Protein AF-A0A2H9LC04-F1 (afdb_monomer_lite)

pLDDT: mean 84.27, std 13.2, range [39.03, 98.25]

Radius of gyration: 35.83 Å; chains: 1; bounding box: 77×58×98 Å

Sequence (376 aa):
MGLKGFYYLFEDKYYEILDAINEKVPIYKIIDPIDKILPSFILFVVLTLLIVGLLASVVVLPLFSQKLVATIEVLDNDNVPVNGADVTLQLVDDNSTVDNNIILVEGVTDEFGQFSVDLPKDEITVNIEIKPKELEAVNFKRVLVAGETITLKIFYGDVNPDNKEGVKEYTIKLVDSSNAPIKSSSASIYLSCYSGLDLGTKLNVTGSGIFTISVDSAKCGTLTAKADAPGYVPKTVEVKNLVEVIVLSKEPNTETKANLLVKVYKGEITAVLKDIKVTVCDSDNITCNSDFTNSVGIAEFNDLAVGYYTVTALDAENNNSKSMTFLLTSGKNEKSIELTDVPEDEKATYKISFKVKDVKGPLSNVGITLYKNSIF

Secondary structure (DSSP, 8-state):
--HHHHHHHHHHHHHHHHHHHHTTS-THHHHHHHHTTS-HHHHHHHHHHHHHHHHHHHHHGGGS----EEEEEEE-TTS-B-TT-EEEEEEE-TT--STT--EEEEEE--TTSEEEEE-SSSEEEEEEEEE-TTS--EEEEEEEETT-EEEEE-------TT-----EEEEEEEEETTS-B---TT-EEEEEETTS-B----EEPPTTSEEEEEE-HHHHSSEEEEEE-TTB--EEEE--SSEEEEEEPBPPS----EEEEEEEEESEEEEE-SS-EEEEEETTS-SEEEEE--TTSEEEEEEEPSEEEEEEEEETTTTEEEEEEEEE-SEEEEEEEEPPPPPGGG----------B-SSSB-SS------SSS--

Structure (mmCIF, N/CA/C/O backbone):
data_AF-A0A2H9LC04-F1
#
_entry.id   AF-A0A2H9LC04-F1
#
loop_
_atom_site.group_PDB
_atom_site.id
_atom_site.type_symbol
_atom_site.label_atom_id
_atom_site.label_alt_id
_atom_site.label_comp_id
_atom_site.label_asym_id
_atom_site.label_entity_id
_atom_site.label_seq_id
_atom_site.pdbx_PDB_ins_code
_atom_site.Cartn_x
_atom_site.Cartn_y
_atom_site.Cartn_z
_atom_site.occupancy
_atom_site.B_iso_or_equiv
_atom_site.auth_seq_id
_atom_site.auth_comp_id
_atom_site.auth_asym_id
_atom_site.auth_atom_id
_atom_site.pdbx_PDB_model_num
ATOM 1 N N . MET A 1 1 ? -0.681 14.426 57.602 1.00 56.78 1 MET A N 1
ATOM 2 C CA . MET A 1 1 ? -0.007 13.260 58.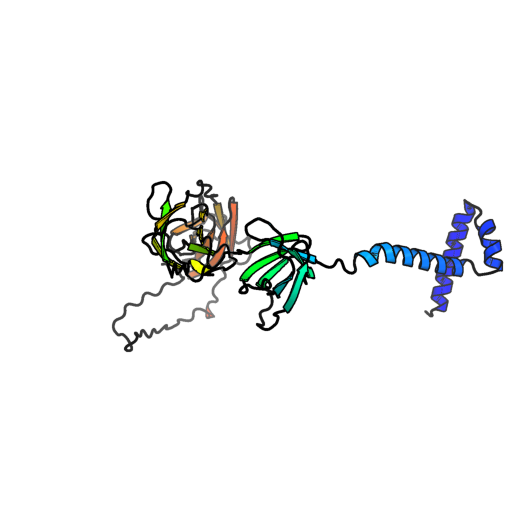217 1.00 56.78 1 MET A CA 1
ATOM 3 C C . MET A 1 1 ? 1.450 13.290 57.798 1.00 56.78 1 MET A C 1
ATOM 5 O O . MET A 1 1 ? 1.710 13.365 56.606 1.00 56.78 1 MET A O 1
ATOM 9 N N . GLY A 1 2 ? 2.388 13.354 58.744 1.00 79.81 2 GLY A N 1
ATOM 10 C CA . GLY A 1 2 ? 3.819 13.406 58.419 1.00 79.81 2 GLY A CA 1
ATOM 11 C C . GLY A 1 2 ? 4.369 12.041 57.996 1.00 79.81 2 GLY A C 1
ATOM 12 O O . GLY A 1 2 ? 3.783 11.016 58.333 1.00 79.81 2 GLY A O 1
ATOM 13 N N . LEU A 1 3 ? 5.524 12.030 57.324 1.00 73.31 3 LEU A N 1
ATOM 14 C CA . LEU A 1 3 ? 6.269 10.823 56.915 1.00 73.31 3 LEU A CA 1
ATOM 15 C C . LEU A 1 3 ? 6.442 9.797 58.049 1.00 73.31 3 LEU A C 1
ATOM 17 O O . LEU A 1 3 ? 6.318 8.599 57.825 1.00 73.31 3 LEU A O 1
ATOM 21 N N . LYS A 1 4 ? 6.641 10.269 59.286 1.00 78.12 4 LYS A N 1
ATOM 22 C CA . LYS A 1 4 ? 6.722 9.409 60.476 1.00 78.12 4 LYS A CA 1
ATOM 23 C C . LYS A 1 4 ? 5.420 8.651 60.753 1.00 78.12 4 LYS A C 1
ATOM 25 O O . LYS A 1 4 ? 5.462 7.488 61.113 1.00 78.12 4 LYS A O 1
ATOM 30 N N . GLY A 1 5 ? 4.268 9.292 60.551 1.00 79.31 5 GLY A N 1
ATOM 31 C CA . GLY A 1 5 ? 2.963 8.663 60.771 1.00 79.31 5 GLY A CA 1
ATOM 32 C C . GLY A 1 5 ? 2.645 7.576 59.744 1.00 79.31 5 GLY A C 1
ATOM 33 O O . GLY A 1 5 ? 2.014 6.588 60.090 1.00 79.31 5 GLY A O 1
ATOM 34 N N . PHE A 1 6 ? 3.120 7.727 58.504 1.00 80.00 6 PHE A N 1
ATOM 35 C CA . PHE A 1 6 ? 3.017 6.665 57.501 1.00 80.00 6 PHE A CA 1
ATOM 36 C C . PHE A 1 6 ? 3.927 5.482 57.832 1.00 80.00 6 PHE A C 1
ATOM 38 O O . PHE A 1 6 ? 3.480 4.346 57.732 1.00 80.00 6 PHE A O 1
ATOM 45 N N . TYR A 1 7 ? 5.165 5.742 58.266 1.00 84.31 7 TYR A N 1
ATOM 46 C CA . TYR A 1 7 ? 6.105 4.693 58.671 1.00 84.31 7 TYR A CA 1
ATOM 47 C C . TYR A 1 7 ? 5.526 3.806 59.782 1.00 84.31 7 TYR A C 1
ATOM 49 O O . TYR A 1 7 ? 5.437 2.598 59.589 1.00 84.31 7 TYR A O 1
ATOM 57 N N . TYR A 1 8 ? 5.046 4.403 60.878 1.00 85.81 8 TYR A N 1
ATOM 58 C CA . TYR A 1 8 ? 4.481 3.633 61.992 1.00 85.81 8 TYR A CA 1
ATOM 59 C C . TYR A 1 8 ? 3.221 2.857 61.597 1.00 85.81 8 TYR A C 1
ATOM 61 O O . TYR A 1 8 ? 3.052 1.721 62.007 1.00 85.81 8 TYR A O 1
ATOM 69 N N . LEU A 1 9 ? 2.379 3.407 60.715 1.00 88.62 9 LEU A N 1
ATOM 70 C CA . LEU A 1 9 ? 1.183 2.701 60.244 1.00 88.62 9 LEU A CA 1
ATOM 71 C C . LEU A 1 9 ? 1.519 1.441 59.429 1.00 88.62 9 LEU A C 1
ATOM 73 O O . LEU A 1 9 ? 0.809 0.440 59.521 1.00 88.62 9 LEU A O 1
ATOM 77 N N . PHE A 1 10 ? 2.577 1.481 58.614 1.00 88.00 10 PHE A N 1
ATOM 78 C CA . PHE A 1 10 ? 3.040 0.300 57.879 1.00 88.00 10 PHE A CA 1
ATOM 79 C C . PHE A 1 10 ? 3.791 -0.686 58.774 1.00 88.00 10 PHE A C 1
ATOM 81 O O . PHE A 1 10 ? 3.660 -1.889 58.567 1.00 88.00 10 PHE A O 1
ATOM 88 N N . GLU A 1 11 ? 4.534 -0.189 59.761 1.00 88.38 11 GLU A N 1
ATOM 89 C CA . GLU A 1 11 ? 5.219 -1.007 60.761 1.00 88.38 11 GLU A CA 1
ATOM 90 C C . GLU A 1 11 ? 4.214 -1.791 61.619 1.00 88.38 11 GLU A C 1
ATOM 92 O O . GLU A 1 11 ? 4.332 -3.009 61.734 1.00 88.38 11 GLU A O 1
ATOM 97 N N . ASP A 1 12 ? 3.164 -1.132 62.115 1.00 88.81 12 ASP A N 1
ATOM 98 C CA . ASP A 1 12 ? 2.102 -1.768 62.903 1.00 88.81 12 ASP A CA 1
ATOM 99 C C . ASP A 1 12 ? 1.413 -2.888 62.106 1.00 88.81 12 ASP A C 1
ATOM 101 O O . ASP A 1 12 ? 1.244 -4.006 62.594 1.00 88.81 12 ASP A O 1
ATOM 105 N N . LYS A 1 13 ? 1.084 -2.626 60.833 1.00 90.38 13 LYS A N 1
ATOM 106 C CA . LYS A 1 13 ? 0.499 -3.639 59.939 1.00 90.38 13 LYS A CA 1
ATOM 107 C C . LYS A 1 13 ? 1.459 -4.775 59.606 1.00 90.38 13 LYS A C 1
ATOM 109 O O . LYS A 1 13 ? 1.021 -5.901 59.391 1.00 90.38 13 LYS A O 1
ATOM 114 N N . TYR A 1 14 ? 2.753 -4.490 59.511 1.00 89.81 14 TYR A N 1
ATOM 115 C CA . TYR A 1 14 ? 3.764 -5.510 59.264 1.00 89.81 14 TYR A CA 1
ATOM 116 C C . TYR A 1 14 ? 3.835 -6.499 60.434 1.00 89.81 14 TYR A C 1
ATOM 118 O O . TYR A 1 14 ? 3.789 -7.706 60.196 1.00 89.81 14 TYR A O 1
ATOM 126 N N . TYR A 1 15 ? 3.851 -6.013 61.679 1.00 88.38 15 TYR A N 1
ATOM 127 C CA . TYR A 1 15 ? 3.829 -6.888 62.855 1.00 88.38 15 TYR A CA 1
ATOM 128 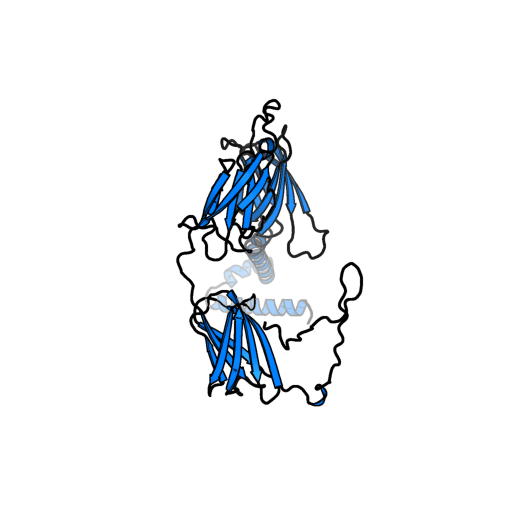C C . TYR A 1 15 ? 2.494 -7.626 63.020 1.00 88.38 15 TYR A C 1
ATOM 130 O O . TYR A 1 15 ? 2.509 -8.812 63.331 1.00 88.38 15 TYR A O 1
ATOM 138 N N . GLU A 1 16 ? 1.358 -7.001 62.695 1.00 91.69 16 GLU A N 1
ATOM 139 C CA . GLU A 1 16 ? 0.051 -7.683 62.673 1.00 91.69 16 GLU A CA 1
ATOM 140 C C . GLU A 1 16 ? 0.045 -8.886 61.705 1.00 91.69 16 GLU A C 1
ATOM 142 O O . GLU A 1 16 ? -0.479 -9.960 62.013 1.00 91.69 16 GLU A O 1
ATOM 147 N N . ILE A 1 17 ? 0.685 -8.744 60.539 1.00 89.44 17 ILE A N 1
ATOM 148 C CA . ILE A 1 17 ? 0.847 -9.839 59.571 1.00 89.44 17 ILE A CA 1
ATOM 149 C C . ILE A 1 17 ? 1.803 -10.912 60.107 1.00 89.44 17 ILE A C 1
ATOM 151 O O . ILE A 1 17 ? 1.536 -12.105 59.940 1.00 89.44 17 ILE A O 1
ATOM 155 N N . LEU A 1 18 ? 2.908 -10.518 60.747 1.00 88.25 18 LEU A N 1
ATOM 156 C CA . LEU A 1 18 ? 3.844 -11.465 61.355 1.00 88.25 18 LEU A CA 1
ATOM 157 C C . LEU A 1 18 ? 3.192 -12.267 62.480 1.00 88.25 18 LEU A C 1
ATOM 159 O O . LEU A 1 18 ? 3.420 -13.472 62.542 1.00 88.25 18 LEU A O 1
ATOM 163 N N . ASP A 1 19 ? 2.346 -11.645 63.299 1.00 89.81 19 ASP A N 1
ATOM 164 C CA . ASP A 1 19 ? 1.572 -12.317 64.343 1.00 89.81 19 ASP A CA 1
ATOM 165 C C . ASP A 1 19 ? 0.650 -13.384 63.744 1.00 89.81 19 ASP A C 1
ATOM 167 O O . ASP A 1 19 ? 0.693 -14.545 64.159 1.00 89.81 19 ASP A O 1
ATOM 171 N N . ALA A 1 20 ? -0.097 -13.035 62.691 1.00 91.06 20 ALA A N 1
ATOM 172 C CA . ALA A 1 20 ? -0.981 -13.970 61.994 1.00 91.06 20 ALA A CA 1
ATOM 173 C C . ALA A 1 20 ? -0.225 -15.146 61.343 1.00 91.06 20 ALA A C 1
ATOM 175 O O . ALA A 1 20 ? -0.727 -16.273 61.286 1.00 91.06 20 ALA A O 1
ATOM 176 N N . ILE A 1 21 ? 0.992 -14.911 60.843 1.00 87.94 21 ILE A N 1
ATOM 177 C CA . ILE A 1 21 ? 1.857 -15.973 60.309 1.00 87.94 21 ILE A CA 1
ATOM 178 C C . ILE A 1 21 ? 2.431 -16.815 61.454 1.00 87.94 21 ILE A C 1
ATOM 180 O O . ILE A 1 21 ? 2.477 -18.044 61.344 1.00 87.94 21 ILE A O 1
ATOM 184 N N . ASN A 1 22 ? 2.816 -16.176 62.562 1.00 90.62 22 ASN A N 1
ATOM 185 C CA . ASN A 1 22 ? 3.420 -16.814 63.724 1.00 90.62 22 ASN A CA 1
ATOM 186 C C . ASN A 1 22 ? 2.509 -17.854 64.383 1.00 90.62 22 ASN A C 1
ATOM 188 O O . ASN A 1 22 ? 2.997 -18.877 64.864 1.00 90.62 22 ASN A O 1
ATOM 192 N N . GLU A 1 23 ? 1.192 -17.628 64.352 1.00 91.44 23 GLU A N 1
ATOM 193 C CA . GLU A 1 23 ? 0.188 -18.594 64.814 1.00 91.44 23 GLU A CA 1
ATOM 194 C C . GLU A 1 23 ? 0.301 -19.959 64.117 1.00 91.44 23 GLU A C 1
ATOM 196 O O . GLU A 1 23 ? -0.035 -20.988 64.706 1.00 91.44 23 GLU A O 1
ATOM 201 N N . LYS A 1 24 ? 0.784 -19.991 62.867 1.00 91.19 24 LYS A N 1
ATOM 202 C CA . LYS A 1 24 ? 0.886 -21.215 62.054 1.00 91.19 24 LYS A CA 1
ATOM 203 C C . LYS A 1 24 ? 2.320 -21.689 61.850 1.00 91.19 24 LYS A C 1
ATOM 205 O O . LYS A 1 24 ? 2.560 -22.890 61.749 1.00 91.19 24 LYS A O 1
ATOM 210 N N . VAL A 1 25 ? 3.270 -20.765 61.771 1.00 86.94 25 VAL A N 1
ATOM 211 C CA . VAL A 1 25 ? 4.694 -21.036 61.560 1.00 86.94 25 VAL A CA 1
ATOM 212 C C . VAL A 1 25 ? 5.468 -20.108 62.485 1.00 86.94 25 VAL A C 1
ATOM 214 O O . VAL A 1 25 ? 5.346 -18.908 62.295 1.00 86.94 25 VAL A O 1
ATOM 217 N N . PRO A 1 26 ? 6.277 -20.603 63.441 1.00 88.12 26 PRO A N 1
ATOM 218 C CA . PRO A 1 26 ? 6.878 -19.774 64.488 1.00 88.12 26 PRO A CA 1
ATOM 219 C C . PRO A 1 26 ? 7.977 -18.841 63.943 1.00 88.12 26 PRO A C 1
ATOM 221 O O . PRO A 1 26 ? 9.172 -19.102 64.110 1.00 88.12 26 PRO A O 1
ATOM 224 N N . ILE A 1 27 ? 7.574 -17.765 63.267 1.00 86.62 27 ILE A N 1
ATOM 225 C CA . ILE A 1 27 ? 8.436 -16.884 62.480 1.00 86.62 27 ILE A CA 1
ATOM 226 C C . ILE A 1 27 ? 9.307 -15.994 63.366 1.00 86.62 27 ILE A C 1
ATOM 228 O O . ILE A 1 27 ? 10.457 -15.750 63.006 1.00 86.62 27 ILE A O 1
ATOM 232 N N . TYR A 1 28 ? 8.841 -15.638 64.573 1.00 86.75 28 TYR A N 1
ATOM 233 C CA . TYR A 1 28 ? 9.622 -14.873 65.559 1.00 86.75 28 TYR A CA 1
ATOM 234 C C . TYR A 1 28 ? 10.933 -15.565 65.943 1.00 86.75 28 TYR A C 1
ATOM 236 O O . TYR A 1 28 ? 11.964 -14.917 66.070 1.00 86.75 28 TYR A O 1
ATOM 244 N N . LYS A 1 29 ? 10.981 -16.905 65.955 1.00 87.12 29 LYS A N 1
ATOM 245 C CA . LYS A 1 29 ? 12.243 -17.634 66.194 1.00 87.12 29 LYS A CA 1
ATOM 246 C C . LYS A 1 29 ? 13.324 -17.348 65.144 1.00 87.12 29 LYS A C 1
ATOM 248 O O . LYS A 1 29 ? 14.504 -17.546 65.424 1.00 87.12 29 LYS A O 1
ATOM 253 N N . ILE A 1 30 ? 12.920 -16.934 63.945 1.00 82.75 30 ILE A N 1
ATOM 254 C CA . ILE A 1 30 ? 13.801 -16.645 62.810 1.00 82.75 30 ILE A CA 1
ATOM 255 C C . ILE A 1 30 ? 14.126 -15.147 62.752 1.00 82.75 30 ILE A C 1
ATOM 257 O O . ILE A 1 30 ? 15.269 -14.798 62.461 1.00 82.75 30 ILE A O 1
ATOM 261 N N . ILE A 1 31 ? 13.160 -14.271 63.050 1.00 84.06 31 ILE A N 1
ATOM 262 C CA . ILE A 1 31 ? 13.336 -12.812 62.954 1.00 84.06 31 ILE A CA 1
ATOM 263 C C . ILE A 1 31 ? 13.872 -12.159 64.237 1.00 84.06 31 ILE A C 1
ATOM 265 O O . ILE A 1 31 ? 14.641 -11.211 64.123 1.00 84.06 31 ILE A O 1
ATOM 269 N N . ASP A 1 32 ? 13.612 -12.698 65.434 1.00 84.88 32 ASP A N 1
ATOM 270 C CA . ASP A 1 32 ? 14.107 -12.140 66.708 1.00 84.88 32 ASP A CA 1
ATOM 271 C C . ASP A 1 32 ? 15.644 -12.010 66.775 1.00 84.88 32 ASP A C 1
ATOM 273 O O . ASP A 1 32 ? 16.149 -11.030 67.332 1.00 84.88 32 ASP A O 1
ATOM 277 N N . PRO A 1 33 ? 16.450 -12.958 66.245 1.00 88.50 33 PRO A N 1
ATOM 278 C CA . PRO A 1 33 ? 17.900 -12.785 66.172 1.00 88.50 33 PRO A CA 1
ATOM 279 C C . PRO A 1 33 ? 18.325 -11.646 65.237 1.00 88.50 33 PRO A C 1
ATOM 281 O O . PRO A 1 33 ? 19.365 -11.032 65.471 1.00 88.50 33 PRO A O 1
ATOM 284 N N . ILE A 1 34 ? 17.534 -11.374 64.195 1.00 82.38 34 ILE A N 1
ATOM 285 C CA . ILE A 1 34 ? 17.782 -10.329 63.196 1.00 82.38 34 ILE A CA 1
ATOM 286 C C . ILE A 1 34 ? 17.407 -8.960 63.781 1.00 82.38 34 ILE A C 1
ATOM 288 O O . ILE A 1 34 ? 18.217 -8.035 63.715 1.00 82.38 34 ILE A O 1
ATOM 292 N N . ASP A 1 35 ? 16.251 -8.872 64.450 1.00 84.12 35 ASP A N 1
ATOM 293 C CA . ASP A 1 35 ? 15.729 -7.657 65.097 1.00 84.12 35 ASP A CA 1
ATOM 294 C C . ASP A 1 35 ? 16.675 -7.073 66.155 1.00 84.12 35 ASP A C 1
ATOM 296 O O . ASP A 1 35 ? 16.728 -5.862 66.366 1.00 84.12 35 ASP A O 1
ATOM 300 N N . LYS A 1 36 ? 17.497 -7.919 66.789 1.00 88.25 36 LYS A N 1
ATOM 301 C CA . LYS A 1 36 ? 18.532 -7.482 67.742 1.00 88.25 36 LYS A CA 1
ATOM 302 C C . LYS A 1 36 ? 19.639 -6.638 67.111 1.00 88.25 36 LYS A C 1
ATOM 304 O O . LYS A 1 36 ? 20.316 -5.909 67.833 1.00 88.25 36 LYS A O 1
ATOM 309 N N . ILE A 1 37 ? 19.869 -6.783 65.808 1.00 88.50 37 ILE A N 1
ATOM 310 C CA . ILE A 1 37 ? 20.946 -6.103 65.075 1.00 88.50 37 ILE A CA 1
ATOM 311 C C . ILE A 1 37 ? 20.370 -4.967 64.224 1.00 88.50 37 ILE A C 1
ATOM 313 O O . ILE A 1 37 ? 20.949 -3.883 64.178 1.00 88.50 37 ILE A O 1
ATOM 317 N N . LEU A 1 38 ? 19.235 -5.204 63.563 1.00 87.38 38 LEU A N 1
ATOM 318 C CA . LEU A 1 38 ? 18.546 -4.237 62.714 1.00 87.38 38 LEU A CA 1
ATOM 319 C C . LEU A 1 38 ? 17.034 -4.503 62.760 1.00 87.38 38 LEU A C 1
ATOM 321 O O . LEU A 1 38 ? 16.656 -5.661 62.600 1.00 87.38 38 LEU A O 1
ATOM 325 N N . PRO A 1 39 ? 16.174 -3.469 62.865 1.00 88.00 39 PRO A N 1
ATOM 326 C CA . PRO A 1 39 ? 14.727 -3.651 62.794 1.00 88.00 39 PRO A CA 1
ATOM 327 C C . PRO A 1 39 ? 14.310 -4.424 61.534 1.00 88.00 39 PRO A C 1
ATOM 329 O O . PRO A 1 39 ? 14.606 -4.019 60.404 1.00 88.00 39 PRO A O 1
ATOM 332 N N . SER A 1 40 ? 13.604 -5.532 61.724 1.00 86.50 40 SER A N 1
ATOM 333 C CA . SER A 1 40 ? 13.193 -6.487 60.699 1.00 86.50 40 SER A CA 1
ATOM 334 C C . SER A 1 40 ? 12.253 -5.848 59.682 1.00 86.50 40 SER A C 1
ATOM 336 O O . SER A 1 40 ? 12.324 -6.175 58.498 1.00 86.50 40 SER A O 1
ATOM 338 N N . PHE A 1 41 ? 11.469 -4.850 60.099 1.00 87.31 41 PHE A N 1
ATOM 339 C CA . PHE A 1 41 ? 10.661 -4.032 59.198 1.00 87.31 41 PHE A CA 1
ATOM 340 C C . PHE A 1 41 ? 11.514 -3.260 58.176 1.00 87.31 41 PHE A C 1
ATOM 342 O O . PHE A 1 41 ? 11.202 -3.252 56.986 1.00 87.31 41 PHE A O 1
ATOM 349 N N . ILE A 1 42 ? 12.638 -2.666 58.596 1.00 88.38 42 ILE A N 1
ATOM 350 C CA . ILE A 1 42 ? 13.546 -1.955 57.679 1.00 88.38 42 ILE A CA 1
ATOM 351 C C . ILE A 1 42 ? 14.165 -2.945 56.689 1.00 88.38 42 ILE A C 1
ATOM 353 O O . ILE A 1 42 ? 14.222 -2.665 55.490 1.00 88.38 42 ILE A O 1
ATOM 357 N N . LEU A 1 43 ? 14.586 -4.119 57.170 1.00 87.62 43 LEU A N 1
ATOM 358 C CA . LEU A 1 43 ? 15.111 -5.180 56.312 1.00 87.62 43 LEU A CA 1
ATOM 359 C C . LEU A 1 43 ? 14.065 -5.645 55.288 1.00 87.62 43 LEU A C 1
ATOM 361 O O . LEU A 1 43 ? 14.388 -5.794 54.111 1.00 87.62 43 LEU A O 1
ATOM 365 N N . PHE A 1 44 ? 12.812 -5.818 55.713 1.00 89.38 44 PHE A N 1
ATOM 366 C CA . PHE A 1 44 ? 11.691 -6.169 54.846 1.00 89.38 44 PHE A CA 1
ATOM 367 C C . PHE A 1 44 ? 11.443 -5.108 53.769 1.00 89.38 44 PHE A C 1
ATOM 369 O O . PHE A 1 44 ? 11.283 -5.457 52.600 1.00 89.38 44 PHE A O 1
ATOM 376 N N . VAL A 1 45 ? 11.470 -3.820 54.121 1.00 90.44 45 VAL A N 1
ATOM 377 C CA . VAL A 1 45 ? 11.320 -2.721 53.154 1.00 90.44 45 VAL A CA 1
ATOM 378 C C . VAL A 1 45 ? 12.454 -2.736 52.127 1.00 90.44 45 VAL A C 1
ATOM 380 O O . VAL A 1 45 ? 12.190 -2.645 50.929 1.00 90.44 45 VAL A O 1
ATOM 383 N N . VAL A 1 46 ? 13.706 -2.910 52.560 1.00 91.31 46 VAL A N 1
ATOM 384 C CA . VAL A 1 46 ? 14.867 -2.986 51.654 1.00 91.31 46 VAL A CA 1
ATOM 385 C C . VAL A 1 46 ? 14.774 -4.201 50.730 1.00 91.31 46 VAL A C 1
ATOM 387 O O . VAL A 1 46 ? 14.970 -4.067 49.523 1.00 91.31 46 VAL A O 1
ATOM 390 N N . LEU A 1 47 ? 14.435 -5.374 51.270 1.00 91.31 47 LEU A N 1
ATOM 391 C CA . LEU A 1 47 ? 14.275 -6.599 50.486 1.00 91.31 47 LEU A CA 1
ATOM 392 C C . LEU A 1 47 ? 13.130 -6.461 49.475 1.00 91.31 47 LEU A C 1
ATOM 394 O O . LEU A 1 47 ? 13.273 -6.846 48.317 1.00 91.31 47 LEU A O 1
ATOM 398 N N . THR A 1 48 ? 12.016 -5.862 49.894 1.00 91.06 48 THR A N 1
ATOM 399 C CA . THR A 1 48 ? 10.860 -5.607 49.032 1.00 91.06 48 THR A CA 1
ATOM 400 C C . THR A 1 48 ? 11.228 -4.652 47.903 1.00 91.06 48 THR A C 1
ATOM 402 O O . THR A 1 48 ? 10.920 -4.939 46.752 1.00 91.06 48 THR A O 1
ATOM 405 N N . LEU A 1 49 ? 11.947 -3.560 48.185 1.00 93.94 49 LEU A N 1
ATOM 406 C CA . LEU A 1 49 ? 12.436 -2.644 47.149 1.00 93.94 49 LEU A CA 1
ATOM 407 C C . LEU A 1 49 ? 13.414 -3.326 46.184 1.00 93.94 49 LEU A C 1
ATOM 409 O O . LEU A 1 49 ? 13.361 -3.055 44.988 1.00 93.94 49 LEU A O 1
ATOM 413 N N . LEU A 1 50 ? 14.266 -4.232 46.672 1.00 94.94 50 LEU A N 1
ATOM 414 C CA . LEU A 1 50 ? 15.183 -5.004 45.832 1.00 94.94 50 LEU A CA 1
ATOM 415 C C . LEU A 1 50 ? 14.419 -5.962 44.908 1.00 94.94 50 LEU A C 1
ATOM 417 O O . LEU A 1 50 ? 14.691 -6.000 43.710 1.00 94.94 50 LEU A O 1
ATOM 421 N N . ILE A 1 51 ? 13.426 -6.685 45.434 1.00 93.94 51 ILE A N 1
ATOM 422 C CA . ILE A 1 51 ? 12.577 -7.593 44.649 1.00 93.94 51 ILE A CA 1
ATOM 423 C C . ILE A 1 51 ? 11.751 -6.808 43.627 1.00 93.94 51 ILE A C 1
ATOM 425 O O . ILE A 1 51 ? 11.716 -7.184 42.459 1.00 93.94 51 ILE A O 1
ATOM 429 N N . VAL A 1 52 ? 11.125 -5.700 44.030 1.00 93.44 52 VAL A N 1
ATOM 430 C CA . VAL A 1 52 ? 10.364 -4.828 43.123 1.00 93.44 52 VAL A CA 1
ATOM 431 C C . VAL A 1 52 ? 11.279 -4.227 42.060 1.00 93.44 52 VAL A C 1
ATOM 433 O O . VAL A 1 52 ? 10.898 -4.199 40.897 1.00 93.44 52 VAL A O 1
ATOM 436 N N . GLY A 1 53 ? 12.495 -3.808 42.417 1.00 92.56 53 GLY A N 1
ATOM 437 C CA . GLY A 1 53 ? 13.488 -3.306 41.468 1.00 92.56 53 GLY A CA 1
ATOM 438 C C . GLY A 1 53 ? 13.938 -4.365 40.459 1.00 92.56 53 GLY A C 1
ATOM 439 O O . GLY A 1 53 ? 14.075 -4.060 39.278 1.00 92.56 53 GLY A O 1
ATOM 440 N N . LEU A 1 54 ? 14.109 -5.615 40.896 1.00 92.19 54 LEU A N 1
ATOM 441 C CA . LEU A 1 54 ? 14.466 -6.740 40.029 1.00 92.19 54 LEU A CA 1
ATOM 442 C C . LEU A 1 54 ? 13.297 -7.175 39.128 1.00 92.19 54 LEU A C 1
ATOM 444 O O . LEU A 1 54 ? 13.489 -7.465 37.953 1.00 92.19 54 LEU A O 1
ATOM 448 N N . LEU A 1 55 ? 12.068 -7.183 39.642 1.00 89.31 55 LEU A N 1
ATOM 449 C CA . LEU A 1 55 ? 10.878 -7.444 38.828 1.00 89.31 55 LEU A CA 1
ATOM 450 C C . LEU A 1 55 ? 10.641 -6.317 37.819 1.00 89.31 55 LEU A C 1
ATOM 452 O O . LEU A 1 55 ? 10.354 -6.581 36.653 1.00 89.31 55 LEU A O 1
ATOM 456 N N . ALA A 1 56 ? 10.817 -5.066 38.246 1.00 85.81 56 ALA A N 1
ATOM 457 C CA . ALA A 1 56 ? 10.760 -3.916 37.362 1.00 85.81 56 ALA A CA 1
ATOM 458 C C . ALA A 1 56 ? 11.852 -4.001 36.292 1.00 85.81 56 ALA A C 1
ATOM 460 O O . ALA A 1 56 ? 11.551 -3.760 35.135 1.00 85.81 56 ALA A O 1
ATOM 461 N N . SER A 1 57 ? 13.086 -4.409 36.607 1.00 83.38 57 SER A N 1
ATOM 462 C CA . SER A 1 57 ? 14.127 -4.535 35.581 1.00 83.38 57 SER A CA 1
ATOM 463 C C . SER A 1 57 ? 13.781 -5.594 34.530 1.00 83.38 57 SER A C 1
ATOM 465 O O . SER A 1 57 ? 13.964 -5.348 33.344 1.00 83.38 57 SER A O 1
ATOM 467 N N . VAL A 1 58 ? 13.195 -6.727 34.921 1.00 84.69 58 VAL A N 1
ATOM 468 C CA . VAL A 1 58 ? 12.798 -7.782 33.973 1.00 84.69 58 VAL A CA 1
ATOM 469 C C . VAL A 1 58 ? 11.599 -7.378 33.108 1.00 84.69 58 VAL A C 1
ATOM 471 O O . VAL A 1 58 ? 11.553 -7.735 31.937 1.00 84.69 58 VAL A O 1
ATOM 474 N N . VAL A 1 59 ? 10.631 -6.637 33.654 1.00 81.25 59 VAL A N 1
ATOM 475 C CA . VAL A 1 59 ? 9.392 -6.279 32.935 1.00 81.25 59 VAL A CA 1
ATOM 476 C C . VAL A 1 59 ? 9.525 -4.969 32.159 1.00 81.25 59 VAL A C 1
ATOM 478 O O . VAL A 1 59 ? 8.988 -4.835 31.064 1.00 81.25 59 VAL A O 1
ATOM 481 N N . VAL A 1 60 ? 10.236 -3.993 32.717 1.00 76.81 60 VAL A N 1
ATOM 482 C CA . VAL A 1 60 ? 10.289 -2.621 32.206 1.00 76.81 60 VAL A CA 1
ATOM 483 C C . VAL A 1 60 ? 11.434 -2.432 31.211 1.00 76.81 60 VAL A C 1
ATOM 485 O O . VAL A 1 60 ? 11.240 -1.745 30.215 1.00 76.81 60 VAL A O 1
ATOM 488 N N . LEU A 1 61 ? 12.601 -3.062 31.406 1.00 69.00 61 LEU A N 1
ATOM 489 C CA . LEU A 1 61 ? 13.721 -2.923 30.461 1.00 69.00 61 LEU A CA 1
ATOM 490 C C . LEU A 1 61 ? 13.419 -3.419 29.034 1.00 69.00 61 LEU A C 1
ATOM 492 O O . LEU A 1 61 ? 13.801 -2.709 28.109 1.00 69.00 61 LEU A O 1
ATOM 496 N N . PRO A 1 62 ? 12.717 -4.548 28.793 1.00 66.75 62 PRO A N 1
ATOM 497 C CA . PRO A 1 62 ? 12.408 -4.967 27.423 1.00 66.75 62 PRO A CA 1
ATOM 498 C C . PRO A 1 62 ? 11.354 -4.093 26.725 1.00 66.75 62 PRO A C 1
ATOM 500 O O . PRO A 1 62 ? 11.207 -4.194 25.510 1.00 66.75 62 PRO A O 1
ATOM 503 N N . LEU A 1 63 ? 10.645 -3.221 27.454 1.00 63.44 63 LEU A N 1
ATOM 504 C CA . LEU A 1 63 ? 9.753 -2.214 26.863 1.00 63.44 63 LEU A CA 1
ATOM 505 C C . LEU A 1 63 ? 10.517 -0.983 26.355 1.00 63.44 63 LEU A C 1
ATOM 507 O O . LEU A 1 63 ? 9.971 -0.188 25.592 1.00 63.44 63 LEU A O 1
ATOM 511 N N . PHE A 1 64 ? 11.781 -0.822 26.754 1.00 62.53 64 PHE A N 1
ATOM 512 C CA . PHE A 1 64 ? 12.630 0.274 26.322 1.00 62.53 64 PHE A CA 1
ATOM 513 C C . PHE A 1 64 ? 13.601 -0.201 25.237 1.00 62.53 64 PHE A C 1
ATOM 515 O O . PHE A 1 64 ? 14.686 -0.701 25.517 1.00 62.53 64 PHE A O 1
ATOM 522 N N . SER A 1 65 ? 13.218 0.068 23.986 1.00 62.91 65 SER A N 1
ATOM 523 C CA . SER A 1 65 ? 14.088 0.080 22.803 1.00 62.91 65 SER A CA 1
ATOM 524 C C . SER A 1 65 ? 14.356 -1.276 22.139 1.00 62.91 65 SER A C 1
ATOM 526 O O . SER A 1 65 ? 15.493 -1.745 22.060 1.00 62.91 65 SER A O 1
ATOM 528 N N . GLN A 1 66 ? 13.315 -1.871 21.550 1.00 74.88 66 GLN A N 1
ATOM 529 C CA . GLN A 1 66 ? 13.550 -2.652 20.337 1.00 74.88 66 GLN A CA 1
ATOM 530 C C . GLN A 1 66 ? 13.824 -1.648 19.220 1.00 74.88 66 GLN A C 1
ATOM 532 O O . GLN A 1 66 ? 12.929 -0.912 18.809 1.00 74.88 66 GLN A O 1
ATOM 537 N N . LYS A 1 67 ? 15.085 -1.558 18.789 1.00 85.56 67 LYS A N 1
ATOM 538 C CA . LYS A 1 67 ? 15.410 -0.828 17.568 1.00 85.56 67 LYS A CA 1
ATOM 539 C C . LYS A 1 67 ? 14.641 -1.487 16.431 1.00 85.56 67 LYS A C 1
ATOM 541 O O . LYS A 1 67 ? 14.787 -2.687 16.206 1.00 85.56 67 LYS A O 1
ATOM 546 N N . LEU A 1 68 ? 13.811 -0.708 15.757 1.00 91.38 68 LEU A N 1
ATOM 547 C CA . LEU A 1 68 ? 13.148 -1.139 14.540 1.00 91.38 68 LEU A CA 1
ATOM 548 C C . LEU A 1 68 ? 14.215 -1.111 13.452 1.00 91.38 68 LEU A C 1
ATOM 550 O O . LEU A 1 68 ? 14.641 -0.034 13.065 1.00 91.38 68 LEU A O 1
ATOM 554 N N . VAL A 1 69 ? 14.720 -2.265 13.030 1.00 94.25 69 VAL A N 1
ATOM 555 C CA . VAL A 1 69 ? 15.801 -2.341 12.035 1.00 94.25 69 VAL A CA 1
ATOM 556 C C . VAL A 1 69 ? 15.254 -2.972 10.769 1.00 94.25 69 VAL A C 1
ATOM 558 O O . VAL A 1 69 ? 14.641 -4.030 10.852 1.00 94.25 69 VAL A O 1
ATOM 561 N N . ALA A 1 70 ? 15.489 -2.360 9.613 1.00 96.06 70 ALA A N 1
ATOM 562 C CA . ALA A 1 70 ? 15.279 -2.998 8.315 1.00 96.06 70 ALA A CA 1
ATOM 563 C C . ALA A 1 70 ? 16.620 -3.218 7.616 1.00 96.06 70 ALA A C 1
ATOM 565 O O . ALA A 1 70 ? 17.544 -2.411 7.767 1.00 96.06 70 ALA A O 1
ATOM 566 N N . THR A 1 71 ? 16.714 -4.293 6.836 1.00 97.38 71 THR A N 1
ATOM 567 C CA . THR A 1 71 ? 17.931 -4.643 6.098 1.00 97.38 71 THR A CA 1
ATOM 568 C C . THR A 1 71 ? 17.684 -4.538 4.599 1.00 97.38 71 THR A C 1
ATOM 570 O O . THR A 1 71 ? 16.695 -5.032 4.068 1.00 97.38 71 THR A O 1
ATOM 573 N N . ILE A 1 72 ? 18.601 -3.882 3.901 1.00 97.50 72 ILE A N 1
ATOM 574 C CA . ILE A 1 72 ? 18.625 -3.761 2.450 1.00 97.50 72 ILE A CA 1
ATOM 575 C C . ILE A 1 72 ? 19.766 -4.630 1.950 1.00 97.50 72 ILE A C 1
ATOM 577 O O . ILE A 1 72 ? 20.917 -4.388 2.289 1.00 97.50 72 ILE A O 1
ATOM 581 N N . GLU A 1 73 ? 19.447 -5.640 1.157 1.00 97.44 73 GLU A N 1
ATOM 582 C CA . GLU A 1 73 ? 20.411 -6.519 0.510 1.00 97.44 73 GLU A CA 1
ATOM 583 C C . GLU A 1 73 ? 20.563 -6.101 -0.953 1.00 97.44 73 GLU A C 1
ATOM 585 O O . GLU A 1 73 ? 19.586 -6.059 -1.697 1.00 97.44 73 GLU A O 1
ATOM 590 N N . VAL A 1 74 ? 21.784 -5.785 -1.371 1.00 95.00 74 VAL A N 1
ATOM 591 C CA . VAL A 1 74 ? 22.118 -5.355 -2.727 1.00 95.00 74 VAL A CA 1
ATOM 592 C C . VAL A 1 74 ? 22.879 -6.473 -3.424 1.00 95.00 74 VAL A C 1
ATOM 594 O O . VAL A 1 74 ? 23.996 -6.820 -3.043 1.00 95.00 74 VAL A O 1
ATOM 597 N N . LEU A 1 75 ? 22.269 -7.028 -4.463 1.00 91.88 75 LEU A N 1
ATOM 598 C CA . LEU A 1 75 ? 22.826 -8.098 -5.283 1.00 91.88 75 LEU A CA 1
ATOM 599 C C . LEU A 1 75 ? 23.042 -7.615 -6.714 1.00 91.88 75 LEU A C 1
ATOM 601 O O . LEU A 1 75 ? 22.390 -6.677 -7.168 1.00 91.88 75 LEU A O 1
ATOM 605 N N . ASP A 1 76 ? 23.906 -8.289 -7.455 1.00 88.50 76 ASP A N 1
ATOM 606 C CA . ASP A 1 76 ? 24.023 -8.092 -8.891 1.00 88.50 76 ASP A CA 1
ATOM 607 C C . ASP A 1 76 ? 23.104 -9.007 -9.724 1.00 88.50 76 ASP A C 1
ATOM 609 O O . ASP A 1 76 ? 22.235 -9.721 -9.208 1.00 88.50 76 ASP A O 1
ATOM 613 N N . ASN A 1 77 ? 23.299 -8.979 -11.045 1.00 80.31 77 ASN A N 1
ATOM 614 C CA . ASN A 1 77 ? 22.577 -9.798 -12.023 1.00 80.31 77 ASN A CA 1
ATOM 615 C C . ASN A 1 77 ? 22.741 -11.301 -11.811 1.00 80.31 77 ASN A C 1
ATOM 617 O O . ASN A 1 77 ? 21.812 -12.062 -12.089 1.00 80.31 77 ASN A O 1
ATOM 621 N N . ASP A 1 78 ? 23.895 -11.713 -11.299 1.00 83.31 78 ASP A N 1
ATOM 622 C CA . ASP A 1 78 ? 24.257 -13.102 -11.055 1.00 83.31 78 ASP A CA 1
ATOM 623 C C . ASP A 1 78 ? 23.921 -13.534 -9.613 1.00 83.31 78 ASP A C 1
ATOM 625 O O . ASP A 1 78 ? 24.178 -14.672 -9.218 1.00 83.31 78 ASP A O 1
ATOM 629 N N . ASN A 1 79 ? 23.230 -12.671 -8.853 1.00 87.31 79 ASN A N 1
ATOM 630 C CA . ASN A 1 79 ? 22.929 -12.815 -7.424 1.00 87.31 79 ASN A CA 1
ATOM 631 C C . ASN A 1 79 ? 24.182 -12.812 -6.535 1.00 87.31 79 ASN A C 1
ATOM 633 O O . ASN A 1 79 ? 24.170 -13.395 -5.450 1.00 87.31 79 ASN A O 1
ATOM 637 N N . VAL A 1 80 ? 25.260 -12.174 -6.984 1.00 93.38 80 VAL A N 1
ATOM 638 C CA . VAL A 1 80 ? 26.456 -11.950 -6.176 1.00 93.38 80 VAL A CA 1
ATOM 639 C C . VAL A 1 80 ? 26.247 -10.686 -5.337 1.00 93.38 80 VAL A C 1
ATOM 641 O O . VAL A 1 80 ? 25.814 -9.663 -5.872 1.00 93.38 80 VAL A O 1
ATOM 644 N N . PRO A 1 81 ? 26.528 -10.721 -4.024 1.00 96.38 81 PRO A N 1
ATOM 645 C CA . PRO A 1 81 ? 26.394 -9.541 -3.187 1.00 96.38 81 PRO A CA 1
ATOM 646 C C . PRO A 1 81 ? 27.341 -8.408 -3.566 1.00 96.38 81 PRO A C 1
ATOM 648 O O . PRO A 1 81 ? 28.521 -8.620 -3.852 1.00 96.38 81 PRO A O 1
ATOM 651 N N . VAL A 1 82 ? 26.822 -7.184 -3.515 1.00 95.06 82 VAL A N 1
ATOM 652 C CA . VAL A 1 82 ? 27.560 -5.983 -3.894 1.00 95.06 82 VAL A CA 1
ATOM 653 C C . VAL A 1 82 ? 28.146 -5.325 -2.657 1.00 95.06 82 VAL A C 1
ATOM 655 O O . VAL A 1 82 ? 27.454 -4.608 -1.941 1.00 95.06 82 VAL A O 1
ATOM 658 N N . ASN A 1 83 ? 29.436 -5.544 -2.423 1.00 96.62 83 ASN A N 1
ATOM 659 C CA . ASN A 1 83 ? 30.161 -4.975 -1.288 1.00 96.62 83 ASN A CA 1
ATOM 660 C C . ASN A 1 83 ? 30.602 -3.523 -1.546 1.00 96.62 83 ASN A C 1
ATOM 662 O O . ASN A 1 83 ? 31.146 -3.209 -2.610 1.00 96.62 83 ASN A O 1
ATOM 666 N N . GLY A 1 84 ? 30.421 -2.652 -0.550 1.00 96.00 84 GLY A N 1
ATOM 667 C CA . GLY A 1 84 ? 30.918 -1.280 -0.555 1.00 96.00 84 GLY A CA 1
ATOM 668 C C . GLY A 1 84 ? 30.205 -0.349 -1.536 1.00 96.00 84 GLY A C 1
ATOM 669 O O . GLY A 1 84 ? 30.837 0.572 -2.052 1.00 96.00 84 GLY A O 1
ATOM 670 N N . ALA A 1 85 ? 28.928 -0.599 -1.833 1.00 95.94 85 ALA A N 1
ATOM 671 C CA . ALA A 1 85 ? 28.078 0.362 -2.527 1.00 95.94 85 ALA A CA 1
ATOM 672 C C . ALA A 1 85 ? 27.584 1.420 -1.536 1.00 95.94 85 ALA A C 1
ATOM 674 O O . ALA A 1 85 ? 27.124 1.067 -0.450 1.00 95.94 85 ALA A O 1
ATOM 675 N N . ASP A 1 86 ? 27.653 2.696 -1.919 1.00 97.25 86 ASP A N 1
ATOM 676 C CA . ASP A 1 86 ? 27.083 3.786 -1.128 1.00 97.25 86 ASP A CA 1
ATOM 677 C C . ASP A 1 86 ? 25.551 3.700 -1.213 1.00 97.25 86 ASP A C 1
ATOM 679 O O . ASP A 1 86 ? 24.995 3.603 -2.308 1.00 97.25 86 ASP A O 1
ATOM 683 N N . VAL A 1 87 ? 24.865 3.722 -0.072 1.00 97.19 87 VAL A N 1
ATOM 684 C CA . VAL A 1 87 ? 23.402 3.679 0.025 1.00 97.19 87 VAL A CA 1
ATOM 685 C C . VAL A 1 87 ? 22.916 4.939 0.728 1.00 97.19 87 VAL A C 1
ATOM 687 O O . VAL A 1 87 ? 23.289 5.194 1.871 1.00 97.19 87 VAL A O 1
ATOM 690 N N . THR A 1 88 ? 22.038 5.687 0.068 1.00 97.19 88 THR A N 1
ATOM 691 C CA . THR A 1 88 ? 21.385 6.882 0.608 1.00 97.19 88 THR A CA 1
ATOM 692 C C . THR A 1 88 ? 19.880 6.654 0.650 1.00 97.19 88 THR A C 1
ATOM 694 O O . THR A 1 88 ? 19.237 6.439 -0.374 1.00 97.19 88 THR A O 1
ATOM 697 N N . LEU A 1 89 ? 19.294 6.711 1.841 1.00 95.94 89 LEU A N 1
ATOM 698 C CA . LEU A 1 89 ? 17.860 6.588 2.065 1.00 95.94 89 LEU A CA 1
ATOM 699 C C . LEU A 1 89 ? 17.248 7.950 2.342 1.00 95.94 89 LEU A C 1
ATOM 701 O O . LEU A 1 89 ? 17.678 8.662 3.244 1.00 95.94 89 LEU A O 1
ATOM 705 N N . GLN A 1 90 ? 16.185 8.263 1.616 1.00 94.25 90 GLN A N 1
ATOM 706 C CA . GLN A 1 90 ? 15.313 9.394 1.865 1.00 94.25 90 GLN A CA 1
ATOM 707 C C . GLN A 1 90 ? 14.009 8.877 2.476 1.00 94.25 90 GLN A C 1
ATOM 709 O O . GLN A 1 90 ? 13.148 8.347 1.769 1.00 94.25 90 GLN A O 1
ATOM 714 N N . LEU A 1 91 ? 13.866 9.010 3.792 1.00 89.19 91 LEU A N 1
ATOM 715 C CA . LEU A 1 91 ? 12.656 8.607 4.510 1.00 89.19 91 LEU A CA 1
ATOM 716 C C . LEU A 1 91 ? 11.570 9.666 4.286 1.00 89.19 91 LEU A C 1
ATOM 718 O O . LEU A 1 91 ? 11.768 10.833 4.634 1.00 89.19 91 LEU A O 1
ATOM 722 N N . VAL A 1 92 ? 10.440 9.267 3.695 1.00 79.94 92 VAL A N 1
ATOM 723 C CA . VAL A 1 92 ? 9.294 10.149 3.434 1.00 79.94 92 VAL A CA 1
ATOM 724 C C . VAL A 1 92 ? 8.186 9.800 4.423 1.00 79.94 92 VAL A C 1
ATOM 726 O O . VAL A 1 92 ? 7.681 8.677 4.428 1.00 79.94 92 VAL A O 1
ATOM 729 N N . ASP A 1 93 ? 7.813 10.743 5.290 1.00 74.25 93 ASP A N 1
ATOM 730 C CA . ASP A 1 93 ? 6.692 10.546 6.209 1.00 74.25 93 ASP A CA 1
ATOM 731 C C . ASP A 1 93 ? 5.388 11.075 5.604 1.00 74.25 93 ASP A C 1
ATOM 733 O O . ASP A 1 93 ? 5.146 12.282 5.577 1.00 74.25 93 ASP A O 1
ATOM 737 N N . ASP A 1 94 ? 4.535 10.157 5.144 1.00 65.38 94 ASP A N 1
ATOM 738 C CA . ASP A 1 94 ? 3.267 10.458 4.461 1.00 65.38 94 ASP A CA 1
ATOM 739 C C . ASP A 1 94 ? 2.274 11.282 5.313 1.00 65.38 94 ASP A C 1
ATOM 741 O O . ASP A 1 94 ? 1.352 11.893 4.774 1.00 65.38 94 ASP A O 1
ATOM 745 N N . ASN A 1 95 ? 2.463 11.344 6.638 1.00 63.59 95 ASN A N 1
ATOM 746 C CA . ASN A 1 95 ? 1.614 12.119 7.552 1.00 63.59 95 ASN A CA 1
ATOM 747 C C . ASN A 1 95 ? 2.089 13.564 7.788 1.00 63.59 95 ASN A C 1
ATOM 749 O O . ASN A 1 95 ? 1.388 14.335 8.450 1.00 63.59 95 ASN A O 1
ATOM 753 N N . SER A 1 96 ? 3.257 13.956 7.274 1.00 53.50 96 SER A N 1
ATOM 754 C CA . SER A 1 96 ? 3.769 15.316 7.438 1.00 53.50 96 SER A CA 1
ATOM 755 C C . SER A 1 96 ? 3.278 16.205 6.296 1.00 53.50 96 SER A C 1
ATOM 757 O O . SER A 1 96 ? 3.822 16.191 5.199 1.00 53.50 96 SER A O 1
ATOM 759 N N . THR A 1 97 ? 2.283 17.053 6.566 1.00 48.62 97 THR A N 1
ATOM 760 C CA . THR A 1 97 ? 1.808 18.107 5.641 1.00 48.62 97 THR A CA 1
ATOM 761 C C . THR A 1 97 ? 2.787 19.279 5.488 1.00 48.62 97 THR A C 1
ATOM 763 O O . THR A 1 97 ? 2.459 20.294 4.875 1.00 48.62 97 THR A O 1
ATOM 766 N N . VAL A 1 98 ? 3.988 19.160 6.059 1.00 54.41 98 VAL A N 1
ATOM 767 C CA . VAL A 1 98 ? 5.068 20.139 5.962 1.00 54.41 98 VAL A CA 1
ATOM 768 C C . VAL A 1 98 ? 6.215 19.495 5.184 1.00 54.41 98 VAL A C 1
ATOM 770 O O . VAL A 1 98 ? 6.818 18.537 5.670 1.00 54.41 98 VAL A O 1
ATOM 773 N N . ASP A 1 99 ? 6.526 20.058 4.013 1.00 55.19 99 ASP A N 1
ATOM 774 C CA . ASP A 1 99 ? 7.529 19.633 3.012 1.00 55.19 99 ASP A CA 1
ATOM 775 C C . ASP A 1 99 ? 8.997 19.527 3.509 1.00 55.19 99 ASP A C 1
ATOM 777 O O . ASP A 1 99 ? 9.922 19.438 2.706 1.00 55.19 99 ASP A O 1
ATOM 781 N N . ASN A 1 100 ? 9.258 19.528 4.822 1.00 56.19 100 ASN A N 1
ATOM 782 C CA . ASN A 1 100 ? 10.601 19.723 5.383 1.00 56.19 100 ASN A CA 1
ATOM 783 C C . ASN A 1 100 ? 11.146 18.564 6.239 1.00 56.19 100 ASN A C 1
ATOM 785 O O . ASN A 1 100 ? 12.265 18.678 6.732 1.00 56.19 100 ASN A O 1
ATOM 789 N N . ASN A 1 101 ? 10.424 17.452 6.417 1.00 69.12 101 ASN A N 1
ATOM 790 C CA . ASN A 1 101 ? 10.907 16.313 7.220 1.00 69.12 101 ASN A CA 1
ATOM 791 C C . ASN A 1 101 ? 11.476 15.178 6.358 1.00 69.12 101 ASN A C 1
ATOM 793 O O . ASN A 1 101 ? 11.065 14.026 6.463 1.00 69.12 101 ASN A O 1
ATOM 797 N N . ILE A 1 102 ? 12.442 15.511 5.504 1.00 80.38 102 ILE A N 1
ATOM 798 C CA . ILE A 1 102 ? 13.252 14.512 4.809 1.00 80.38 102 ILE A CA 1
ATOM 799 C C . ILE A 1 102 ? 14.402 14.114 5.737 1.00 80.38 102 ILE A C 1
ATOM 801 O O . ILE A 1 102 ? 15.291 14.922 6.006 1.00 80.38 102 ILE A O 1
ATOM 805 N N . ILE A 1 103 ? 14.395 12.870 6.217 1.00 87.75 103 ILE A N 1
ATOM 806 C CA . ILE A 1 103 ? 15.536 12.299 6.941 1.00 87.75 103 ILE A CA 1
ATOM 807 C C . ILE A 1 103 ? 16.397 11.555 5.922 1.00 87.75 103 ILE A C 1
ATOM 809 O O . ILE A 1 103 ? 15.916 10.629 5.265 1.00 87.75 103 ILE A O 1
ATOM 813 N N . LEU A 1 104 ? 17.654 11.982 5.791 1.00 93.38 104 LEU A N 1
ATOM 814 C CA . LEU A 1 104 ? 18.662 11.302 4.985 1.00 93.38 104 LEU A CA 1
ATOM 815 C C . LEU A 1 104 ? 19.461 10.351 5.875 1.00 93.38 104 LEU A C 1
ATOM 817 O O . LEU A 1 104 ? 20.007 10.773 6.896 1.00 93.38 104 LEU A O 1
ATOM 821 N N . VAL A 1 105 ? 19.515 9.080 5.491 1.00 95.25 105 VAL A N 1
ATOM 822 C CA . VAL A 1 105 ? 20.367 8.073 6.131 1.00 95.25 105 VAL A CA 1
ATOM 823 C C . VAL A 1 105 ? 21.336 7.546 5.092 1.00 95.25 105 VAL A C 1
ATOM 825 O O . VAL A 1 105 ? 20.915 7.044 4.057 1.00 95.25 105 VAL A O 1
ATOM 828 N N . GLU A 1 106 ? 22.625 7.655 5.377 1.00 97.00 106 GLU A N 1
ATOM 829 C CA . GLU A 1 106 ? 23.696 7.244 4.474 1.00 97.00 106 GLU A CA 1
ATOM 830 C C . GLU A 1 106 ? 24.492 6.096 5.093 1.00 97.00 106 GLU A C 1
ATOM 832 O O . GLU A 1 106 ? 24.687 6.034 6.312 1.00 97.00 106 GLU A O 1
ATOM 837 N N . GLY A 1 107 ? 24.985 5.198 4.250 1.00 97.06 107 GLY A N 1
ATOM 838 C CA . GLY A 1 107 ? 25.926 4.166 4.651 1.00 97.06 107 GLY A CA 1
ATOM 839 C C . GLY A 1 107 ? 26.477 3.395 3.467 1.00 97.06 107 GLY A C 1
ATOM 840 O O . GLY A 1 107 ? 26.343 3.813 2.322 1.00 97.06 107 GLY A O 1
ATOM 841 N N . VAL A 1 108 ? 27.129 2.274 3.757 1.00 97.50 108 VAL A N 1
ATOM 842 C CA . VAL A 1 108 ? 27.735 1.403 2.748 1.00 97.50 108 VAL A CA 1
ATOM 843 C C . VAL A 1 108 ? 27.304 -0.035 2.978 1.00 97.50 108 VAL A C 1
ATOM 845 O O . VAL A 1 108 ? 27.117 -0.445 4.127 1.00 97.50 108 VAL A O 1
ATOM 848 N N . THR A 1 109 ? 27.147 -0.798 1.901 1.00 97.81 109 THR A N 1
ATOM 849 C CA . THR A 1 109 ? 26.887 -2.237 1.997 1.00 97.81 109 THR A CA 1
ATOM 850 C C . THR A 1 109 ? 28.113 -3.002 2.500 1.00 97.81 109 THR A C 1
ATOM 852 O O . THR A 1 109 ? 29.253 -2.641 2.197 1.00 97.81 109 THR A O 1
ATOM 855 N N . ASP A 1 110 ? 27.883 -4.067 3.267 1.00 97.69 110 ASP A N 1
ATOM 856 C CA . ASP A 1 110 ? 28.926 -4.947 3.801 1.00 97.69 110 ASP A CA 1
ATOM 857 C C . ASP A 1 110 ? 29.361 -6.057 2.817 1.00 97.69 110 ASP A C 1
ATOM 859 O O . ASP A 1 110 ? 28.995 -6.067 1.640 1.00 97.69 110 ASP A O 1
ATOM 863 N N . GLU A 1 111 ? 30.163 -7.020 3.288 1.00 97.31 111 GLU A N 1
ATOM 864 C CA . GLU A 1 111 ? 30.649 -8.149 2.476 1.00 97.31 111 GLU A CA 1
ATOM 865 C C . GLU A 1 111 ? 29.545 -9.090 1.966 1.00 97.31 111 GLU A C 1
ATOM 867 O O . GLU A 1 111 ? 29.762 -9.812 0.992 1.00 97.31 111 GLU A O 1
ATOM 872 N N . PHE A 1 112 ? 28.362 -9.050 2.583 1.00 97.12 112 PHE A N 1
ATOM 873 C CA . PHE A 1 112 ? 27.162 -9.771 2.165 1.00 97.12 112 PHE A CA 1
ATOM 874 C C . PHE A 1 112 ? 26.212 -8.880 1.360 1.00 97.12 112 PHE A C 1
ATOM 876 O O . PHE A 1 112 ? 25.074 -9.272 1.106 1.00 97.12 112 PHE A O 1
ATOM 883 N N . GLY A 1 113 ? 26.660 -7.691 0.946 1.00 96.81 113 GLY A N 1
ATOM 884 C CA . GLY A 1 113 ? 25.844 -6.726 0.218 1.00 96.81 113 GLY A CA 1
ATOM 885 C C . GLY A 1 113 ? 24.742 -6.105 1.073 1.00 96.81 113 GLY A C 1
ATOM 886 O O . GLY A 1 113 ? 23.791 -5.565 0.518 1.00 96.81 113 GLY A O 1
ATOM 887 N N . GLN A 1 114 ? 24.828 -6.181 2.403 1.00 97.94 114 GLN A N 1
ATOM 888 C CA . GLN A 1 114 ? 23.763 -5.745 3.301 1.00 97.94 114 GLN A CA 1
ATOM 889 C C . GLN A 1 114 ? 24.030 -4.357 3.882 1.00 97.94 114 GLN A C 1
ATOM 891 O O . GLN A 1 114 ? 25.152 -4.005 4.235 1.00 97.94 114 GLN A O 1
ATOM 896 N N . PHE A 1 115 ? 22.965 -3.573 4.020 1.00 97.81 115 PHE A N 1
ATOM 897 C CA . PHE A 1 115 ? 22.935 -2.296 4.720 1.00 97.81 115 PHE A CA 1
ATOM 898 C C . PHE A 1 115 ? 21.734 -2.274 5.671 1.00 97.81 115 PHE A C 1
ATOM 900 O O . PHE A 1 115 ? 20.606 -2.516 5.250 1.00 97.81 115 PHE A O 1
ATOM 907 N N . SER A 1 116 ? 21.961 -2.010 6.960 1.00 97.31 116 SER A N 1
ATOM 908 C CA . SER A 1 116 ? 20.899 -1.985 7.977 1.00 97.31 116 SER A CA 1
ATOM 909 C C . SER A 1 116 ? 20.612 -0.564 8.449 1.00 97.31 116 SER A C 1
ATOM 911 O O . SER A 1 116 ? 21.536 0.195 8.736 1.00 97.31 116 SER A O 1
ATOM 913 N N . VAL A 1 117 ? 19.330 -0.224 8.568 1.00 96.12 117 VAL A N 1
ATOM 914 C CA . VAL A 1 117 ? 18.856 1.109 8.961 1.00 96.12 117 VAL A CA 1
ATOM 915 C C . VAL A 1 117 ? 17.882 1.023 10.136 1.00 96.12 117 VAL A C 1
ATOM 917 O O . VAL A 1 117 ? 16.978 0.189 10.141 1.00 96.12 117 VAL A O 1
ATOM 920 N N . ASP A 1 118 ? 18.057 1.915 11.115 1.00 94.88 118 ASP A N 1
ATOM 921 C CA . ASP A 1 118 ? 17.099 2.129 12.203 1.00 94.88 118 ASP A CA 1
ATOM 922 C C . ASP A 1 118 ? 15.885 2.917 11.657 1.00 94.88 118 ASP A C 1
ATOM 924 O O . ASP A 1 118 ? 16.024 4.039 11.162 1.00 94.88 118 ASP A O 1
ATOM 928 N N . LEU A 1 119 ? 14.689 2.339 11.744 1.00 92.56 119 LEU A N 1
ATOM 929 C CA . LEU A 1 119 ? 13.429 2.927 11.305 1.00 92.56 119 LEU A CA 1
ATOM 930 C C . LEU A 1 119 ? 12.737 3.699 12.444 1.00 92.56 119 LEU A C 1
ATOM 932 O O . LEU A 1 119 ? 12.740 3.259 13.595 1.00 92.56 119 LEU A O 1
ATOM 936 N N . PRO A 1 120 ? 12.069 4.828 12.142 1.00 89.94 120 PRO A N 1
ATOM 937 C CA . PRO A 1 120 ? 11.295 5.576 13.135 1.00 89.94 120 PRO A CA 1
ATOM 938 C C . PRO A 1 120 ? 9.919 4.954 13.449 1.00 89.94 120 PRO A C 1
ATOM 940 O O . PRO A 1 120 ? 9.278 5.358 14.418 1.00 89.94 120 PRO A O 1
ATOM 943 N N . LYS A 1 121 ? 9.444 4.014 12.622 1.00 90.56 121 LYS A N 1
ATOM 944 C CA . LYS A 1 121 ? 8.152 3.314 12.727 1.00 90.56 121 LYS A CA 1
ATOM 945 C C . LYS A 1 121 ? 8.255 1.926 12.083 1.00 90.56 121 LYS A C 1
ATOM 947 O O . LYS A 1 121 ? 9.214 1.674 11.358 1.00 90.56 121 LYS A O 1
ATOM 952 N N . ASP A 1 122 ? 7.278 1.056 12.341 1.00 89.94 122 ASP A N 1
ATOM 953 C CA . ASP A 1 122 ? 7.292 -0.342 11.875 1.00 89.94 122 ASP A CA 1
ATOM 954 C C . ASP A 1 122 ? 7.337 -0.469 10.345 1.00 89.94 122 ASP A C 1
ATOM 956 O O . ASP A 1 122 ? 7.903 -1.427 9.832 1.00 89.94 122 ASP A O 1
ATOM 960 N N . GLU A 1 123 ? 6.774 0.500 9.618 1.00 91.81 123 GLU A N 1
ATOM 961 C CA . GLU A 1 123 ? 6.728 0.517 8.155 1.00 91.81 123 GLU A CA 1
ATOM 962 C C . GLU A 1 123 ? 6.891 1.947 7.618 1.00 91.81 123 GLU A C 1
ATOM 964 O O . GLU A 1 123 ? 6.214 2.869 8.085 1.00 91.81 123 GLU A O 1
ATOM 969 N N . ILE A 1 124 ? 7.769 2.162 6.631 1.00 91.62 124 ILE A N 1
ATOM 970 C CA . ILE A 1 124 ? 7.987 3.483 6.020 1.00 91.62 124 ILE A CA 1
ATOM 971 C C . ILE A 1 124 ? 8.331 3.412 4.529 1.00 91.62 124 ILE A C 1
ATOM 973 O O . ILE A 1 124 ? 9.128 2.583 4.093 1.00 91.62 124 ILE A O 1
ATOM 977 N N . THR A 1 125 ? 7.765 4.333 3.745 1.00 87.94 125 THR A N 1
ATOM 978 C CA . THR A 1 125 ? 8.125 4.532 2.338 1.00 87.94 125 THR A CA 1
ATOM 979 C C . THR A 1 125 ? 9.432 5.317 2.229 1.00 87.94 125 THR A C 1
ATOM 981 O O . THR A 1 125 ? 9.582 6.395 2.806 1.00 87.94 125 THR A O 1
ATOM 984 N N . VAL A 1 126 ? 10.376 4.798 1.449 1.00 91.88 126 VAL A N 1
ATOM 985 C CA . VAL A 1 126 ? 11.698 5.390 1.233 1.00 91.88 126 VAL A CA 1
ATOM 986 C C . VAL A 1 126 ? 12.024 5.507 -0.250 1.00 91.88 126 VAL A C 1
ATOM 988 O O . VAL A 1 126 ? 11.647 4.647 -1.054 1.00 91.88 126 VAL A O 1
ATOM 991 N N . ASN A 1 127 ? 12.780 6.547 -0.601 1.00 90.12 127 ASN A N 1
ATOM 992 C CA . ASN A 1 127 ? 13.574 6.547 -1.828 1.00 90.12 127 ASN A CA 1
ATOM 993 C C . ASN A 1 127 ? 14.994 6.087 -1.476 1.00 90.12 127 ASN A C 1
ATOM 995 O O . ASN A 1 127 ? 15.564 6.556 -0.497 1.00 90.12 127 ASN A O 1
ATOM 999 N N . ILE A 1 128 ? 15.542 5.152 -2.239 1.00 93.69 128 ILE A N 1
ATOM 1000 C CA . ILE A 1 128 ? 16.829 4.498 -2.003 1.00 93.69 128 ILE A CA 1
ATOM 1001 C C . ILE A 1 128 ? 17.717 4.819 -3.195 1.00 93.69 128 ILE A C 1
ATOM 1003 O O . ILE A 1 128 ? 17.428 4.368 -4.297 1.00 93.69 128 ILE A O 1
ATOM 1007 N N . GLU A 1 129 ? 18.790 5.564 -2.989 1.00 93.19 129 GLU A N 1
ATOM 1008 C CA . GLU A 1 129 ? 19.848 5.741 -3.975 1.00 93.19 129 GLU A CA 1
ATOM 1009 C C . GLU A 1 129 ? 20.996 4.780 -3.645 1.00 93.19 129 GLU A C 1
ATOM 1011 O O . GLU A 1 129 ? 21.471 4.745 -2.515 1.00 93.19 129 GLU A O 1
ATOM 1016 N N . ILE A 1 130 ? 21.425 3.976 -4.616 1.00 93.69 130 ILE A N 1
ATOM 1017 C CA . ILE A 1 130 ? 22.539 3.033 -4.489 1.00 93.69 130 ILE A CA 1
ATOM 1018 C C . ILE A 1 130 ? 23.588 3.395 -5.526 1.00 93.69 130 ILE A C 1
ATOM 1020 O O . ILE A 1 130 ? 23.306 3.376 -6.723 1.00 93.69 130 ILE A O 1
ATOM 1024 N N . LYS A 1 131 ? 24.811 3.673 -5.086 1.00 92.88 131 LYS A N 1
ATOM 1025 C CA . LYS A 1 131 ? 25.940 4.012 -5.947 1.00 92.88 131 LYS A CA 1
ATOM 1026 C C . LYS A 1 131 ? 27.090 3.019 -5.742 1.00 92.88 131 LYS A C 1
ATOM 1028 O O . LYS A 1 131 ? 27.863 3.138 -4.792 1.00 92.88 131 LYS A O 1
ATOM 1033 N N . PRO A 1 132 ? 27.233 2.027 -6.632 1.00 91.06 132 PRO A N 1
ATOM 1034 C CA . PRO A 1 132 ? 28.385 1.132 -6.631 1.00 91.06 132 PRO A CA 1
ATOM 1035 C C . PRO A 1 132 ? 29.679 1.892 -6.951 1.00 91.06 132 PRO A C 1
ATOM 1037 O O . PRO A 1 132 ? 29.655 2.899 -7.656 1.00 91.06 132 PRO A O 1
ATOM 1040 N N . LYS A 1 133 ? 30.823 1.366 -6.493 1.00 84.94 133 LYS A N 1
ATOM 1041 C CA . LYS A 1 133 ? 32.140 2.037 -6.485 1.00 84.94 133 LYS A CA 1
ATOM 1042 C C . LYS A 1 133 ? 32.621 2.625 -7.825 1.00 84.94 133 LYS A C 1
ATOM 1044 O O . LYS A 1 133 ? 33.489 3.494 -7.825 1.00 84.94 133 LYS A O 1
ATOM 1049 N N . GLU A 1 134 ? 32.068 2.193 -8.954 1.00 80.38 134 GLU A N 1
ATOM 1050 C CA . GLU A 1 134 ? 32.473 2.622 -10.301 1.00 80.38 134 GLU A CA 1
ATOM 1051 C C . GLU A 1 134 ? 31.280 2.783 -11.262 1.00 80.38 134 GLU A C 1
ATOM 1053 O O . GLU A 1 134 ? 31.459 2.810 -12.477 1.00 80.38 134 GLU A O 1
ATOM 1058 N N . LEU A 1 135 ? 30.055 2.891 -10.734 1.00 80.75 135 LEU A N 1
ATOM 1059 C CA . LEU A 1 135 ? 28.835 3.015 -11.534 1.00 80.75 135 LEU A CA 1
ATOM 1060 C C . LEU A 1 135 ? 28.051 4.289 -11.208 1.00 80.75 135 LEU A C 1
ATOM 1062 O O . LEU A 1 135 ? 28.250 4.935 -10.177 1.00 80.75 135 LEU A O 1
ATOM 1066 N N . GLU A 1 136 ? 27.141 4.649 -12.115 1.00 81.12 136 GLU A N 1
ATOM 1067 C CA . GLU A 1 136 ? 26.139 5.675 -11.841 1.00 81.12 136 GLU A CA 1
ATOM 1068 C C . GLU A 1 136 ? 25.186 5.219 -10.729 1.00 81.12 136 GLU A C 1
ATOM 1070 O O . GLU A 1 136 ? 24.923 4.028 -10.548 1.00 81.12 136 GLU A O 1
ATOM 1075 N N . ALA A 1 137 ? 24.680 6.193 -9.975 1.00 85.12 137 ALA A N 1
ATOM 1076 C CA . ALA A 1 137 ? 23.733 5.940 -8.907 1.00 85.12 137 ALA A CA 1
ATOM 1077 C C . ALA A 1 137 ? 22.385 5.465 -9.467 1.00 85.12 137 ALA A C 1
ATOM 1079 O O . ALA A 1 137 ? 21.884 5.974 -10.472 1.00 85.12 137 ALA A O 1
ATOM 1080 N N . VAL A 1 138 ? 21.781 4.507 -8.776 1.00 83.38 138 VAL A N 1
ATOM 1081 C CA . VAL A 1 138 ? 20.489 3.918 -9.105 1.00 83.38 138 VAL A CA 1
ATOM 1082 C C . VAL A 1 138 ? 19.486 4.280 -8.023 1.00 83.38 138 VAL A C 1
ATOM 1084 O O . VAL A 1 138 ? 19.768 4.114 -6.845 1.00 83.38 138 VAL A O 1
ATOM 1087 N N . ASN A 1 139 ? 18.299 4.730 -8.419 1.00 84.06 139 ASN A N 1
ATOM 1088 C CA . ASN A 1 139 ? 17.254 5.158 -7.496 1.00 84.06 139 ASN A CA 1
ATOM 1089 C C . ASN A 1 139 ? 16.105 4.147 -7.460 1.00 84.06 139 ASN A C 1
ATOM 1091 O O . ASN A 1 139 ? 15.618 3.754 -8.512 1.00 84.06 139 ASN A O 1
ATOM 1095 N N . PHE A 1 140 ? 15.628 3.780 -6.273 1.00 83.31 140 PHE A N 1
ATOM 1096 C CA . PHE A 1 140 ? 14.474 2.910 -6.045 1.00 83.31 140 PHE A CA 1
ATOM 1097 C C . PHE A 1 140 ? 13.466 3.600 -5.127 1.00 83.31 140 PHE A C 1
ATOM 1099 O O . PHE A 1 140 ? 13.846 4.357 -4.244 1.00 83.31 140 PHE A O 1
ATOM 1106 N N . LYS A 1 141 ? 12.180 3.268 -5.258 1.00 85.62 141 LYS A N 1
ATOM 1107 C CA . LYS A 1 141 ? 11.153 3.606 -4.262 1.00 85.62 141 LYS A CA 1
ATOM 1108 C C . LYS A 1 141 ? 10.593 2.329 -3.651 1.00 85.62 141 LYS A C 1
ATOM 1110 O O . LYS A 1 141 ? 10.126 1.457 -4.390 1.00 85.62 141 LYS A O 1
ATOM 1115 N N . ARG A 1 142 ? 10.679 2.172 -2.331 1.00 89.31 142 ARG A N 1
ATOM 1116 C CA . ARG A 1 142 ? 10.276 0.947 -1.619 1.00 89.31 142 ARG A CA 1
ATOM 1117 C C . ARG A 1 142 ? 9.627 1.269 -0.284 1.00 89.31 142 ARG A C 1
ATOM 1119 O O . ARG A 1 142 ? 9.772 2.368 0.231 1.00 89.31 142 ARG A O 1
ATOM 1126 N N . VAL A 1 143 ? 8.923 0.287 0.258 1.00 89.94 143 VAL A N 1
ATOM 1127 C CA . VAL A 1 143 ? 8.461 0.286 1.642 1.00 89.94 143 VAL A CA 1
ATOM 1128 C C . VAL A 1 143 ? 9.424 -0.592 2.435 1.00 89.94 143 VAL A C 1
ATOM 1130 O O . VAL A 1 143 ? 9.701 -1.714 2.013 1.00 89.94 143 VAL A O 1
ATOM 1133 N N . LEU A 1 144 ? 9.966 -0.069 3.532 1.00 93.12 144 LEU A N 1
ATOM 1134 C CA . LEU A 1 144 ? 10.767 -0.830 4.488 1.00 93.12 144 LEU A CA 1
ATOM 1135 C C . LEU A 1 144 ? 9.892 -1.224 5.670 1.00 93.12 144 LEU A C 1
ATOM 1137 O O . LEU A 1 144 ? 9.188 -0.368 6.202 1.00 93.12 144 LEU A O 1
ATOM 1141 N N . VAL A 1 145 ? 9.989 -2.483 6.089 1.00 92.62 145 VAL A N 1
ATOM 1142 C CA . VAL A 1 145 ? 9.297 -3.034 7.258 1.00 92.62 145 VAL A CA 1
ATOM 1143 C C . VAL A 1 145 ? 10.341 -3.468 8.286 1.00 92.62 145 VAL A C 1
ATOM 1145 O O . VAL A 1 145 ? 11.343 -4.099 7.944 1.00 92.62 145 VAL A O 1
ATOM 1148 N N . ALA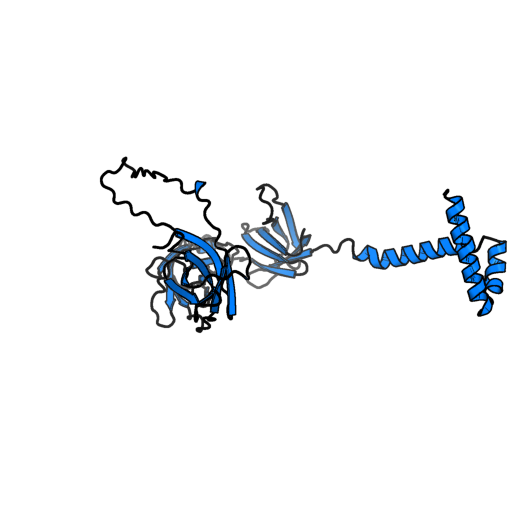 A 1 146 ? 10.133 -3.110 9.550 1.00 94.25 146 ALA A N 1
ATOM 1149 C CA . ALA A 1 146 ? 11.028 -3.468 10.640 1.00 94.25 146 ALA A CA 1
ATOM 1150 C C . ALA A 1 146 ? 11.109 -4.996 10.806 1.00 94.25 146 ALA A C 1
ATOM 1152 O O . ALA A 1 146 ? 10.097 -5.685 10.907 1.00 94.25 146 ALA A O 1
ATOM 1153 N N . GLY A 1 147 ? 12.330 -5.522 10.859 1.00 91.69 147 GLY A N 1
ATOM 1154 C CA . GLY A 1 147 ? 12.628 -6.950 10.936 1.00 91.69 147 GLY A CA 1
ATOM 1155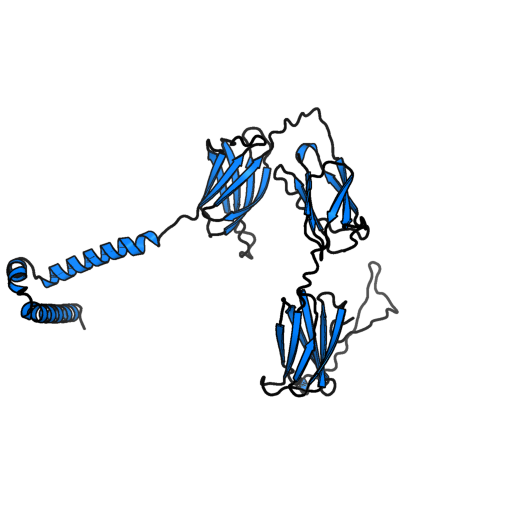 C C . GLY A 1 147 ? 12.674 -7.666 9.583 1.00 91.69 147 GLY A C 1
ATOM 1156 O O . GLY A 1 147 ? 13.007 -8.851 9.560 1.00 91.69 147 GLY A O 1
ATOM 1157 N N . GLU A 1 148 ? 12.373 -6.985 8.473 1.00 93.31 148 GLU A N 1
ATOM 1158 C CA . GLU A 1 148 ? 12.430 -7.571 7.133 1.00 93.31 148 GLU A CA 1
ATOM 1159 C C . GLU A 1 148 ? 13.718 -7.214 6.379 1.00 93.31 148 GLU A C 1
ATOM 1161 O O . GLU A 1 148 ? 14.324 -6.152 6.571 1.00 93.31 148 GLU A O 1
ATOM 1166 N N . THR A 1 149 ? 14.099 -8.115 5.471 1.00 93.44 149 THR A N 1
ATOM 1167 C CA . THR A 1 149 ? 15.165 -7.896 4.493 1.00 93.44 149 THR A CA 1
ATOM 1168 C C . THR A 1 149 ? 14.551 -7.668 3.120 1.00 93.44 149 THR A C 1
ATOM 1170 O O . THR A 1 149 ? 13.851 -8.539 2.602 1.00 93.44 149 THR A O 1
ATOM 1173 N N . ILE A 1 150 ? 14.844 -6.523 2.505 1.00 92.69 150 ILE A N 1
ATOM 1174 C CA . ILE A 1 150 ? 14.481 -6.253 1.115 1.00 92.69 150 ILE A CA 1
ATOM 1175 C C . ILE A 1 150 ? 15.674 -6.525 0.200 1.00 92.69 150 ILE A C 1
ATOM 1177 O O . ILE A 1 150 ? 16.763 -6.003 0.416 1.00 92.69 150 ILE A O 1
ATOM 1181 N N . THR A 1 151 ? 15.470 -7.313 -0.851 1.00 91.56 151 THR A N 1
ATOM 1182 C CA . THR A 1 151 ? 16.516 -7.581 -1.847 1.00 91.56 151 THR A CA 1
ATOM 1183 C C . THR A 1 151 ? 16.356 -6.643 -3.043 1.00 91.56 151 THR A C 1
ATOM 1185 O O . THR A 1 151 ? 15.320 -6.624 -3.716 1.00 91.56 151 THR A O 1
ATOM 1188 N N . LEU A 1 152 ? 17.399 -5.871 -3.329 1.00 90.00 152 LEU A N 1
ATOM 1189 C CA . LEU A 1 152 ? 17.537 -4.985 -4.474 1.00 90.00 152 LEU A CA 1
ATOM 1190 C C . LEU A 1 152 ? 18.618 -5.531 -5.393 1.00 90.00 152 LEU A C 1
ATOM 1192 O O . LEU A 1 152 ? 19.705 -5.890 -4.957 1.00 90.00 152 LEU A O 1
ATOM 1196 N N . LYS A 1 153 ? 18.317 -5.589 -6.685 1.00 83.69 153 LYS A N 1
ATOM 1197 C CA . LYS A 1 153 ? 19.254 -6.077 -7.689 1.00 83.69 153 LYS A CA 1
ATOM 1198 C C . LYS A 1 153 ? 19.708 -4.942 -8.586 1.00 83.69 153 LYS A C 1
ATOM 1200 O O . LYS A 1 153 ? 18.872 -4.201 -9.102 1.00 83.69 153 LYS A O 1
ATOM 1205 N N . ILE A 1 154 ? 21.014 -4.829 -8.776 1.00 85.00 154 ILE A N 1
ATOM 1206 C CA . ILE A 1 154 ? 21.647 -3.831 -9.633 1.00 85.00 154 ILE A CA 1
ATOM 1207 C C . ILE A 1 154 ? 22.332 -4.499 -10.825 1.00 85.00 154 ILE A C 1
ATOM 1209 O O . ILE A 1 154 ? 22.847 -5.609 -10.729 1.00 85.00 154 ILE A O 1
ATOM 1213 N N . PHE A 1 155 ? 22.327 -3.814 -11.968 1.00 70.50 155 PHE A N 1
ATOM 1214 C CA . PHE A 1 155 ? 22.812 -4.379 -13.225 1.00 70.50 155 PHE A CA 1
ATOM 1215 C C . PHE A 1 155 ? 24.206 -3.857 -13.522 1.00 70.50 155 PHE A C 1
ATOM 1217 O O . PHE A 1 155 ? 24.348 -2.726 -13.979 1.00 70.50 155 PHE A O 1
ATOM 1224 N N . TYR A 1 156 ? 25.218 -4.712 -13.355 1.00 69.62 156 TYR A N 1
ATOM 1225 C CA . TYR A 1 156 ? 26.516 -4.533 -14.008 1.00 69.62 156 TYR A CA 1
ATOM 1226 C C . TYR A 1 156 ? 26.377 -4.958 -15.468 1.00 69.62 156 TYR A C 1
ATOM 1228 O O . TYR A 1 156 ? 26.779 -6.044 -15.874 1.00 69.62 156 TYR A O 1
ATOM 1236 N N . GLY A 1 157 ? 25.706 -4.132 -16.264 1.00 55.88 157 GLY A N 1
ATOM 1237 C CA . GLY A 1 157 ? 25.923 -4.195 -17.698 1.00 55.88 157 GLY A CA 1
ATOM 1238 C C . GLY A 1 157 ? 27.255 -3.520 -17.980 1.00 55.88 157 GLY A C 1
ATOM 1239 O O . GLY A 1 157 ? 27.430 -2.370 -17.581 1.00 55.88 157 GLY A O 1
ATOM 1240 N N . ASP A 1 158 ? 28.162 -4.185 -18.697 1.00 48.78 158 ASP A N 1
ATOM 1241 C CA . ASP A 1 158 ? 29.100 -3.449 -19.539 1.00 48.78 158 ASP A CA 1
ATOM 1242 C C . ASP A 1 158 ? 28.225 -2.586 -20.448 1.00 48.78 158 ASP A C 1
ATOM 1244 O O . ASP A 1 158 ? 27.663 -3.059 -21.442 1.00 48.78 158 ASP A O 1
ATOM 1248 N N . VAL A 1 159 ? 28.045 -1.320 -20.076 1.00 49.62 159 VAL A N 1
ATOM 1249 C CA . VAL A 1 159 ? 27.539 -0.306 -20.987 1.00 49.62 159 VAL A CA 1
ATOM 1250 C C . VAL A 1 159 ? 28.660 -0.154 -21.992 1.00 49.62 159 VAL A C 1
ATOM 1252 O O . VAL A 1 159 ? 29.509 0.715 -21.843 1.00 49.62 159 VAL A O 1
ATOM 1255 N N . ASN A 1 160 ? 28.748 -1.077 -22.952 1.00 46.25 160 ASN A N 1
ATOM 1256 C CA . ASN A 1 160 ? 29.714 -0.986 -24.021 1.00 46.25 160 ASN A CA 1
ATOM 1257 C C . ASN A 1 160 ? 29.422 0.361 -24.694 1.00 46.25 160 ASN A C 1
ATOM 1259 O O . ASN A 1 160 ? 28.363 0.490 -25.315 1.00 46.25 160 ASN A O 1
ATOM 1263 N N . PRO A 1 161 ? 30.290 1.376 -24.547 1.00 51.44 161 PRO A N 1
ATOM 1264 C CA . PRO A 1 161 ? 30.001 2.715 -25.048 1.00 51.44 161 PRO A CA 1
ATOM 1265 C C . PRO A 1 161 ? 29.884 2.730 -26.582 1.00 51.44 161 PRO A C 1
ATOM 1267 O O . PRO A 1 161 ? 29.357 3.687 -27.155 1.00 51.44 161 PRO A O 1
ATOM 1270 N N . ASP A 1 162 ? 30.310 1.645 -27.241 1.00 51.12 162 ASP A N 1
ATOM 1271 C CA . ASP A 1 162 ? 30.158 1.425 -28.675 1.00 51.12 162 ASP A CA 1
ATOM 1272 C C . ASP A 1 162 ? 28.805 0.802 -29.065 1.00 51.12 162 ASP A C 1
ATOM 1274 O O . ASP A 1 162 ? 28.361 0.976 -30.203 1.00 51.12 162 ASP A O 1
ATOM 1278 N N . ASN A 1 163 ? 28.077 0.173 -28.133 1.00 49.81 163 ASN A N 1
ATOM 1279 C CA . ASN A 1 163 ? 26.677 -0.205 -28.332 1.00 49.81 163 ASN A CA 1
ATOM 1280 C C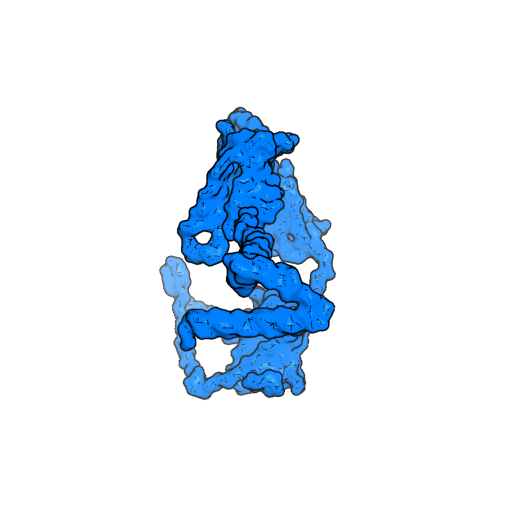 . ASN A 1 163 ? 25.777 1.004 -28.055 1.00 49.81 163 ASN A C 1
ATOM 1282 O O . ASN A 1 163 ? 25.027 1.058 -27.082 1.00 49.81 163 ASN A O 1
ATOM 1286 N N . LYS A 1 164 ? 25.815 1.971 -28.978 1.00 51.47 164 LYS A N 1
ATOM 1287 C CA . LYS A 1 164 ? 24.792 3.015 -29.134 1.00 51.47 164 LYS A CA 1
ATOM 1288 C C . LYS A 1 164 ? 23.462 2.408 -29.593 1.00 51.47 164 LYS A C 1
ATOM 1290 O O . LYS A 1 164 ? 22.924 2.792 -30.632 1.00 51.47 164 LYS A O 1
ATOM 1295 N N . GLU A 1 165 ? 22.903 1.467 -28.843 1.00 57.16 165 GLU A N 1
ATOM 1296 C CA . GLU A 1 165 ? 21.474 1.203 -28.935 1.00 57.16 165 GLU A CA 1
ATOM 1297 C C . GLU A 1 165 ? 20.762 2.399 -28.303 1.00 57.16 165 GLU A C 1
ATOM 1299 O O . GLU A 1 165 ? 20.445 2.407 -27.116 1.00 57.16 165 GLU A O 1
ATOM 1304 N N . GLY A 1 166 ? 20.626 3.461 -29.104 1.00 72.75 166 GLY A N 1
ATOM 1305 C CA . GLY A 1 166 ? 19.979 4.703 -28.713 1.00 72.75 166 GLY A CA 1
ATOM 1306 C C . GLY A 1 166 ? 18.516 4.497 -28.333 1.00 72.75 166 GLY A C 1
ATOM 1307 O O . GLY A 1 166 ? 17.996 3.386 -28.354 1.00 72.75 166 GLY A O 1
ATOM 1308 N N . VAL A 1 167 ? 17.848 5.602 -28.006 1.00 80.50 167 VAL A N 1
ATOM 1309 C CA . VAL A 1 167 ? 16.428 5.637 -27.639 1.00 80.50 167 VAL A CA 1
ATOM 1310 C C . VAL A 1 167 ? 15.589 4.774 -28.596 1.00 80.50 167 VAL A C 1
ATOM 1312 O O . VAL A 1 167 ? 15.463 5.090 -29.780 1.00 80.50 167 VAL A O 1
ATOM 1315 N N . LYS A 1 168 ? 15.027 3.675 -28.078 1.00 87.56 168 LYS A N 1
ATOM 1316 C CA . LYS A 1 168 ? 14.133 2.765 -28.804 1.00 87.56 168 LYS A CA 1
ATOM 1317 C C . LYS A 1 168 ? 12.688 3.154 -28.524 1.00 87.56 168 LYS A C 1
ATOM 1319 O O . LYS A 1 168 ? 12.321 3.407 -27.379 1.00 87.56 168 LYS A O 1
ATOM 1324 N N . GLU A 1 169 ? 11.859 3.174 -29.561 1.00 89.69 169 GLU A N 1
ATOM 1325 C CA . GLU A 1 169 ? 10.414 3.343 -29.408 1.00 89.69 169 GLU A CA 1
ATOM 1326 C C . GLU A 1 169 ? 9.731 1.981 -29.277 1.00 89.69 169 GLU A C 1
ATOM 1328 O O . GLU A 1 169 ? 9.772 1.155 -30.189 1.00 89.69 169 GLU A O 1
ATOM 1333 N N . TYR A 1 170 ? 9.085 1.757 -28.138 1.00 91.62 170 TYR A N 1
ATOM 1334 C CA . TYR A 1 170 ? 8.259 0.592 -27.869 1.00 91.62 170 TYR A CA 1
ATOM 1335 C C . TYR A 1 170 ? 6.791 0.954 -28.042 1.00 91.62 170 TYR A C 1
ATOM 1337 O O . TYR A 1 170 ? 6.318 1.968 -27.534 1.00 91.62 170 TYR A O 1
ATOM 1345 N N . THR A 1 171 ? 6.053 0.091 -28.728 1.00 92.31 171 THR A N 1
ATOM 1346 C CA . THR A 1 171 ? 4.599 0.140 -28.838 1.00 92.31 171 THR A CA 1
ATOM 1347 C C . THR A 1 171 ? 4.004 -0.987 -28.011 1.00 92.31 171 THR A C 1
ATOM 1349 O O . THR A 1 171 ? 4.189 -2.158 -28.331 1.00 92.31 171 THR A O 1
ATOM 1352 N N . ILE A 1 172 ? 3.240 -0.655 -26.980 1.00 93.94 172 ILE A N 1
ATOM 1353 C CA . ILE A 1 172 ? 2.501 -1.637 -26.192 1.00 93.94 172 ILE A CA 1
ATOM 1354 C C . ILE A 1 172 ? 1.053 -1.645 -26.679 1.00 93.94 172 ILE A C 1
ATOM 1356 O O . ILE A 1 172 ? 0.470 -0.596 -26.951 1.00 93.94 172 ILE A O 1
ATOM 1360 N N . LYS A 1 173 ? 0.471 -2.834 -26.830 1.00 94.44 173 LYS A N 1
ATOM 1361 C CA . LYS A 1 173 ? -0.943 -3.029 -27.162 1.00 94.44 173 LYS A CA 1
ATOM 1362 C C . LYS A 1 173 ? -1.623 -3.762 -26.021 1.00 94.44 173 LYS A C 1
ATOM 1364 O O . LYS A 1 173 ? -1.211 -4.865 -25.674 1.00 94.44 173 LYS A O 1
ATOM 1369 N N . LEU A 1 174 ? -2.666 -3.162 -25.464 1.00 95.00 174 LEU A N 1
ATOM 1370 C CA . LEU A 1 174 ? -3.456 -3.746 -24.392 1.00 95.00 174 LEU A CA 1
ATOM 1371 C C . LEU A 1 174 ? -4.743 -4.342 -24.963 1.00 95.00 174 LEU A C 1
ATOM 1373 O O . LEU A 1 174 ? -5.598 -3.623 -25.488 1.00 95.00 174 LEU A O 1
ATOM 1377 N N . VAL A 1 175 ? -4.864 -5.663 -24.876 1.00 95.50 175 VAL A N 1
ATOM 1378 C CA . VAL A 1 175 ? -5.979 -6.422 -25.455 1.00 95.50 175 VAL A CA 1
ATOM 1379 C C . VAL A 1 175 ? -6.576 -7.387 -24.436 1.00 95.50 175 VAL A C 1
ATOM 1381 O O . VAL A 1 175 ? -5.922 -7.771 -23.466 1.00 95.50 175 VAL A O 1
ATOM 1384 N N . ASP A 1 176 ? -7.824 -7.786 -24.650 1.00 94.62 176 ASP A N 1
ATOM 1385 C CA . ASP A 1 176 ? -8.459 -8.849 -23.879 1.00 94.62 176 ASP A CA 1
ATOM 1386 C C . ASP A 1 176 ? -8.100 -10.247 -24.417 1.00 94.62 176 ASP A C 1
ATOM 1388 O O . ASP A 1 176 ? -7.419 -10.407 -25.432 1.00 94.62 176 ASP A O 1
ATOM 1392 N N . SER A 1 177 ? -8.593 -11.290 -23.745 1.00 93.19 177 SER A N 1
ATOM 1393 C CA . SER A 1 177 ? -8.437 -12.692 -24.172 1.00 93.19 177 SER A CA 1
ATOM 1394 C C . SER A 1 177 ? -8.973 -13.020 -25.580 1.00 93.19 177 SER A C 1
ATOM 1396 O O . SER A 1 177 ? -8.581 -14.036 -26.148 1.00 93.19 177 SER A O 1
ATOM 1398 N N . SER A 1 178 ? -9.837 -12.177 -26.157 1.00 93.00 178 SER A N 1
ATOM 1399 C CA . SER A 1 178 ? -10.345 -12.290 -27.535 1.00 93.00 178 SER A CA 1
ATOM 1400 C C . SER A 1 178 ? -9.534 -11.450 -28.531 1.00 93.00 178 SER A C 1
ATOM 1402 O O . SER A 1 178 ? -9.924 -11.324 -29.692 1.00 93.00 178 SER A O 1
ATOM 1404 N N . ASN A 1 179 ? -8.404 -10.883 -28.093 1.00 92.56 179 ASN A N 1
ATOM 1405 C CA . ASN A 1 179 ? -7.545 -9.975 -28.848 1.00 92.56 179 ASN A CA 1
ATOM 1406 C C . ASN A 1 179 ? -8.239 -8.656 -29.254 1.00 92.56 179 ASN A C 1
ATOM 1408 O O . ASN A 1 179 ? -7.790 -7.971 -30.176 1.00 92.56 179 ASN A O 1
ATOM 1412 N N . ALA A 1 180 ? -9.334 -8.286 -28.580 1.00 91.44 180 ALA A N 1
ATOM 1413 C CA . ALA A 1 180 ? -9.988 -6.998 -28.773 1.00 91.44 180 ALA A CA 1
ATOM 1414 C C . ALA A 1 180 ? -9.285 -5.918 -27.929 1.00 91.44 180 ALA A C 1
ATOM 1416 O O . ALA A 1 180 ? -8.905 -6.187 -26.788 1.00 91.44 180 ALA A O 1
ATOM 1417 N N . PRO A 1 181 ? -9.094 -4.691 -28.450 1.00 91.75 181 PRO A N 1
ATOM 1418 C CA . PRO A 1 181 ? -8.421 -3.628 -27.709 1.00 91.75 181 PRO A CA 1
ATOM 1419 C C . PRO A 1 181 ? -9.233 -3.214 -26.479 1.00 91.75 181 PRO A C 1
ATOM 1421 O O . PRO A 1 181 ? -10.439 -2.970 -26.574 1.00 91.75 181 PRO A O 1
ATOM 1424 N N . ILE A 1 182 ? -8.560 -3.074 -25.336 1.00 87.75 182 ILE A N 1
ATOM 1425 C CA . ILE A 1 182 ? -9.174 -2.580 -24.099 1.00 87.75 182 ILE A CA 1
ATOM 1426 C C . ILE A 1 182 ? -9.253 -1.052 -24.185 1.00 87.75 182 ILE A C 1
ATOM 1428 O O . ILE A 1 182 ? -8.243 -0.358 -24.109 1.00 87.75 182 ILE A O 1
ATOM 1432 N N . LYS A 1 183 ? -10.469 -0.522 -24.369 1.00 81.50 183 LYS A N 1
ATOM 1433 C CA . LYS A 1 183 ? -10.728 0.910 -24.631 1.00 81.50 183 LYS A CA 1
ATOM 1434 C C . LYS A 1 183 ? -11.028 1.745 -23.379 1.00 81.50 183 LYS A C 1
ATOM 1436 O O . LYS A 1 183 ? -11.601 2.825 -23.493 1.00 81.50 183 LYS A O 1
ATOM 1441 N N . SER A 1 184 ? -10.697 1.244 -22.192 1.00 72.56 184 SER A N 1
ATOM 1442 C CA . SER A 1 184 ? -10.999 1.948 -20.944 1.00 72.56 184 SER A CA 1
ATOM 1443 C C . SER A 1 184 ? -10.074 3.151 -20.753 1.00 72.56 184 SER A C 1
ATOM 1445 O O . SER A 1 184 ? -8.856 2.986 -20.702 1.00 72.56 184 SER A O 1
ATOM 1447 N N . SER A 1 185 ? -10.641 4.349 -20.587 1.00 71.50 185 SER A N 1
ATOM 1448 C CA . SER A 1 185 ? -9.887 5.576 -20.284 1.00 71.50 185 SER A CA 1
ATOM 1449 C C . SER A 1 185 ? -9.210 5.553 -18.909 1.00 71.50 185 SER A C 1
ATOM 1451 O O . SER A 1 185 ? -8.352 6.389 -18.640 1.00 71.50 185 SER A O 1
ATOM 1453 N N . SER A 1 186 ? -9.590 4.612 -18.040 1.00 73.00 186 SER A N 1
ATOM 1454 C CA . SER A 1 186 ? -9.010 4.406 -16.708 1.00 73.00 186 SER A CA 1
ATOM 1455 C C . SER A 1 186 ? -7.949 3.306 -16.662 1.00 73.00 186 SER A C 1
ATOM 1457 O O . SER A 1 186 ? -7.306 3.124 -15.627 1.00 73.00 186 SER A O 1
ATOM 1459 N N . ALA A 1 187 ? -7.726 2.580 -17.761 1.00 82.44 187 ALA A N 1
ATOM 1460 C CA . ALA A 1 187 ? -6.634 1.622 -17.808 1.00 82.44 187 ALA A CA 1
ATOM 1461 C C . ALA A 1 187 ? -5.272 2.353 -17.797 1.00 82.44 187 ALA A C 1
ATOM 1463 O O . ALA A 1 187 ? -5.137 3.513 -18.202 1.00 82.44 187 ALA A O 1
ATOM 1464 N N . SER A 1 188 ? -4.262 1.688 -17.257 1.00 83.56 188 SER A N 1
ATOM 1465 C CA . SER A 1 188 ? -2.961 2.269 -16.948 1.00 83.56 188 SER A CA 1
ATOM 1466 C C . SER A 1 188 ? -1.858 1.269 -17.260 1.00 83.56 188 SER A C 1
ATOM 1468 O O . SER A 1 188 ? -1.985 0.080 -16.965 1.00 83.56 188 SER A O 1
ATOM 1470 N N . ILE A 1 189 ? -0.759 1.751 -17.834 1.00 88.88 189 ILE A N 1
ATOM 1471 C CA . ILE A 1 189 ? 0.481 0.981 -17.944 1.00 88.88 189 ILE A CA 1
ATOM 1472 C C . ILE A 1 189 ? 1.542 1.644 -17.077 1.00 88.88 189 ILE A C 1
ATOM 1474 O O . ILE A 1 189 ? 1.765 2.852 -17.162 1.00 88.88 189 ILE A O 1
ATOM 1478 N N . TYR A 1 190 ? 2.184 0.823 -16.257 1.00 85.31 190 TYR A N 1
ATOM 1479 C CA . TYR A 1 190 ? 3.319 1.164 -15.419 1.00 85.31 190 TYR A CA 1
ATOM 1480 C C . TYR A 1 190 ? 4.555 0.505 -16.012 1.00 85.31 190 TYR A C 1
ATOM 1482 O O . TYR A 1 190 ? 4.553 -0.700 -16.268 1.00 85.31 190 TYR A O 1
ATOM 1490 N N . LEU A 1 191 ? 5.592 1.297 -16.252 1.00 86.88 191 LEU A N 1
ATOM 1491 C CA . LEU A 1 191 ? 6.830 0.824 -16.852 1.00 86.88 191 LEU A CA 1
ATOM 1492 C C . LEU A 1 191 ? 7.947 0.919 -15.833 1.00 86.88 191 LEU A C 1
ATOM 1494 O O . LEU A 1 191 ? 8.161 1.973 -15.240 1.00 86.88 191 LEU A O 1
ATOM 1498 N N . SER A 1 192 ? 8.660 -0.184 -15.664 1.00 80.25 192 SER A N 1
ATOM 1499 C CA . SER A 1 192 ? 9.806 -0.273 -14.772 1.00 80.25 192 SER A CA 1
ATOM 1500 C C . SER A 1 192 ? 10.989 -0.873 -15.508 1.00 80.25 192 SER A C 1
ATOM 1502 O O . SER A 1 192 ? 10.864 -1.874 -16.217 1.00 80.25 192 SER A O 1
ATOM 1504 N N . CYS A 1 193 ? 12.146 -0.260 -15.324 1.00 81.25 193 CYS A N 1
ATOM 1505 C CA . CYS A 1 193 ? 13.420 -0.817 -15.733 1.00 81.25 193 CYS A CA 1
ATOM 1506 C C . CYS A 1 193 ? 13.965 -1.655 -14.576 1.00 81.25 193 CYS A C 1
ATOM 1508 O O . CYS A 1 193 ? 13.879 -1.244 -13.417 1.00 81.25 193 CYS A O 1
ATOM 1510 N N . TYR A 1 194 ? 14.505 -2.841 -14.863 1.00 64.69 194 TYR A N 1
ATOM 1511 C CA . TYR A 1 194 ? 15.062 -3.695 -13.809 1.00 64.69 194 TYR A CA 1
ATOM 1512 C C . TYR A 1 194 ? 16.248 -3.013 -13.110 1.00 64.69 194 TYR A C 1
ATOM 1514 O O . TYR A 1 194 ? 16.437 -3.209 -11.914 1.00 64.69 194 TYR A O 1
ATOM 1522 N N . SER A 1 195 ? 16.961 -2.111 -13.796 1.00 58.91 195 SER A N 1
ATOM 1523 C CA . SER A 1 195 ? 18.003 -1.249 -13.224 1.00 58.91 195 SER A CA 1
ATOM 1524 C C . SER A 1 195 ? 17.505 -0.269 -12.148 1.00 58.91 195 SER A C 1
ATOM 1526 O O . SER A 1 195 ? 18.097 0.783 -11.986 1.00 58.91 195 SER A O 1
ATOM 1528 N N . GLY A 1 196 ? 16.408 -0.546 -11.439 1.00 51.06 196 GLY A N 1
ATOM 1529 C CA . GLY A 1 196 ? 15.858 0.267 -10.356 1.00 51.06 196 GLY A CA 1
ATOM 1530 C C . GLY A 1 196 ? 15.144 1.529 -10.808 1.00 51.06 196 GLY A C 1
ATOM 1531 O O . GLY A 1 196 ? 14.248 1.977 -10.100 1.00 51.06 196 GLY A O 1
ATOM 1532 N N . LEU A 1 197 ? 15.468 2.031 -12.005 1.00 55.97 197 LEU A N 1
ATOM 1533 C CA . LEU A 1 197 ? 14.873 3.211 -12.610 1.00 55.97 197 LEU A CA 1
ATOM 1534 C C . LEU A 1 197 ? 13.360 3.004 -12.798 1.00 55.97 197 LEU A C 1
ATOM 1536 O O . LEU A 1 197 ? 12.888 2.441 -13.793 1.00 55.97 197 LEU A O 1
ATOM 1540 N N . ASP A 1 198 ? 12.586 3.460 -11.817 1.00 55.56 198 ASP A N 1
ATOM 1541 C CA . ASP A 1 198 ? 11.163 3.680 -11.997 1.00 55.56 198 ASP A CA 1
ATOM 1542 C C . ASP A 1 198 ? 11.033 4.842 -12.979 1.00 55.56 198 ASP A C 1
ATOM 1544 O O . ASP A 1 198 ? 11.352 5.990 -12.662 1.00 55.56 198 ASP A O 1
ATOM 1548 N N . LEU A 1 199 ? 10.589 4.546 -14.202 1.00 61.78 199 LEU A N 1
ATOM 1549 C CA . LEU A 1 199 ? 10.297 5.593 -15.174 1.00 61.78 199 LEU A CA 1
ATOM 1550 C C . LEU A 1 199 ? 9.131 6.470 -14.686 1.00 61.78 199 LEU A C 1
ATOM 1552 O O . LEU A 1 199 ? 8.851 7.493 -15.309 1.00 61.78 199 LEU A O 1
ATOM 1556 N N . GLY A 1 200 ? 8.423 6.073 -13.614 1.00 50.31 200 GLY A N 1
ATOM 1557 C CA . GLY A 1 200 ? 7.407 6.851 -12.901 1.00 50.31 200 GLY A CA 1
ATOM 1558 C C . GLY A 1 200 ? 6.199 7.212 -13.758 1.00 50.31 200 GLY A C 1
ATOM 1559 O O . GLY A 1 200 ? 5.304 7.945 -13.336 1.00 50.31 200 GLY A O 1
ATOM 1560 N N . THR A 1 201 ? 6.166 6.725 -14.996 1.00 60.53 201 THR A N 1
ATOM 1561 C CA . THR A 1 201 ? 5.252 7.221 -16.005 1.00 60.53 201 THR A CA 1
ATOM 1562 C C . THR A 1 201 ? 4.043 6.306 -16.019 1.00 60.53 201 THR A C 1
ATOM 1564 O O . THR A 1 201 ? 4.000 5.308 -16.735 1.00 60.53 201 THR A O 1
ATOM 1567 N N . LYS A 1 202 ? 3.042 6.659 -15.210 1.00 66.88 202 LYS A N 1
ATOM 1568 C CA . LYS A 1 202 ? 1.686 6.146 -15.397 1.00 66.88 202 LYS A CA 1
ATOM 1569 C C . LYS A 1 202 ? 1.172 6.679 -16.733 1.00 66.88 202 LYS A C 1
ATOM 1571 O O . LYS A 1 202 ? 0.856 7.862 -16.857 1.00 66.88 202 LYS A O 1
ATOM 1576 N N . LEU A 1 203 ? 1.098 5.810 -17.734 1.00 72.06 203 LEU A N 1
ATOM 1577 C CA . LEU A 1 203 ? 0.536 6.151 -19.037 1.00 72.06 203 LEU A CA 1
ATOM 1578 C C . LEU A 1 203 ? -0.940 5.752 -19.062 1.00 72.06 203 LEU A C 1
ATOM 1580 O O . LEU A 1 203 ? -1.267 4.566 -18.985 1.00 72.06 203 LEU A O 1
ATOM 1584 N N . ASN A 1 204 ? -1.827 6.742 -19.174 1.00 71.56 204 ASN A N 1
ATOM 1585 C CA . ASN A 1 204 ? -3.253 6.499 -19.395 1.00 71.56 204 ASN A CA 1
ATOM 1586 C C . ASN A 1 204 ? -3.463 5.957 -20.815 1.00 71.56 204 ASN A C 1
ATOM 1588 O O . ASN A 1 204 ? -2.877 6.472 -21.773 1.00 71.56 204 ASN A O 1
ATOM 1592 N N . VAL A 1 205 ? -4.307 4.935 -20.966 1.00 67.25 205 VAL A N 1
ATOM 1593 C CA . VAL A 1 205 ? -4.577 4.341 -22.285 1.00 67.25 205 VAL A CA 1
ATOM 1594 C C . VAL A 1 205 ? -5.325 5.315 -23.167 1.00 67.25 205 VAL A C 1
ATOM 1596 O O . VAL A 1 205 ? -6.365 5.855 -22.793 1.00 67.25 205 VAL A O 1
ATOM 1599 N N . THR A 1 206 ? -4.828 5.502 -24.387 1.00 69.44 206 THR A N 1
ATOM 1600 C CA . THR A 1 206 ? -5.633 6.129 -25.434 1.00 69.44 206 THR A CA 1
ATOM 1601 C C . THR A 1 206 ? -6.818 5.216 -25.761 1.00 69.44 206 THR A C 1
ATOM 1603 O O . THR A 1 206 ? -6.701 3.997 -25.668 1.00 69.44 206 THR A O 1
ATOM 1606 N N . GLY A 1 207 ? -7.949 5.753 -26.230 1.00 69.69 207 GLY A N 1
ATOM 1607 C CA . GLY A 1 207 ? -9.135 4.942 -26.578 1.00 69.69 207 GLY A CA 1
ATOM 1608 C C . GLY A 1 207 ? -8.912 3.843 -27.639 1.00 69.69 207 GLY A C 1
ATOM 1609 O O . GLY A 1 207 ? -9.834 3.091 -27.950 1.00 69.69 207 GLY A O 1
ATOM 1610 N N . SER A 1 208 ? -7.701 3.742 -28.199 1.00 78.25 208 SER A N 1
ATOM 1611 C CA . SER A 1 208 ? -7.259 2.694 -29.123 1.00 78.25 208 SER A CA 1
ATOM 1612 C C . SER A 1 208 ? -6.640 1.456 -28.454 1.00 78.25 208 SER A C 1
ATOM 1614 O O . SER A 1 208 ? -6.455 0.452 -29.138 1.00 78.25 208 SER A O 1
ATOM 1616 N N . GLY A 1 209 ? -6.314 1.497 -27.156 1.00 82.81 209 GLY A N 1
ATOM 1617 C CA . GLY A 1 209 ? -5.588 0.403 -26.495 1.00 82.81 209 GLY A CA 1
ATOM 1618 C C . GLY A 1 209 ? -4.092 0.351 -26.837 1.00 82.81 209 GLY A C 1
ATOM 1619 O O . GLY A 1 209 ? -3.440 -0.653 -26.560 1.00 82.81 209 GLY A O 1
ATOM 1620 N N . ILE A 1 210 ? -3.554 1.391 -27.485 1.00 87.12 210 ILE A N 1
ATOM 1621 C CA . ILE A 1 210 ? -2.168 1.461 -27.966 1.00 87.12 210 ILE A CA 1
ATOM 1622 C C . ILE A 1 210 ? -1.424 2.588 -27.251 1.00 87.12 210 ILE A C 1
ATOM 1624 O O . ILE A 1 210 ? -1.969 3.676 -27.034 1.00 87.12 210 ILE A O 1
ATOM 1628 N N . PHE A 1 211 ? -0.163 2.313 -26.926 1.00 85.94 211 PHE A N 1
ATOM 1629 C CA . PHE A 1 211 ? 0.737 3.190 -26.191 1.00 85.94 211 PHE A CA 1
ATOM 1630 C C . PHE A 1 211 ? 2.106 3.136 -26.842 1.00 85.94 211 PHE A C 1
ATOM 1632 O O . PHE A 1 211 ? 2.589 2.050 -27.147 1.00 85.94 211 PHE A O 1
ATOM 1639 N N . THR A 1 212 ? 2.740 4.286 -27.014 1.00 86.69 212 THR A N 1
ATOM 1640 C CA . THR A 1 212 ? 4.103 4.383 -27.535 1.00 86.69 212 THR A CA 1
ATOM 1641 C C . THR A 1 212 ? 4.979 5.078 -26.509 1.00 86.69 212 THR A C 1
ATOM 1643 O O . THR A 1 212 ? 4.608 6.138 -26.007 1.00 86.69 212 THR A O 1
ATOM 1646 N N . ILE A 1 213 ? 6.131 4.492 -26.204 1.00 88.69 213 ILE A N 1
ATOM 1647 C CA . ILE A 1 213 ? 7.120 5.049 -25.284 1.00 88.69 213 ILE A CA 1
ATOM 1648 C C . ILE A 1 213 ? 8.509 4.983 -25.910 1.00 88.69 213 ILE A C 1
ATOM 1650 O O . ILE A 1 213 ? 8.899 3.967 -26.475 1.00 88.69 213 ILE A O 1
ATOM 1654 N N . SER A 1 214 ? 9.275 6.052 -25.740 1.00 86.38 214 SER A N 1
ATOM 1655 C CA . SER A 1 214 ? 10.696 6.108 -26.060 1.00 86.38 214 SER A CA 1
ATOM 1656 C C . SER A 1 214 ? 11.515 5.763 -24.808 1.00 86.38 214 SER A C 1
ATOM 1658 O O . SER A 1 214 ? 11.443 6.478 -23.811 1.00 86.38 214 SER A O 1
ATOM 1660 N N . VAL A 1 215 ? 12.279 4.669 -24.843 1.00 86.50 215 VAL A N 1
ATOM 1661 C CA . VAL A 1 215 ? 13.127 4.207 -23.731 1.00 86.50 215 VAL A CA 1
ATOM 1662 C C . VAL A 1 215 ? 14.581 4.184 -24.176 1.00 86.50 215 VAL A C 1
ATOM 1664 O O . VAL A 1 215 ? 14.911 3.628 -25.224 1.00 86.50 215 VAL A O 1
ATOM 1667 N N . ASP A 1 216 ? 15.464 4.760 -23.365 1.00 82.38 216 ASP A N 1
ATOM 1668 C CA . ASP A 1 216 ? 16.907 4.608 -23.538 1.00 82.38 216 ASP A CA 1
ATOM 1669 C C . ASP A 1 216 ? 17.322 3.190 -23.108 1.00 82.38 216 ASP A C 1
ATOM 1671 O O . ASP A 1 216 ? 17.518 2.904 -21.922 1.00 82.38 216 ASP A O 1
ATOM 1675 N N . SER A 1 217 ? 17.382 2.269 -24.076 1.00 76.56 217 SER A N 1
ATOM 1676 C CA . SER A 1 217 ? 17.672 0.853 -23.821 1.00 76.56 217 SER A CA 1
ATOM 1677 C C . SER A 1 217 ? 19.030 0.632 -23.165 1.00 76.56 217 SER A C 1
ATOM 1679 O O . SER A 1 217 ? 19.168 -0.316 -22.396 1.00 76.56 217 SER A O 1
ATOM 1681 N N . ALA A 1 218 ? 19.997 1.525 -23.399 1.00 70.25 218 ALA A N 1
ATOM 1682 C CA . ALA A 1 218 ? 21.316 1.441 -22.783 1.00 70.25 218 ALA A CA 1
ATOM 1683 C C . ALA A 1 218 ? 21.274 1.641 -21.256 1.00 70.25 218 ALA A C 1
ATOM 1685 O O . ALA A 1 218 ? 22.144 1.137 -20.554 1.00 70.25 218 ALA A O 1
ATOM 1686 N N . LYS A 1 219 ? 20.255 2.341 -20.732 1.00 71.62 219 LYS A N 1
ATOM 1687 C CA . LYS A 1 219 ? 20.110 2.654 -19.296 1.00 71.62 219 LYS A CA 1
ATOM 1688 C C . LYS A 1 219 ? 19.064 1.803 -18.576 1.00 71.62 219 LYS A C 1
ATOM 1690 O O . LYS A 1 219 ? 19.124 1.625 -17.360 1.00 71.62 219 LYS A O 1
ATOM 1695 N N . CYS A 1 220 ? 18.077 1.299 -19.314 1.00 74.56 220 CYS A N 1
ATOM 1696 C CA . CYS A 1 220 ? 16.936 0.590 -18.737 1.00 74.56 220 CYS A CA 1
ATOM 1697 C C . CYS A 1 220 ? 17.227 -0.892 -18.428 1.00 74.56 220 CYS A C 1
ATOM 1699 O O . CYS A 1 220 ? 16.589 -1.487 -17.557 1.00 74.56 220 CYS A O 1
ATOM 1701 N N . GLY A 1 221 ? 18.179 -1.513 -19.136 1.00 77.19 221 GLY A N 1
ATOM 1702 C CA . GLY A 1 221 ? 18.346 -2.966 -19.085 1.00 77.19 221 GLY A CA 1
ATOM 1703 C C . GLY A 1 221 ? 17.053 -3.664 -19.519 1.00 77.19 221 GLY A C 1
ATOM 1704 O O . GLY A 1 221 ? 16.514 -3.372 -20.588 1.00 77.19 221 GLY A O 1
ATOM 1705 N N . THR A 1 222 ? 16.527 -4.561 -18.683 1.00 80.69 222 THR A N 1
ATOM 1706 C CA . THR A 1 222 ? 15.260 -5.252 -18.951 1.00 80.69 222 THR A CA 1
ATOM 1707 C C . THR A 1 222 ? 14.059 -4.348 -18.657 1.00 80.69 222 THR A C 1
ATOM 1709 O O . THR A 1 222 ? 13.777 -4.028 -17.500 1.00 80.69 222 THR A O 1
ATOM 1712 N N . LEU A 1 223 ? 13.317 -3.976 -19.703 1.00 87.75 223 LEU A N 1
ATOM 1713 C CA . LEU A 1 223 ? 12.066 -3.226 -19.592 1.00 87.75 223 LEU A CA 1
ATOM 1714 C C . LEU A 1 223 ? 10.917 -4.162 -19.192 1.00 87.75 223 LEU A C 1
ATOM 1716 O O . LEU A 1 223 ? 10.677 -5.192 -19.821 1.00 87.75 223 LEU A O 1
ATOM 1720 N N . THR A 1 224 ? 10.167 -3.783 -18.164 1.00 89.19 224 THR A N 1
ATOM 1721 C CA . THR A 1 224 ? 8.969 -4.493 -17.703 1.00 89.19 224 THR A CA 1
ATOM 1722 C C . THR A 1 224 ? 7.763 -3.565 -17.741 1.00 89.19 224 THR A C 1
ATOM 1724 O O . THR A 1 224 ? 7.873 -2.371 -17.467 1.00 89.19 224 THR A O 1
ATOM 1727 N N . ALA A 1 225 ? 6.605 -4.112 -18.098 1.00 91.69 225 ALA A N 1
ATOM 1728 C CA . ALA A 1 225 ? 5.344 -3.392 -18.171 1.00 91.69 225 ALA A CA 1
ATOM 1729 C C . ALA A 1 225 ? 4.293 -4.094 -17.311 1.00 91.69 225 ALA A C 1
ATOM 1731 O O . ALA A 1 225 ? 3.959 -5.253 -17.558 1.00 91.69 225 ALA A O 1
ATOM 1732 N N . LYS A 1 226 ? 3.746 -3.385 -16.323 1.00 91.19 226 LYS A N 1
ATOM 1733 C CA . LYS A 1 226 ? 2.556 -3.792 -15.576 1.00 91.19 226 LYS A CA 1
ATOM 1734 C C . LYS A 1 226 ? 1.354 -3.050 -16.139 1.00 91.19 226 LYS A C 1
ATOM 1736 O O . LYS A 1 226 ? 1.271 -1.830 -16.029 1.00 91.19 226 LYS A O 1
ATOM 1741 N N . ALA A 1 227 ? 0.425 -3.783 -16.733 1.00 92.56 227 ALA A N 1
ATOM 1742 C CA . ALA A 1 227 ? -0.840 -3.233 -17.188 1.00 92.56 227 ALA A CA 1
ATOM 1743 C C . ALA A 1 227 ? -1.945 -3.505 -16.167 1.00 92.56 227 ALA A C 1
ATOM 1745 O O . ALA A 1 227 ? -2.041 -4.604 -15.615 1.00 92.56 227 ALA A O 1
ATOM 1746 N N . ASP A 1 228 ? -2.777 -2.494 -15.955 1.00 88.50 228 ASP A N 1
ATOM 1747 C CA . ASP A 1 228 ? -3.925 -2.508 -15.059 1.00 88.50 228 ASP A CA 1
ATOM 1748 C C . ASP A 1 228 ? -5.127 -1.881 -15.775 1.00 88.50 228 ASP A C 1
ATOM 1750 O O . ASP A 1 228 ? -4.997 -0.865 -16.461 1.00 88.50 228 ASP A O 1
ATOM 1754 N N . ALA A 1 229 ? -6.292 -2.506 -15.670 1.00 88.75 229 ALA A N 1
ATOM 1755 C CA . ALA A 1 229 ? -7.519 -2.045 -16.298 1.00 88.75 229 ALA A CA 1
ATOM 1756 C C . ALA A 1 229 ? -8.721 -2.489 -15.456 1.00 88.75 229 ALA A C 1
ATOM 1758 O O . ALA A 1 229 ? -8.804 -3.672 -15.125 1.00 88.75 229 ALA A O 1
ATOM 1759 N N . PRO A 1 230 ? -9.694 -1.607 -15.164 1.00 82.19 230 PRO A N 1
ATOM 1760 C CA . PRO A 1 230 ? -10.877 -2.006 -14.403 1.00 82.19 230 PRO A CA 1
ATOM 1761 C C . PRO A 1 230 ? -11.629 -3.179 -15.041 1.00 82.19 230 PRO A C 1
ATOM 1763 O O . PRO A 1 230 ? -11.893 -3.171 -16.246 1.00 82.19 230 PRO A O 1
ATOM 1766 N N . GLY A 1 231 ? -11.968 -4.181 -14.223 1.00 81.12 231 GLY A N 1
ATOM 1767 C CA . GLY A 1 231 ? -12.618 -5.424 -14.658 1.00 81.12 231 GLY A CA 1
ATOM 1768 C C . GLY A 1 231 ? -11.667 -6.478 -15.243 1.00 81.12 231 GLY A C 1
ATOM 1769 O O . GLY A 1 231 ? -12.125 -7.479 -15.801 1.00 81.12 231 GLY A O 1
ATOM 1770 N N . TYR A 1 232 ? -10.352 -6.272 -15.144 1.00 89.38 232 TYR A N 1
ATOM 1771 C CA . TYR A 1 232 ? -9.328 -7.207 -15.602 1.00 89.38 232 TYR A CA 1
ATOM 1772 C C . TYR A 1 232 ? -8.310 -7.490 -14.500 1.00 89.38 232 TYR A C 1
ATOM 1774 O O . TYR A 1 232 ? -7.981 -6.619 -13.702 1.00 89.38 232 TYR A O 1
ATOM 1782 N N . VAL A 1 233 ? -7.750 -8.701 -14.503 1.00 87.44 233 VAL A N 1
ATOM 1783 C CA . VAL A 1 233 ? -6.639 -9.051 -13.609 1.00 87.44 233 VAL A CA 1
ATOM 1784 C C . VAL A 1 233 ? -5.370 -8.327 -14.078 1.00 87.44 233 VAL A C 1
ATOM 1786 O O . VAL A 1 233 ? -4.973 -8.535 -15.233 1.00 87.44 233 VAL A O 1
ATOM 1789 N N . PRO A 1 234 ? -4.699 -7.525 -13.224 1.00 90.38 234 PRO A N 1
ATOM 1790 C CA . PRO A 1 234 ? -3.448 -6.866 -13.582 1.00 90.38 234 PRO A CA 1
ATOM 1791 C C . PRO A 1 234 ? -2.382 -7.872 -14.013 1.00 90.38 234 PRO A C 1
ATOM 1793 O O . PRO A 1 234 ? -2.266 -8.962 -13.448 1.00 90.38 234 PRO A O 1
ATOM 1796 N N . LYS A 1 235 ? -1.564 -7.500 -14.999 1.00 94.31 235 LYS A N 1
ATOM 1797 C CA . LYS A 1 235 ? -0.535 -8.390 -15.547 1.00 94.31 235 LYS A CA 1
ATOM 1798 C C . LYS A 1 235 ? 0.777 -7.660 -15.758 1.00 94.31 235 LYS A C 1
ATOM 1800 O O . LYS A 1 235 ? 0.807 -6.600 -16.378 1.00 94.31 235 LYS A O 1
ATOM 1805 N N . THR A 1 236 ? 1.857 -8.283 -15.303 1.00 91.44 236 THR A N 1
ATOM 1806 C CA . THR A 1 236 ? 3.228 -7.825 -15.536 1.00 91.44 236 THR A CA 1
ATOM 1807 C C . THR A 1 236 ? 3.885 -8.689 -16.606 1.00 91.44 236 THR A C 1
ATOM 1809 O O . THR A 1 236 ? 3.811 -9.917 -16.538 1.00 91.44 236 THR A O 1
ATOM 1812 N N . VAL A 1 237 ? 4.521 -8.058 -17.593 1.00 92.62 237 VAL A N 1
ATOM 1813 C CA . VAL A 1 237 ? 5.286 -8.728 -18.653 1.00 92.62 237 VAL A CA 1
ATOM 1814 C C . VAL A 1 237 ? 6.653 -8.080 -18.847 1.00 92.62 237 VAL A C 1
ATOM 1816 O O . VAL A 1 237 ? 6.843 -6.896 -18.576 1.00 92.62 237 VAL A O 1
ATOM 1819 N N . GLU A 1 238 ? 7.600 -8.861 -19.351 1.00 91.69 238 GLU A N 1
ATOM 1820 C CA . GLU A 1 238 ? 8.876 -8.367 -19.866 1.00 91.69 238 GLU A CA 1
ATOM 1821 C C . GLU A 1 238 ? 8.688 -7.899 -21.318 1.00 91.69 238 GLU A C 1
ATOM 1823 O O . GLU A 1 238 ? 8.171 -8.650 -22.145 1.00 91.69 238 GLU A O 1
ATOM 1828 N N . VAL A 1 239 ? 9.089 -6.667 -21.635 1.00 92.81 239 VAL A N 1
ATOM 1829 C CA . VAL A 1 239 ? 8.932 -6.071 -22.968 1.00 92.81 239 VAL A CA 1
ATOM 1830 C C . VAL A 1 239 ? 10.145 -6.438 -23.820 1.00 92.81 239 VAL A C 1
ATOM 1832 O O . VAL A 1 239 ? 11.164 -5.751 -23.803 1.00 92.81 239 VAL A O 1
ATOM 1835 N N . LYS A 1 240 ? 10.042 -7.548 -24.558 1.00 89.50 240 LYS A N 1
ATOM 1836 C CA . LYS A 1 240 ? 11.149 -8.084 -25.376 1.00 89.50 240 LYS A CA 1
ATOM 1837 C C . LYS A 1 240 ? 11.175 -7.521 -26.790 1.00 89.50 240 LYS A C 1
ATOM 1839 O O . LYS A 1 240 ? 12.225 -7.499 -27.427 1.00 89.50 240 LYS A O 1
ATOM 1844 N N . ASN A 1 241 ? 10.020 -7.092 -27.291 1.00 90.31 241 ASN A N 1
ATOM 1845 C CA . ASN A 1 241 ? 9.845 -6.662 -28.672 1.00 90.31 241 ASN A CA 1
ATOM 1846 C C . ASN A 1 241 ? 9.515 -5.169 -28.745 1.00 90.31 241 ASN A C 1
ATOM 1848 O O . ASN A 1 241 ? 8.855 -4.631 -27.861 1.00 90.31 241 ASN A O 1
ATOM 1852 N N . LEU A 1 242 ? 9.875 -4.515 -29.858 1.00 90.50 242 LEU A N 1
ATOM 1853 C CA . LEU A 1 242 ? 9.453 -3.132 -30.145 1.00 90.50 242 LEU A CA 1
ATOM 1854 C C . LEU A 1 242 ? 7.927 -2.989 -30.224 1.00 90.50 242 LEU A C 1
ATOM 1856 O O . LEU A 1 242 ? 7.404 -1.895 -30.056 1.00 90.50 242 LEU A O 1
ATOM 1860 N N . VAL A 1 243 ? 7.209 -4.082 -30.492 1.00 94.25 243 VAL A N 1
ATOM 1861 C CA . VAL A 1 243 ? 5.750 -4.141 -30.405 1.00 94.25 243 VAL A CA 1
ATOM 1862 C C . VAL A 1 243 ? 5.372 -5.287 -29.481 1.00 94.25 243 VAL A C 1
ATOM 1864 O O . VAL A 1 243 ? 5.506 -6.448 -29.860 1.00 94.25 243 VAL A O 1
ATOM 1867 N N . GLU A 1 244 ? 4.885 -4.959 -28.292 1.00 96.31 244 GLU A N 1
ATOM 1868 C CA . GLU A 1 244 ? 4.532 -5.933 -27.261 1.00 96.31 244 GLU A CA 1
ATOM 1869 C C . GLU A 1 244 ? 3.016 -5.953 -27.045 1.00 96.31 244 GLU A C 1
ATOM 1871 O O . GLU A 1 244 ? 2.364 -4.906 -27.027 1.00 96.31 244 GLU A O 1
ATOM 1876 N N . VAL A 1 245 ? 2.433 -7.145 -26.899 1.00 95.94 245 VAL A N 1
ATOM 1877 C CA . VAL A 1 245 ? 0.984 -7.314 -26.719 1.00 95.94 245 VAL A CA 1
ATOM 1878 C C . VAL A 1 245 ? 0.710 -7.867 -25.328 1.00 95.94 245 VAL A C 1
ATOM 1880 O O . VAL A 1 245 ? 0.997 -9.025 -25.033 1.00 95.94 245 VAL A O 1
ATOM 1883 N N . ILE A 1 246 ? 0.098 -7.047 -24.477 1.00 96.00 246 ILE A N 1
ATOM 1884 C CA . ILE A 1 246 ? -0.318 -7.450 -23.137 1.00 96.00 246 ILE A CA 1
ATOM 1885 C C . ILE A 1 246 ? -1.770 -7.909 -23.205 1.00 96.00 246 ILE A C 1
ATOM 1887 O O . ILE A 1 246 ? -2.692 -7.107 -23.342 1.00 96.00 246 ILE A O 1
ATOM 1891 N N . VAL A 1 247 ? -1.958 -9.223 -23.102 1.00 96.88 247 VAL A N 1
ATOM 1892 C CA . VAL A 1 247 ? -3.282 -9.845 -23.014 1.00 96.88 247 VAL A CA 1
ATOM 1893 C C . VAL A 1 247 ? -3.716 -9.890 -21.553 1.00 96.88 247 VAL A C 1
ATOM 1895 O O . VAL A 1 247 ? -3.110 -10.633 -20.767 1.00 96.88 247 VAL A O 1
ATOM 1898 N N . LEU A 1 248 ? -4.754 -9.131 -21.202 1.00 94.69 248 LEU A N 1
ATOM 1899 C CA . LEU A 1 248 ? -5.402 -9.203 -19.897 1.00 94.69 248 LEU A CA 1
ATOM 1900 C C . LEU A 1 248 ? -6.565 -10.193 -19.921 1.00 94.69 248 LEU A C 1
ATOM 1902 O O . LEU A 1 248 ? -7.345 -10.272 -20.873 1.00 94.69 248 LEU A O 1
ATOM 1906 N N . SER A 1 249 ? -6.688 -10.946 -18.834 1.00 92.88 249 SER A N 1
ATOM 1907 C CA . SER A 1 249 ? -7.871 -11.769 -18.596 1.00 92.88 249 SER A CA 1
ATOM 1908 C C . SER A 1 249 ? -8.887 -10.921 -17.855 1.00 92.88 249 SER A C 1
ATOM 1910 O O . SER A 1 249 ? -8.513 -10.217 -16.914 1.00 92.88 249 SER A O 1
ATOM 1912 N N . LYS A 1 250 ? -10.156 -10.982 -18.275 1.00 86.12 250 LYS A N 1
ATOM 1913 C CA . LYS A 1 250 ? -11.232 -10.430 -17.451 1.00 86.12 250 LYS A CA 1
ATOM 1914 C C . LYS A 1 250 ? -11.115 -11.061 -16.078 1.00 86.12 250 LYS A C 1
ATOM 1916 O O . LYS A 1 250 ? -10.860 -12.266 -15.980 1.00 86.12 250 LYS A O 1
ATOM 1921 N N . GLU A 1 251 ? -11.254 -10.240 -15.051 1.00 81.31 251 GLU A N 1
ATOM 1922 C CA . GLU A 1 251 ? -11.400 -10.770 -13.709 1.00 81.31 251 GLU A CA 1
ATOM 1923 C C . GLU A 1 251 ? -12.561 -11.769 -13.780 1.00 81.31 251 GLU A C 1
ATOM 1925 O O . GLU A 1 251 ? -13.595 -11.436 -14.376 1.00 81.31 251 GLU A O 1
ATOM 1930 N N . PRO A 1 252 ? -12.371 -13.039 -13.360 1.00 73.19 252 PRO A N 1
ATOM 1931 C CA . PRO A 1 252 ? -13.476 -13.988 -13.362 1.00 73.19 252 PRO A CA 1
ATOM 1932 C C . PRO A 1 252 ? -14.609 -13.275 -12.645 1.00 73.19 252 PRO A C 1
ATOM 1934 O O . PRO A 1 252 ? -14.325 -12.746 -11.580 1.00 73.19 252 PRO A O 1
ATOM 1937 N N . ASN A 1 253 ? -15.798 -13.169 -13.259 1.00 55.16 253 ASN A N 1
ATOM 1938 C CA . ASN A 1 253 ? -16.948 -12.414 -12.745 1.00 55.16 253 ASN A CA 1
ATOM 1939 C C . ASN A 1 253 ? -17.331 -12.896 -11.332 1.00 55.16 253 ASN A C 1
ATOM 1941 O O . ASN A 1 253 ? -18.338 -13.560 -11.116 1.00 55.16 253 ASN A O 1
ATOM 1945 N N . THR A 1 254 ? -16.531 -12.527 -10.349 1.00 51.50 254 THR A N 1
ATOM 1946 C CA . THR A 1 254 ? -16.896 -12.230 -8.994 1.00 51.50 254 THR A CA 1
ATOM 1947 C C . THR A 1 254 ? -17.179 -10.740 -9.019 1.00 51.50 254 THR A C 1
ATOM 1949 O O . THR A 1 254 ? -16.568 -9.968 -8.283 1.00 51.50 254 THR A O 1
ATOM 1952 N N . GLU A 1 255 ? -18.106 -10.309 -9.886 1.00 55.66 255 GLU A N 1
ATOM 1953 C CA . GLU A 1 255 ? -18.932 -9.176 -9.505 1.00 55.66 255 GLU A CA 1
ATOM 1954 C C . GLU A 1 255 ? -19.543 -9.624 -8.190 1.00 55.66 255 GLU A C 1
ATOM 1956 O O . GLU A 1 255 ? -20.464 -10.442 -8.141 1.00 55.66 255 GLU A O 1
ATOM 1961 N N . THR A 1 256 ? -18.900 -9.231 -7.100 1.00 63.75 256 THR A N 1
ATOM 1962 C CA . THR A 1 256 ? -19.391 -9.500 -5.773 1.00 63.75 256 THR A CA 1
ATOM 1963 C C . THR A 1 256 ? -20.587 -8.588 -5.638 1.00 63.75 256 THR A C 1
ATOM 1965 O O . THR A 1 256 ? -20.487 -7.453 -5.198 1.00 63.75 256 THR A O 1
ATOM 1968 N N . LYS A 1 257 ? -21.721 -9.059 -6.146 1.00 82.62 257 LYS A N 1
ATOM 1969 C CA . LYS A 1 257 ? -22.949 -8.294 -6.154 1.00 82.62 257 LYS A CA 1
ATOM 1970 C C . LYS A 1 257 ? -23.256 -7.849 -4.731 1.00 82.62 257 LYS A C 1
ATOM 1972 O O . LYS A 1 257 ? -23.122 -8.612 -3.767 1.00 82.62 257 LYS A O 1
ATOM 1977 N N . ALA A 1 258 ? -23.612 -6.587 -4.615 1.00 89.94 258 ALA A N 1
ATOM 1978 C CA . ALA A 1 258 ? -23.984 -5.957 -3.377 1.00 89.94 258 ALA A CA 1
ATOM 1979 C C . ALA A 1 258 ? -25.470 -5.622 -3.426 1.00 89.94 258 ALA A C 1
ATOM 1981 O O . ALA A 1 258 ? -25.993 -5.155 -4.438 1.00 89.94 258 ALA A O 1
ATOM 1982 N N . ASN A 1 259 ? -26.129 -5.841 -2.297 1.00 94.81 259 ASN A N 1
ATOM 1983 C CA . ASN A 1 259 ? -27.487 -5.385 -2.074 1.00 94.81 259 ASN A CA 1
ATOM 1984 C C . ASN A 1 259 ? -27.419 -4.196 -1.123 1.00 94.81 259 ASN A C 1
ATOM 1986 O O . ASN A 1 259 ? -26.711 -4.238 -0.114 1.00 94.81 259 ASN A O 1
ATOM 1990 N N . LEU A 1 260 ? -28.147 -3.139 -1.441 1.00 97.56 260 LEU A N 1
ATOM 1991 C CA . LEU A 1 260 ? -28.188 -1.898 -0.691 1.00 97.56 260 LEU A CA 1
ATOM 1992 C C . LEU A 1 260 ? -29.623 -1.621 -0.251 1.00 97.56 260 LEU A C 1
ATOM 1994 O O . LEU A 1 260 ? -30.521 -1.485 -1.076 1.00 97.56 260 LEU A O 1
ATOM 1998 N N . LEU A 1 261 ? -29.815 -1.468 1.056 1.00 97.81 261 LEU A N 1
ATOM 1999 C CA . LEU A 1 261 ? -31.037 -0.932 1.642 1.00 97.81 261 LEU A CA 1
ATOM 2000 C C . LEU A 1 261 ? -30.796 0.512 2.072 1.00 97.81 261 LEU A C 1
ATOM 2002 O O . LEU A 1 261 ? -29.888 0.790 2.857 1.00 97.81 261 LEU A O 1
ATOM 2006 N N . VAL A 1 262 ? -31.627 1.428 1.586 1.00 97.88 262 VAL A N 1
ATOM 2007 C CA . VAL A 1 262 ? -31.584 2.844 1.959 1.00 97.88 262 VAL A CA 1
ATOM 2008 C C . VAL A 1 262 ? -32.805 3.170 2.801 1.00 97.88 262 VAL A C 1
ATOM 2010 O O . VAL A 1 262 ? -33.929 3.147 2.304 1.00 97.88 262 VAL A O 1
ATOM 2013 N N . LYS A 1 263 ? -32.585 3.487 4.076 1.00 97.69 263 LYS A N 1
ATOM 2014 C CA . LYS A 1 263 ? -33.623 3.903 5.015 1.00 97.69 263 LYS A CA 1
ATOM 2015 C C . LYS A 1 263 ? -33.717 5.425 5.069 1.00 97.69 263 LYS A C 1
ATOM 2017 O O . LYS A 1 263 ? -32.737 6.092 5.393 1.00 97.69 263 LYS A O 1
ATOM 2022 N N . VAL A 1 264 ? -34.890 5.986 4.811 1.00 97.56 264 VAL A N 1
ATOM 2023 C CA . VAL A 1 264 ? -35.119 7.435 4.880 1.00 97.56 264 VAL A CA 1
ATOM 2024 C C . VAL A 1 264 ? -35.991 7.771 6.085 1.00 97.56 264 VAL A C 1
ATOM 2026 O O . VAL A 1 264 ? -37.006 7.117 6.331 1.00 97.56 264 VAL A O 1
ATOM 2029 N N . TYR A 1 265 ? -35.586 8.777 6.858 1.00 96.31 265 TYR A N 1
ATOM 2030 C CA . TYR A 1 265 ? -36.277 9.201 8.077 1.00 96.31 265 TYR A CA 1
ATOM 2031 C C . TYR A 1 265 ? -36.174 10.716 8.299 1.00 96.31 265 TYR A C 1
ATOM 2033 O O . TYR A 1 265 ? -35.424 11.402 7.603 1.00 96.31 265 TYR A O 1
ATOM 2041 N N . LYS A 1 266 ? -36.937 11.233 9.266 1.00 95.00 266 LYS A N 1
ATOM 2042 C CA . LYS A 1 266 ? -36.989 12.652 9.634 1.00 95.00 266 LYS A CA 1
ATOM 2043 C C . LYS A 1 266 ? -36.779 12.838 11.135 1.00 95.00 266 LYS A C 1
ATOM 2045 O O . LYS A 1 266 ? -37.620 12.428 11.930 1.00 95.00 266 LYS A O 1
ATOM 2050 N N . GLY A 1 267 ? -35.685 13.488 11.528 1.00 90.88 267 GLY A N 1
ATOM 2051 C CA . GLY A 1 267 ? -35.326 13.665 12.936 1.00 90.88 267 GLY A CA 1
ATOM 2052 C C . GLY A 1 267 ? -34.843 12.357 13.563 1.00 90.88 267 GLY A C 1
ATOM 2053 O O . GLY A 1 267 ? -33.677 11.994 13.448 1.00 90.88 267 GLY A O 1
ATOM 2054 N N . GLU A 1 268 ? -35.731 11.610 14.218 1.00 86.94 268 GLU A N 1
ATOM 2055 C CA . GLU A 1 268 ? -35.366 10.324 14.825 1.00 86.94 268 GLU A CA 1
ATOM 2056 C C . GLU A 1 268 ? -35.414 9.170 13.811 1.00 86.94 268 GLU A C 1
ATOM 2058 O O . GLU A 1 268 ? -36.282 9.113 12.943 1.00 86.94 268 GLU A O 1
ATOM 2063 N N . ILE A 1 269 ? -34.526 8.178 13.955 1.00 85.44 269 ILE A N 1
ATOM 2064 C CA . ILE A 1 269 ? -34.418 7.023 13.035 1.00 85.44 269 ILE A CA 1
ATOM 2065 C C . ILE A 1 269 ? -35.676 6.127 12.985 1.00 85.44 269 ILE A C 1
ATOM 2067 O O . ILE A 1 269 ? -35.812 5.255 12.118 1.00 85.44 269 ILE A O 1
ATOM 2071 N N . THR A 1 270 ? -36.584 6.307 13.941 1.00 87.88 270 THR A N 1
ATOM 2072 C CA . THR A 1 270 ? -37.895 5.651 14.036 1.00 87.88 270 THR A CA 1
ATOM 2073 C C . THR A 1 270 ? -38.969 6.378 13.222 1.00 87.88 270 THR A C 1
ATOM 2075 O O . THR A 1 270 ? -39.924 5.738 12.785 1.00 87.88 270 THR A O 1
ATOM 2078 N N . ALA A 1 271 ? -38.799 7.676 12.956 1.00 93.00 271 ALA A N 1
ATOM 2079 C CA . ALA A 1 271 ? -39.699 8.505 12.160 1.00 93.00 271 ALA A CA 1
ATOM 2080 C C . ALA A 1 271 ? -39.399 8.345 10.660 1.00 93.00 271 ALA A C 1
ATOM 2082 O O . ALA A 1 271 ? -38.882 9.238 9.988 1.00 93.00 271 ALA A O 1
ATOM 2083 N N . VAL A 1 272 ? -39.677 7.148 10.152 1.00 95.94 272 VAL A N 1
ATOM 2084 C CA . VAL A 1 272 ? -39.413 6.748 8.766 1.00 95.94 272 VAL A CA 1
ATOM 2085 C C . VAL A 1 272 ? -40.344 7.438 7.768 1.00 95.94 272 VAL A C 1
ATOM 2087 O O . VAL A 1 272 ? -41.509 7.692 8.069 1.00 95.94 272 VAL A O 1
ATOM 2090 N N . LEU A 1 273 ? -39.837 7.713 6.565 1.00 95.31 273 LEU A N 1
ATOM 2091 C CA . LEU A 1 273 ? -40.585 8.379 5.498 1.00 95.31 273 LEU A CA 1
ATOM 2092 C C . LEU A 1 273 ? -40.898 7.406 4.356 1.00 95.31 273 LEU A C 1
ATOM 2094 O O . LEU A 1 273 ? -39.990 6.803 3.782 1.00 95.31 273 LEU A O 1
ATOM 2098 N N . LYS A 1 274 ? -42.184 7.274 4.021 1.00 97.44 274 LYS A N 1
ATOM 2099 C CA . LYS A 1 274 ? -42.710 6.464 2.910 1.00 97.44 274 LYS A CA 1
ATOM 2100 C C . LYS A 1 274 ? -42.788 7.298 1.622 1.00 97.44 274 LYS A C 1
ATOM 2102 O O . LYS A 1 274 ? -42.936 8.511 1.697 1.00 97.44 274 LYS A O 1
ATOM 2107 N N . ASP A 1 275 ? -42.735 6.631 0.469 1.00 96.81 275 ASP A N 1
ATOM 2108 C CA . ASP A 1 275 ? -42.917 7.202 -0.873 1.00 96.81 275 ASP A CA 1
ATOM 2109 C C . ASP A 1 275 ? -41.869 8.279 -1.236 1.00 96.81 275 ASP A C 1
ATOM 2111 O O . ASP A 1 275 ? -42.082 9.107 -2.121 1.00 96.81 275 ASP A O 1
ATOM 2115 N N . ILE A 1 276 ? -40.695 8.242 -0.596 1.00 97.69 276 ILE A N 1
ATOM 2116 C CA . ILE A 1 276 ? -39.556 9.102 -0.931 1.00 97.69 276 ILE A CA 1
ATOM 2117 C C . ILE A 1 276 ? -38.783 8.477 -2.085 1.00 97.69 276 ILE A C 1
ATOM 2119 O O . ILE A 1 276 ? -38.390 7.311 -2.010 1.00 97.69 276 ILE A O 1
ATOM 2123 N N . LYS A 1 277 ? -38.517 9.254 -3.140 1.00 97.62 277 LYS A N 1
ATOM 2124 C CA . LYS A 1 277 ? -37.707 8.782 -4.267 1.00 97.62 277 LYS A CA 1
ATOM 2125 C C . LYS A 1 277 ? -36.240 8.723 -3.854 1.00 97.62 277 LYS A C 1
ATOM 2127 O O . LYS A 1 277 ? -35.654 9.748 -3.511 1.00 97.62 277 LYS A O 1
ATOM 2132 N N . VAL A 1 278 ? -35.642 7.544 -3.938 1.00 97.75 278 VAL A N 1
ATOM 2133 C CA . VAL A 1 278 ? -34.217 7.311 -3.710 1.00 97.75 278 VAL A CA 1
ATOM 2134 C C . VAL A 1 278 ? -33.559 6.990 -5.045 1.00 97.75 278 VAL A C 1
ATOM 2136 O O . VAL A 1 278 ? -33.995 6.081 -5.743 1.00 97.75 278 VAL A O 1
ATOM 2139 N N . THR A 1 279 ? -32.508 7.721 -5.395 1.00 97.06 279 THR A N 1
ATOM 2140 C CA . THR A 1 279 ? -31.684 7.478 -6.585 1.00 97.06 279 THR A CA 1
ATOM 2141 C C . THR A 1 279 ? -30.280 7.088 -6.144 1.00 97.06 279 THR A C 1
ATOM 2143 O O . THR A 1 279 ? -29.702 7.756 -5.293 1.00 97.06 279 THR A O 1
ATOM 2146 N N . VAL A 1 280 ? -29.732 6.027 -6.727 1.00 96.31 280 VAL A N 1
ATOM 2147 C CA . VAL A 1 280 ? -28.381 5.511 -6.490 1.00 96.31 280 VAL A CA 1
ATOM 2148 C C . VAL A 1 280 ? -27.622 5.592 -7.806 1.00 96.31 280 VAL A C 1
ATOM 2150 O O . VAL A 1 280 ? -28.034 4.953 -8.771 1.00 96.31 280 VAL A O 1
ATOM 2153 N N . CYS A 1 281 ? -26.540 6.362 -7.846 1.00 91.06 281 CYS A N 1
ATOM 2154 C CA . CYS A 1 281 ? -25.683 6.525 -9.017 1.00 91.06 281 CYS A CA 1
ATOM 2155 C C . CYS A 1 281 ? -24.258 6.054 -8.717 1.00 91.06 281 CYS A C 1
ATOM 2157 O O . CYS A 1 281 ? -23.775 6.251 -7.597 1.00 91.06 281 CYS A O 1
ATOM 2159 N N . ASP A 1 282 ? -23.590 5.449 -9.700 1.00 88.81 282 ASP A N 1
ATOM 2160 C CA . ASP A 1 282 ? -22.152 5.158 -9.625 1.00 88.81 282 ASP A CA 1
ATOM 2161 C C . ASP A 1 282 ? -21.303 6.442 -9.489 1.00 88.81 282 ASP A C 1
ATOM 2163 O O . ASP A 1 282 ? -21.807 7.567 -9.569 1.00 88.81 282 ASP A O 1
ATOM 2167 N N . SER A 1 283 ? -19.998 6.289 -9.250 1.00 78.38 283 SER A N 1
ATOM 2168 C CA . SER A 1 283 ? -19.077 7.414 -9.030 1.00 78.38 283 SER A CA 1
ATOM 2169 C C . SER A 1 283 ? -19.000 8.405 -10.190 1.00 78.38 283 SER A C 1
ATOM 2171 O O . SER A 1 283 ? -18.661 9.568 -9.971 1.00 78.38 283 SER A O 1
ATOM 2173 N N . ASP A 1 284 ? -19.321 7.951 -11.400 1.00 73.75 284 ASP A N 1
ATOM 2174 C CA . ASP A 1 284 ? -19.254 8.746 -12.622 1.00 73.75 284 ASP A CA 1
ATOM 2175 C C . ASP A 1 284 ? -20.623 9.361 -12.983 1.00 73.75 284 ASP A C 1
ATOM 2177 O O . ASP A 1 284 ? -20.723 10.126 -13.943 1.00 73.75 284 ASP A O 1
ATOM 2181 N N . ASN A 1 285 ? -21.671 9.068 -12.199 1.00 73.88 285 ASN A N 1
ATOM 2182 C CA . ASN A 1 285 ? -23.077 9.376 -12.478 1.00 73.88 285 ASN A CA 1
ATOM 2183 C C . ASN A 1 285 ? -23.549 8.876 -13.853 1.00 73.88 285 ASN A C 1
ATOM 2185 O O . ASN A 1 285 ? -24.398 9.502 -14.487 1.00 73.88 285 ASN A O 1
ATOM 2189 N N . ILE A 1 286 ? -22.991 7.763 -14.332 1.00 71.06 286 ILE A N 1
ATOM 2190 C CA . ILE A 1 286 ? -23.332 7.185 -15.638 1.00 71.06 286 ILE A CA 1
ATOM 2191 C C . ILE A 1 286 ? -24.483 6.196 -15.484 1.00 71.06 286 ILE A C 1
ATOM 2193 O O . ILE A 1 286 ? -25.442 6.227 -16.259 1.00 71.06 286 ILE A O 1
ATOM 2197 N N . THR A 1 287 ? -24.402 5.311 -14.490 1.00 80.44 287 THR A N 1
ATOM 2198 C CA . THR A 1 287 ? -25.468 4.358 -14.181 1.00 80.44 287 THR A CA 1
ATOM 2199 C C . THR A 1 287 ? -26.204 4.783 -12.920 1.00 80.44 287 THR A C 1
ATOM 2201 O O . THR A 1 287 ? -25.632 4.836 -11.833 1.00 80.44 287 THR A O 1
ATOM 2204 N N . CYS A 1 288 ? -27.491 5.099 -13.072 1.00 91.19 288 CYS A N 1
ATOM 2205 C CA . CYS A 1 288 ? -28.365 5.500 -11.978 1.00 91.19 288 CYS A CA 1
ATOM 2206 C C . CYS A 1 288 ? -29.606 4.608 -11.937 1.00 91.19 288 CYS A C 1
ATOM 2208 O O . CYS A 1 288 ? -30.323 4.485 -12.930 1.00 91.19 288 CYS A O 1
ATOM 2210 N N . ASN A 1 289 ? -29.897 4.052 -10.766 1.00 94.75 289 ASN A N 1
ATOM 2211 C CA . ASN A 1 289 ? -31.131 3.329 -10.480 1.00 94.75 289 ASN A CA 1
ATOM 2212 C C . ASN A 1 289 ? -31.952 4.120 -9.465 1.00 94.75 289 ASN A C 1
ATOM 2214 O O . ASN A 1 289 ? -31.393 4.787 -8.597 1.00 94.75 289 ASN A O 1
ATOM 2218 N N . SER A 1 290 ? -33.280 4.050 -9.542 1.00 96.19 290 SER A N 1
ATOM 2219 C CA . SER A 1 290 ? -34.141 4.711 -8.559 1.00 96.19 290 SER A CA 1
ATOM 2220 C C . SER A 1 290 ? -35.298 3.834 -8.126 1.00 96.19 290 SER A C 1
ATOM 2222 O O . SER A 1 290 ? -35.883 3.154 -8.966 1.00 96.19 290 SER A O 1
ATOM 2224 N N . ASP A 1 291 ? -35.659 3.938 -6.854 1.00 98.06 291 ASP A N 1
ATOM 2225 C CA . ASP A 1 291 ? -36.819 3.279 -6.263 1.00 98.06 291 ASP A CA 1
ATOM 2226 C C . ASP A 1 291 ? -37.472 4.189 -5.208 1.00 98.06 291 ASP A C 1
ATOM 2228 O O . ASP A 1 291 ? -36.918 5.228 -4.839 1.00 98.06 291 ASP A O 1
ATOM 2232 N N . PHE A 1 292 ? -38.667 3.836 -4.744 1.00 97.94 292 PHE A N 1
ATOM 2233 C CA . PHE A 1 292 ? -39.394 4.566 -3.710 1.00 97.94 292 PHE A CA 1
ATOM 2234 C C . PHE A 1 292 ? -39.318 3.847 -2.367 1.00 97.94 292 PHE A C 1
ATOM 2236 O O . PHE A 1 292 ? -39.374 2.621 -2.292 1.00 97.94 292 PHE A O 1
ATOM 2243 N N . THR A 1 293 ? -39.236 4.613 -1.279 1.00 98.06 293 THR A N 1
ATOM 2244 C CA . THR A 1 293 ? -39.281 4.021 0.056 1.00 98.06 293 THR A CA 1
ATOM 2245 C C . THR A 1 293 ? -40.647 3.402 0.358 1.00 98.06 293 THR A C 1
ATOM 2247 O O . THR A 1 293 ? -41.701 3.997 0.133 1.00 98.06 293 THR A O 1
ATOM 2250 N N . ASN A 1 294 ? -40.641 2.193 0.913 1.00 97.75 294 ASN A N 1
ATOM 2251 C CA . ASN A 1 294 ? -41.847 1.464 1.303 1.00 97.75 294 ASN A CA 1
ATOM 2252 C C . ASN A 1 294 ? -42.445 1.968 2.641 1.00 97.75 294 ASN A C 1
ATOM 2254 O O . ASN A 1 294 ? -42.013 2.971 3.208 1.00 97.75 294 ASN A O 1
ATOM 2258 N N . SER A 1 295 ? -43.438 1.256 3.194 1.00 96.56 295 SER A N 1
ATOM 2259 C CA . SER A 1 295 ? -44.120 1.637 4.446 1.00 96.56 295 SER A CA 1
ATOM 2260 C C . SER A 1 295 ? -43.244 1.643 5.702 1.00 96.56 295 SER A C 1
ATOM 2262 O O . SER A 1 295 ? -43.674 2.167 6.724 1.00 96.56 295 SER A O 1
ATOM 2264 N N . VAL A 1 296 ? -42.042 1.061 5.647 1.00 96.69 296 VAL A N 1
ATOM 2265 C CA . VAL A 1 296 ? -41.037 1.132 6.723 1.00 96.69 296 VAL A CA 1
ATOM 2266 C C . VAL A 1 296 ? -39.885 2.086 6.380 1.00 96.69 296 VAL A C 1
ATOM 2268 O O . VAL A 1 296 ? -38.873 2.119 7.079 1.00 96.69 296 VAL A O 1
ATOM 2271 N N . GLY A 1 297 ? -40.043 2.872 5.312 1.00 97.12 297 GLY A N 1
ATOM 2272 C CA . GLY A 1 297 ? -39.099 3.880 4.844 1.00 97.12 297 GLY A CA 1
ATOM 2273 C C . GLY A 1 297 ? -37.850 3.329 4.171 1.00 97.12 297 GLY A C 1
ATOM 2274 O O . GLY A 1 297 ? -36.821 3.994 4.213 1.00 97.12 297 GLY A O 1
ATOM 2275 N N . ILE A 1 298 ? -37.910 2.130 3.582 1.00 98.00 298 ILE A N 1
ATOM 2276 C CA . ILE A 1 298 ? -36.757 1.477 2.943 1.00 98.00 298 ILE A CA 1
ATOM 2277 C C . ILE A 1 298 ? -36.948 1.409 1.426 1.00 98.00 298 ILE A C 1
ATOM 2279 O O . ILE A 1 298 ? -38.003 0.971 0.970 1.00 98.00 298 ILE A O 1
ATOM 2283 N N . ALA A 1 299 ? -35.920 1.805 0.674 1.00 98.25 299 ALA A N 1
ATOM 2284 C CA . ALA A 1 299 ? -35.746 1.516 -0.751 1.00 98.25 299 ALA A CA 1
ATOM 2285 C C . ALA A 1 299 ? -34.638 0.461 -0.926 1.00 98.25 299 ALA A C 1
ATOM 2287 O O . ALA A 1 299 ? -33.612 0.536 -0.243 1.00 98.25 299 ALA A O 1
ATOM 2288 N N . GLU A 1 300 ? -34.839 -0.521 -1.805 1.00 98.00 300 GLU A N 1
ATOM 2289 C CA . GLU A 1 300 ? -33.944 -1.674 -1.966 1.00 98.00 300 GLU A CA 1
ATOM 2290 C C . GLU A 1 300 ? -33.349 -1.729 -3.374 1.00 98.00 300 GLU A C 1
ATOM 2292 O O . GLU A 1 300 ? -34.053 -1.658 -4.376 1.00 98.00 300 GLU A O 1
ATOM 2297 N N . PHE A 1 301 ? -32.031 -1.894 -3.445 1.00 97.50 301 PHE A N 1
ATOM 2298 C CA . PHE A 1 301 ? -31.281 -2.003 -4.688 1.00 97.50 301 PHE A CA 1
ATOM 2299 C C . PHE A 1 301 ? -30.472 -3.290 -4.651 1.00 97.50 301 PHE A C 1
ATOM 2301 O O . PHE A 1 301 ? -29.609 -3.462 -3.792 1.00 97.50 301 PHE A O 1
ATOM 2308 N N . ASN A 1 302 ? -30.758 -4.194 -5.578 1.00 95.50 302 ASN A N 1
ATOM 2309 C CA . ASN A 1 302 ? -30.102 -5.491 -5.666 1.00 95.50 302 ASN A CA 1
ATOM 2310 C C . ASN A 1 302 ? -29.116 -5.524 -6.829 1.00 95.50 302 ASN A C 1
ATOM 2312 O O . ASN A 1 302 ? -29.247 -4.756 -7.783 1.00 95.50 302 ASN A O 1
ATOM 2316 N N . ASP A 1 303 ? -28.167 -6.455 -6.756 1.00 91.69 303 ASP A N 1
ATOM 2317 C CA . ASP A 1 303 ? -27.237 -6.751 -7.846 1.00 91.69 303 ASP A CA 1
ATOM 2318 C C . ASP A 1 303 ? -26.356 -5.562 -8.279 1.00 91.69 303 ASP A C 1
ATOM 2320 O O . ASP A 1 303 ? -25.967 -5.456 -9.441 1.00 91.69 303 ASP A O 1
ATOM 2324 N N . LEU A 1 304 ? -26.008 -4.672 -7.345 1.00 92.06 304 LEU A N 1
ATOM 2325 C CA . LEU A 1 304 ? -25.087 -3.568 -7.608 1.00 92.06 304 LEU A CA 1
ATOM 2326 C C . LEU A 1 304 ? -23.637 -4.070 -7.632 1.00 92.06 304 LEU A C 1
ATOM 2328 O O . LEU A 1 304 ? -23.246 -4.901 -6.811 1.00 92.06 304 LEU A O 1
ATOM 2332 N N . ALA A 1 305 ? -22.809 -3.541 -8.533 1.00 89.38 305 ALA A N 1
ATOM 2333 C CA . ALA A 1 305 ? -21.367 -3.775 -8.484 1.00 89.38 305 ALA A CA 1
ATOM 2334 C C . ALA A 1 305 ? -20.761 -3.090 -7.246 1.00 89.38 305 ALA A C 1
ATOM 2336 O O . ALA A 1 305 ? -21.210 -2.006 -6.873 1.00 89.38 305 ALA A O 1
ATOM 2337 N N . VAL A 1 306 ? -19.737 -3.680 -6.620 1.00 86.62 306 VAL A N 1
ATOM 2338 C CA . VAL A 1 306 ? -18.968 -2.993 -5.564 1.00 86.62 306 VAL A CA 1
ATOM 2339 C C . VAL A 1 306 ? -18.289 -1.743 -6.119 1.00 86.62 306 VAL A C 1
ATOM 2341 O O . VAL A 1 306 ? -17.832 -1.734 -7.260 1.00 86.62 306 VAL A O 1
ATOM 2344 N N . GLY A 1 307 ? -18.209 -0.682 -5.321 1.00 86.62 307 GLY A N 1
ATOM 2345 C CA . GLY A 1 307 ? -17.636 0.586 -5.771 1.00 86.62 307 GLY A CA 1
ATOM 2346 C C . GLY A 1 307 ? -18.181 1.792 -5.021 1.00 86.62 307 GLY A C 1
ATOM 2347 O O . GLY A 1 307 ? -18.931 1.654 -4.057 1.00 86.62 307 GLY A O 1
ATOM 2348 N N . TYR A 1 308 ? -17.782 2.990 -5.436 1.00 85.25 308 TYR A N 1
ATOM 2349 C CA . TYR A 1 308 ? -18.298 4.226 -4.853 1.00 85.25 308 TYR A CA 1
ATOM 2350 C C . TYR A 1 308 ? -19.634 4.601 -5.486 1.00 85.25 308 TYR A C 1
ATOM 2352 O O . TYR A 1 308 ? -19.751 4.638 -6.708 1.00 85.25 308 TYR A O 1
ATOM 2360 N N . TYR A 1 309 ? -20.615 4.920 -4.645 1.00 92.81 309 TYR A N 1
ATOM 2361 C CA . TYR A 1 309 ? -21.940 5.358 -5.071 1.00 92.81 309 TYR A CA 1
ATOM 2362 C C . TYR A 1 309 ? -22.338 6.651 -4.382 1.00 92.81 309 TYR A C 1
ATOM 2364 O O . TYR A 1 309 ? -21.981 6.888 -3.225 1.00 92.81 309 TYR A O 1
ATOM 2372 N N . THR A 1 310 ? -23.145 7.442 -5.082 1.00 93.44 310 THR A N 1
ATOM 2373 C CA . THR A 1 310 ? -23.894 8.562 -4.519 1.00 93.44 310 THR A CA 1
ATOM 2374 C C . THR A 1 310 ? -25.364 8.185 -4.433 1.00 93.44 310 THR A C 1
ATOM 2376 O O . THR A 1 310 ? -25.968 7.761 -5.415 1.00 93.44 310 THR A O 1
ATOM 2379 N N . VAL A 1 311 ? -25.946 8.343 -3.249 1.00 96.31 311 VAL A N 1
ATOM 2380 C CA . VAL A 1 311 ? -27.362 8.085 -2.995 1.00 96.31 311 VAL A CA 1
ATOM 2381 C C . VAL A 1 311 ? -28.050 9.379 -2.629 1.00 96.31 311 VAL A C 1
ATOM 2383 O O . VAL A 1 311 ? -27.611 10.069 -1.713 1.00 96.31 311 VAL A O 1
ATOM 2386 N N . THR A 1 312 ? -29.145 9.677 -3.316 1.00 95.56 312 THR A N 1
ATOM 2387 C CA . THR A 1 312 ? -29.953 10.880 -3.136 1.00 95.56 312 THR A CA 1
ATOM 2388 C C . THR A 1 312 ? -31.375 10.493 -2.766 1.00 95.56 312 THR A C 1
ATOM 2390 O O . THR A 1 312 ? -32.036 9.796 -3.528 1.00 95.56 312 THR A O 1
ATOM 2393 N N . ALA A 1 313 ? -31.869 10.983 -1.630 1.00 96.56 313 ALA A N 1
ATOM 2394 C CA . ALA A 1 313 ? -33.284 10.926 -1.275 1.00 96.56 313 ALA A CA 1
ATOM 2395 C C . ALA A 1 313 ? -33.950 12.266 -1.617 1.00 96.56 313 ALA A C 1
ATOM 2397 O O . ALA A 1 313 ? -33.427 13.321 -1.250 1.00 96.56 313 ALA A O 1
ATOM 2398 N N . LEU A 1 314 ? -35.087 12.224 -2.313 1.00 94.88 314 LEU A N 1
ATOM 2399 C CA . LEU A 1 314 ? -35.866 13.382 -2.746 1.00 94.88 314 LEU A CA 1
ATOM 2400 C C . LEU A 1 314 ? -37.310 13.272 -2.252 1.00 94.88 314 LEU A C 1
ATOM 2402 O O . LEU A 1 314 ? -38.071 12.410 -2.696 1.00 94.88 314 LEU A O 1
ATOM 2406 N N . ASP A 1 315 ? -37.686 14.209 -1.391 1.00 93.44 315 ASP A N 1
ATOM 2407 C CA . ASP A 1 315 ? -39.063 14.490 -1.008 1.00 93.44 315 ASP A CA 1
ATOM 2408 C C . ASP A 1 315 ? -39.605 15.598 -1.920 1.00 93.44 315 ASP A C 1
ATOM 2410 O O . ASP A 1 315 ? -39.271 16.782 -1.782 1.00 93.44 315 ASP A O 1
ATOM 2414 N N . ALA A 1 316 ? -40.403 15.192 -2.907 1.00 87.94 316 ALA A N 1
ATOM 2415 C CA . ALA A 1 316 ? -40.964 16.103 -3.896 1.00 87.94 316 ALA A CA 1
ATOM 2416 C C . ALA A 1 316 ? -42.031 17.037 -3.302 1.00 87.94 316 ALA A C 1
ATOM 2418 O O . ALA A 1 316 ? -42.159 18.167 -3.772 1.00 87.94 316 ALA A O 1
ATOM 2419 N N . GLU A 1 317 ? -42.765 16.597 -2.276 1.00 86.88 317 GLU A N 1
ATOM 2420 C CA . GLU A 1 317 ? -43.838 17.383 -1.658 1.00 86.88 317 GLU A CA 1
ATOM 2421 C C . GLU A 1 317 ? -43.262 18.558 -0.867 1.00 86.88 317 GLU A C 1
ATOM 2423 O O . GLU A 1 317 ? -43.730 19.690 -0.991 1.00 86.88 317 GLU A O 1
ATOM 2428 N N . ASN A 1 318 ? -42.181 18.307 -0.125 1.00 83.56 318 ASN A N 1
ATOM 2429 C CA . ASN A 1 318 ? -41.514 19.321 0.692 1.00 83.56 318 ASN A CA 1
ATOM 2430 C C . ASN A 1 318 ? -40.343 20.017 -0.027 1.00 83.56 318 ASN A C 1
ATOM 2432 O O . ASN A 1 318 ? -39.685 20.882 0.557 1.00 83.56 318 ASN A O 1
ATOM 2436 N N . ASN A 1 319 ? -40.082 19.671 -1.297 1.00 83.88 319 ASN A N 1
ATOM 2437 C CA . ASN A 1 319 ? -38.952 20.156 -2.105 1.00 83.88 319 ASN A CA 1
ATOM 2438 C C . ASN A 1 319 ? -37.596 20.011 -1.386 1.00 83.88 319 ASN A C 1
ATOM 2440 O O . ASN A 1 319 ? -36.719 20.880 -1.475 1.00 83.88 319 ASN A O 1
ATOM 2444 N N . ASN A 1 320 ? -37.435 18.903 -0.669 1.00 86.06 320 ASN A N 1
ATOM 2445 C CA . ASN A 1 320 ? -36.272 18.616 0.153 1.00 86.06 320 ASN A CA 1
ATOM 2446 C C . ASN A 1 320 ? -35.470 17.465 -0.458 1.00 86.06 320 ASN A C 1
ATOM 2448 O O . ASN A 1 320 ? -36.034 16.478 -0.923 1.00 86.06 320 ASN A O 1
ATOM 2452 N N . SER A 1 321 ? -34.146 17.581 -0.466 1.00 91.06 321 SER A N 1
ATOM 2453 C CA . SER A 1 321 ? -33.276 16.526 -0.974 1.00 91.06 321 SER A CA 1
ATOM 2454 C C . SER A 1 321 ? -31.985 16.455 -0.187 1.00 91.06 321 SER A C 1
ATOM 2456 O O . SER A 1 321 ? -31.398 17.493 0.116 1.00 91.06 321 SER A O 1
ATOM 2458 N N . LYS A 1 322 ? -31.488 15.243 0.043 1.00 93.06 322 LYS A N 1
ATOM 2459 C CA . LYS A 1 322 ? -30.182 15.021 0.663 1.00 93.06 322 LYS A CA 1
ATOM 2460 C C . LYS A 1 322 ? -29.447 13.902 -0.045 1.00 93.06 322 LYS A C 1
ATOM 2462 O O . LYS A 1 322 ? -30.064 12.917 -0.447 1.00 93.06 322 LYS A O 1
ATOM 2467 N N . SER A 1 323 ? -28.135 14.066 -0.170 1.00 92.38 323 SER A N 1
ATOM 2468 C CA . SER A 1 323 ? -27.265 13.089 -0.815 1.00 92.38 323 SER A CA 1
ATOM 2469 C C . SER A 1 323 ? -26.145 12.648 0.115 1.00 92.38 323 SER A C 1
ATOM 2471 O O . SER A 1 323 ? -25.693 13.423 0.958 1.00 92.38 323 SER A O 1
ATOM 2473 N N . MET A 1 324 ? -25.685 11.414 -0.056 1.00 89.69 324 MET A N 1
ATOM 2474 C CA . MET A 1 324 ? -24.493 10.883 0.597 1.00 89.69 324 MET A CA 1
ATOM 2475 C C . MET A 1 324 ? -23.686 10.030 -0.378 1.00 89.69 324 MET A C 1
ATOM 2477 O O . MET A 1 324 ? -24.263 9.317 -1.196 1.00 89.69 324 MET A O 1
ATOM 2481 N N . THR A 1 325 ? -22.363 10.063 -0.253 1.00 88.06 325 THR A N 1
ATOM 2482 C CA . THR A 1 325 ? -21.456 9.207 -1.027 1.00 88.06 325 THR A CA 1
ATOM 2483 C C . THR A 1 325 ? -20.821 8.177 -0.101 1.00 88.06 325 THR A C 1
ATOM 2485 O O . THR A 1 325 ? -20.466 8.498 1.034 1.00 88.06 325 THR A O 1
ATOM 2488 N N . PHE A 1 326 ? -20.691 6.930 -0.552 1.00 85.06 326 PHE A N 1
ATOM 2489 C CA . PHE A 1 326 ? -20.053 5.864 0.223 1.00 85.06 326 PHE A CA 1
ATOM 2490 C C . PHE A 1 326 ? -19.464 4.774 -0.674 1.00 85.06 326 PHE A C 1
ATOM 2492 O O . PHE A 1 326 ? -19.824 4.649 -1.842 1.00 85.06 326 PHE A O 1
ATOM 2499 N N . LEU A 1 327 ? -18.574 3.966 -0.095 1.00 86.69 327 LEU A N 1
ATOM 2500 C CA . LEU A 1 327 ? -18.077 2.734 -0.700 1.00 86.69 327 LEU A CA 1
ATOM 2501 C C . LEU A 1 327 ? -19.054 1.586 -0.411 1.00 86.69 327 LEU A C 1
ATOM 2503 O O . LEU A 1 327 ? -19.325 1.275 0.752 1.00 86.69 327 LEU A O 1
ATOM 2507 N N . LEU A 1 328 ? -19.589 0.980 -1.465 1.00 90.19 328 LEU A N 1
ATOM 2508 C CA . LEU A 1 328 ? -20.432 -0.206 -1.432 1.00 90.19 328 LEU A CA 1
ATOM 2509 C C . LEU A 1 328 ? -19.548 -1.454 -1.529 1.00 90.19 328 LEU A C 1
ATOM 2511 O O . LEU A 1 328 ? -18.816 -1.625 -2.505 1.00 90.19 328 LEU A O 1
ATOM 2515 N N . THR A 1 329 ? -19.610 -2.317 -0.517 1.00 86.06 329 THR A N 1
ATOM 2516 C CA . THR A 1 329 ? -18.854 -3.575 -0.459 1.00 86.06 329 THR A CA 1
ATOM 2517 C C . THR A 1 329 ? -19.754 -4.774 -0.746 1.00 86.06 329 THR A C 1
ATOM 2519 O O . THR A 1 329 ? -20.979 -4.664 -0.755 1.00 86.06 329 THR A O 1
ATOM 2522 N N . SER A 1 330 ? -19.153 -5.936 -0.992 1.00 86.25 330 SER A N 1
ATOM 2523 C CA . SER A 1 330 ? -19.868 -7.177 -1.295 1.00 86.25 330 SER A CA 1
ATOM 2524 C C . SER A 1 330 ? -20.873 -7.567 -0.203 1.00 86.25 330 SER A C 1
ATOM 2526 O O . SER A 1 330 ? -20.548 -7.484 0.983 1.00 86.25 330 SER A O 1
ATOM 2528 N N . GLY A 1 331 ? -22.037 -8.098 -0.585 1.00 86.94 331 GLY A N 1
ATOM 2529 C CA . GLY A 1 331 ? -23.056 -8.571 0.360 1.00 86.94 331 GLY A CA 1
ATOM 2530 C C . GLY A 1 331 ? -24.113 -7.517 0.706 1.00 86.94 331 GLY A C 1
ATOM 2531 O O . GLY A 1 331 ? -24.449 -6.668 -0.117 1.00 86.94 331 GLY A O 1
ATOM 2532 N N . LYS A 1 332 ? -24.703 -7.608 1.906 1.00 92.12 332 LYS A N 1
ATOM 2533 C CA . LYS A 1 332 ? -25.815 -6.740 2.326 1.00 92.12 332 LYS A CA 1
ATOM 2534 C C . LYS A 1 332 ? -25.296 -5.468 2.999 1.00 92.12 332 LYS A C 1
ATOM 2536 O O . LYS A 1 332 ? -24.598 -5.537 4.006 1.00 92.12 332 LYS A O 1
ATOM 2541 N N . ASN A 1 333 ? -25.710 -4.319 2.479 1.00 94.31 333 ASN A N 1
ATOM 2542 C CA . ASN A 1 333 ? -25.363 -2.994 2.971 1.00 94.31 333 ASN A CA 1
ATOM 2543 C C . ASN A 1 333 ? -26.626 -2.244 3.386 1.00 94.31 333 ASN A C 1
ATOM 2545 O O . ASN A 1 333 ? -27.645 -2.304 2.701 1.00 94.31 333 ASN A O 1
ATOM 2549 N N . GLU A 1 334 ? -26.544 -1.490 4.478 1.00 96.50 334 GLU A N 1
ATOM 2550 C CA . GLU A 1 334 ? -27.629 -0.622 4.934 1.00 96.50 334 GLU A CA 1
ATOM 2551 C C . GLU A 1 334 ? -27.097 0.801 5.124 1.00 96.50 334 GLU A C 1
ATOM 2553 O O . GLU A 1 334 ? -26.026 1.010 5.705 1.00 96.50 334 GLU A O 1
ATOM 2558 N N . LYS A 1 335 ? -27.827 1.784 4.595 1.00 96.88 335 LYS A N 1
ATOM 2559 C CA . LYS A 1 335 ? -27.527 3.213 4.722 1.00 96.88 335 LYS A CA 1
ATOM 2560 C C . LYS A 1 335 ? -28.776 3.963 5.135 1.00 96.88 335 LYS A C 1
ATOM 2562 O O . LYS A 1 335 ? -29.880 3.581 4.760 1.00 96.88 335 LYS A O 1
ATOM 2567 N N . SER A 1 336 ? -28.589 5.049 5.876 1.00 96.50 336 SER A N 1
ATOM 2568 C CA . SER A 1 336 ? -29.700 5.849 6.376 1.00 96.50 336 SER A CA 1
ATOM 2569 C C . SER A 1 336 ? -29.519 7.315 5.999 1.00 96.50 336 SER A C 1
ATOM 2571 O O . SER A 1 336 ? -28.435 7.867 6.180 1.00 96.50 336 SER A O 1
ATOM 2573 N N . ILE A 1 337 ? -30.577 7.940 5.483 1.00 95.12 337 ILE A N 1
ATOM 2574 C CA . ILE A 1 337 ? -30.604 9.352 5.095 1.00 95.12 337 ILE A CA 1
ATOM 2575 C C . ILE A 1 337 ? -31.662 10.070 5.930 1.00 95.12 337 ILE A C 1
ATOM 2577 O O . ILE A 1 337 ? -32.849 9.757 5.857 1.00 95.12 337 ILE A O 1
ATOM 2581 N N . GLU A 1 338 ? -31.221 11.058 6.704 1.00 95.75 338 GLU A N 1
ATOM 2582 C CA . GLU A 1 338 ? -32.109 11.953 7.445 1.00 95.75 338 GLU A CA 1
ATOM 2583 C C . GLU A 1 338 ? -32.473 13.175 6.602 1.00 95.75 338 GLU A C 1
ATOM 2585 O O . GLU A 1 338 ? -31.599 14.003 6.318 1.00 95.75 338 GLU A O 1
ATOM 2590 N N . LEU A 1 339 ? -33.748 13.321 6.249 1.00 93.06 339 LEU A N 1
ATOM 2591 C CA . LEU A 1 339 ? -34.276 14.548 5.662 1.00 93.06 339 LEU A CA 1
ATOM 2592 C C . LEU A 1 339 ? -34.640 15.532 6.778 1.00 93.06 339 LEU A C 1
ATOM 2594 O O . LEU A 1 339 ? -35.488 15.255 7.623 1.00 93.06 339 LEU A O 1
ATOM 2598 N N . THR A 1 340 ? -33.991 16.692 6.773 1.00 87.81 340 THR A N 1
ATOM 2599 C CA . THR A 1 340 ? -34.267 17.804 7.692 1.00 87.81 340 THR A CA 1
ATOM 2600 C C . THR A 1 340 ? -35.146 18.824 6.995 1.00 87.81 340 THR A C 1
ATOM 2602 O O . THR A 1 340 ? -34.852 19.167 5.850 1.00 87.81 340 THR A O 1
ATOM 2605 N N . ASP A 1 341 ? -36.191 19.325 7.652 1.00 81.31 341 ASP A N 1
ATOM 2606 C CA . ASP A 1 341 ? -36.991 20.412 7.081 1.00 81.31 341 ASP A CA 1
ATOM 2607 C C . ASP A 1 341 ? -36.090 21.597 6.747 1.00 81.31 341 ASP A C 1
ATOM 2609 O O . ASP A 1 341 ? -35.265 22.008 7.562 1.00 81.31 341 ASP A O 1
ATOM 2613 N N . VAL A 1 342 ? -36.241 22.129 5.536 1.00 69.44 342 VAL A N 1
ATOM 2614 C CA . VAL A 1 342 ? -35.601 23.392 5.176 1.00 69.44 342 VAL A CA 1
ATOM 2615 C C . VAL A 1 342 ? -36.370 24.488 5.916 1.00 69.44 342 VAL A C 1
ATOM 2617 O O . VAL A 1 342 ? -37.578 24.607 5.670 1.00 69.44 342 VAL A O 1
ATOM 2620 N N . PRO A 1 343 ? -35.728 25.260 6.815 1.00 68.38 343 PRO A N 1
ATOM 2621 C CA . PRO A 1 343 ? -36.384 26.358 7.516 1.00 68.38 343 PRO A CA 1
ATOM 2622 C C . PRO A 1 343 ? -37.074 27.287 6.511 1.00 68.38 343 PRO A C 1
ATOM 2624 O O . PRO A 1 343 ? -36.539 27.577 5.437 1.00 68.38 343 PRO A O 1
ATOM 2627 N N . GLU A 1 344 ? -38.300 27.713 6.809 1.00 60.97 344 GLU A N 1
ATOM 2628 C CA . GLU A 1 344 ? -39.127 28.486 5.871 1.00 60.97 344 GLU A CA 1
ATOM 2629 C C . GLU A 1 344 ? -38.487 29.843 5.509 1.00 60.97 344 GLU A C 1
ATOM 2631 O O . GLU A 1 344 ? -38.664 30.356 4.404 1.00 60.97 344 GLU A O 1
ATOM 2636 N N . ASP A 1 345 ? -37.660 30.355 6.415 1.00 61.59 345 ASP A N 1
ATOM 2637 C CA . ASP A 1 345 ? -36.812 31.540 6.346 1.00 61.59 345 ASP A CA 1
ATOM 2638 C C . ASP A 1 345 ? -35.528 31.367 5.504 1.00 61.59 345 ASP A C 1
ATOM 2640 O O . ASP A 1 345 ? -34.953 32.365 5.066 1.00 61.59 345 ASP A O 1
ATOM 2644 N N . GLU A 1 346 ? -35.125 30.135 5.172 1.00 54.97 346 GLU A N 1
ATOM 2645 C CA . GLU A 1 346 ? -33.994 29.836 4.274 1.00 54.97 346 GLU A CA 1
ATOM 2646 C C . GLU A 1 346 ? -34.409 29.583 2.813 1.00 54.97 346 GLU A C 1
ATOM 2648 O O . GLU A 1 346 ? -33.559 29.338 1.951 1.00 54.97 346 GLU A O 1
ATOM 2653 N N . LYS A 1 347 ? -35.701 29.713 2.472 1.00 53.91 347 LYS A N 1
ATOM 2654 C CA . LYS A 1 347 ? -36.186 29.707 1.076 1.00 53.91 347 LYS A CA 1
ATOM 2655 C C . LYS A 1 347 ? -35.807 31.005 0.345 1.00 53.91 347 LYS A C 1
ATOM 2657 O O . LYS A 1 347 ? -36.651 31.722 -0.191 1.00 53.91 347 LYS A O 1
ATOM 2662 N N . ALA A 1 348 ? -34.520 31.331 0.301 1.00 57.28 348 ALA A N 1
ATOM 2663 C CA . ALA A 1 348 ? -34.010 32.462 -0.449 1.00 57.28 348 ALA A CA 1
ATOM 2664 C C . ALA A 1 348 ? -34.059 32.161 -1.954 1.00 57.28 348 ALA A C 1
ATOM 2666 O O . ALA A 1 348 ? -33.555 31.151 -2.448 1.00 57.28 348 ALA A O 1
ATOM 2667 N N . THR A 1 349 ? -34.676 33.063 -2.717 1.00 55.53 349 THR A N 1
ATOM 2668 C CA . THR A 1 349 ? -34.639 33.003 -4.180 1.00 55.53 349 THR A CA 1
ATOM 2669 C C . THR A 1 349 ? -33.299 33.568 -4.650 1.00 55.53 349 THR A C 1
ATOM 2671 O O . THR A 1 349 ? -33.105 34.783 -4.684 1.00 55.53 349 THR A O 1
ATOM 2674 N N . TYR A 1 350 ? -32.347 32.705 -4.998 1.00 58.84 350 TYR A N 1
ATOM 2675 C CA . TYR A 1 350 ? -31.054 33.148 -5.517 1.00 58.84 350 TYR A CA 1
ATOM 2676 C C . TYR A 1 350 ? -31.141 33.448 -7.014 1.00 58.84 350 TYR A C 1
ATOM 2678 O O . TYR A 1 350 ? -31.550 32.606 -7.815 1.00 58.84 350 TYR A O 1
ATOM 2686 N N . LYS A 1 351 ? -30.702 34.644 -7.418 1.00 69.62 351 LYS A N 1
ATOM 2687 C CA . LYS A 1 351 ? -30.503 34.980 -8.831 1.00 69.62 351 LYS A CA 1
ATOM 2688 C C . LYS A 1 351 ? -29.083 34.599 -9.239 1.00 69.62 351 LYS A C 1
ATOM 2690 O O . LYS A 1 351 ? -28.142 35.355 -9.012 1.00 69.62 351 LYS A O 1
ATOM 2695 N N . ILE A 1 352 ? -28.928 33.430 -9.849 1.00 69.56 352 ILE A N 1
ATOM 2696 C CA . ILE A 1 352 ? -27.638 32.978 -10.380 1.00 69.56 352 ILE A CA 1
ATOM 2697 C C . ILE A 1 352 ? -27.416 33.628 -11.751 1.00 69.56 352 ILE A C 1
ATOM 2699 O O . ILE A 1 352 ? -28.296 33.598 -12.608 1.00 69.56 352 ILE A O 1
ATOM 2703 N N . SER A 1 353 ? -26.252 34.247 -11.955 1.00 79.38 353 SER A N 1
ATOM 2704 C CA . SER A 1 353 ? -25.852 34.851 -13.233 1.00 79.38 353 SER A CA 1
ATOM 2705 C C . SER A 1 353 ? -24.539 34.231 -13.704 1.00 79.38 353 SER A C 1
ATOM 2707 O O . SER A 1 353 ? -23.588 34.148 -12.932 1.00 79.38 353 SER A O 1
ATOM 2709 N N . PHE A 1 354 ? -24.473 33.820 -14.970 1.00 81.12 354 PHE A N 1
ATOM 2710 C CA . PHE A 1 354 ? -23.293 33.182 -15.559 1.00 81.12 354 PHE A CA 1
ATOM 2711 C C . PHE A 1 354 ? -22.582 34.124 -16.524 1.00 81.12 354 PHE A C 1
ATOM 2713 O O . PHE A 1 354 ? -23.222 34.836 -17.298 1.00 81.12 354 PHE A O 1
ATOM 2720 N N . LYS A 1 355 ? -21.247 34.085 -16.523 1.00 87.56 355 LYS A N 1
ATOM 2721 C CA . LYS A 1 355 ? -20.405 34.755 -17.518 1.00 87.56 355 LYS A CA 1
ATOM 2722 C C . LYS A 1 355 ? -19.518 33.716 -18.194 1.00 87.56 355 LYS A C 1
ATOM 2724 O O . LYS A 1 355 ? -18.574 33.226 -17.583 1.00 87.56 355 LYS A O 1
ATOM 2729 N N . VAL A 1 356 ? -19.819 33.395 -19.450 1.00 85.75 356 VAL A N 1
ATOM 2730 C CA . VAL A 1 356 ? -19.069 32.412 -20.244 1.00 85.75 356 VAL A CA 1
ATOM 2731 C C . VAL A 1 356 ? -18.028 33.140 -21.098 1.00 85.75 356 VAL A C 1
ATOM 2733 O O . VAL A 1 356 ? -18.348 34.141 -21.741 1.00 85.75 356 VAL A O 1
ATOM 2736 N N . LYS A 1 357 ? -16.776 32.670 -21.085 1.00 85.88 357 LYS A N 1
ATOM 2737 C CA . LYS A 1 357 ? -15.672 33.217 -21.889 1.00 85.88 357 LYS A CA 1
ATOM 2738 C C . LYS A 1 357 ? -14.856 32.099 -22.530 1.00 85.88 357 LYS A C 1
ATOM 2740 O O . LYS A 1 357 ? -14.712 31.039 -21.928 1.00 85.88 357 LYS A O 1
ATOM 2745 N N . ASP A 1 358 ? -14.294 32.366 -23.700 1.00 85.06 358 ASP A N 1
ATOM 2746 C CA . ASP A 1 358 ? -13.230 31.564 -24.302 1.00 85.06 358 ASP A CA 1
ATOM 2747 C C . ASP A 1 358 ? -11.876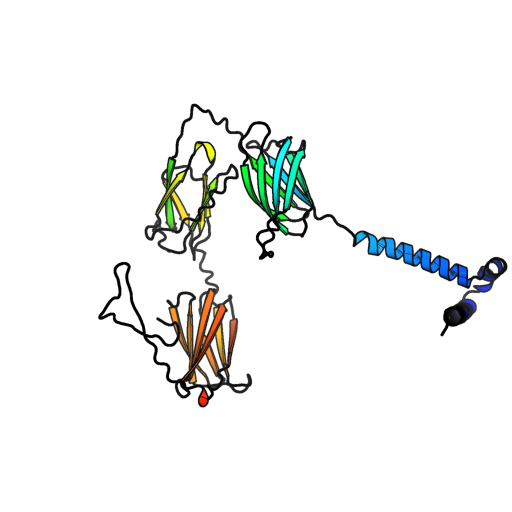 32.300 -24.204 1.00 85.06 358 ASP A C 1
ATOM 2749 O O . ASP A 1 358 ? -11.737 33.303 -23.496 1.00 85.06 358 ASP A O 1
ATOM 2753 N N . VAL A 1 359 ? -10.859 31.798 -24.910 1.00 84.88 359 VAL A N 1
ATOM 2754 C CA . VAL A 1 359 ? -9.520 32.414 -24.974 1.00 84.88 359 VAL A CA 1
ATOM 2755 C C . VAL A 1 359 ? -9.487 33.771 -25.698 1.00 84.88 359 VAL A C 1
ATOM 2757 O O . VAL A 1 359 ? -8.493 34.484 -25.589 1.00 84.88 359 VAL A O 1
ATOM 2760 N N . LYS A 1 360 ? -10.545 34.148 -26.427 1.00 88.69 360 LYS A N 1
ATOM 2761 C CA . LYS A 1 360 ? -10.658 35.390 -27.212 1.00 88.69 360 LYS A CA 1
ATOM 2762 C C . LYS A 1 360 ? -11.605 36.418 -26.585 1.00 88.69 360 LYS A C 1
ATOM 2764 O O . LYS A 1 360 ? -11.529 37.588 -26.953 1.00 88.69 360 LYS A O 1
ATOM 2769 N N . GLY A 1 361 ? -12.468 36.029 -25.644 1.00 89.88 361 GLY A N 1
ATOM 2770 C CA . GLY A 1 361 ? -13.350 36.958 -24.938 1.00 89.88 361 GLY A CA 1
ATOM 2771 C C . GLY A 1 361 ? -14.665 36.348 -24.435 1.00 89.88 361 GLY A C 1
ATOM 2772 O O . GLY A 1 361 ? -14.812 35.130 -24.364 1.00 89.88 361 GLY A O 1
ATOM 2773 N N . PRO A 1 362 ? -15.629 37.190 -24.013 1.00 90.06 362 PRO A N 1
ATOM 2774 C CA . PRO A 1 362 ? -16.947 36.732 -23.578 1.00 90.06 362 PRO A CA 1
ATOM 2775 C C . PRO A 1 362 ? -17.774 36.183 -24.750 1.00 90.06 362 PRO A C 1
ATOM 2777 O O . PRO A 1 362 ? -17.785 36.766 -25.833 1.00 90.06 362 PRO A O 1
ATOM 2780 N N . LEU A 1 363 ? -18.510 35.098 -24.505 1.00 88.50 363 LEU A N 1
ATOM 2781 C CA . LEU A 1 363 ? -19.406 34.470 -25.479 1.00 88.50 363 LEU A CA 1
ATOM 2782 C C . LEU A 1 363 ? -20.860 34.913 -25.251 1.00 88.50 363 LEU A C 1
ATOM 2784 O O . LEU A 1 363 ? -21.322 34.990 -24.111 1.00 88.50 363 LEU A O 1
ATOM 2788 N N . SER A 1 364 ? -21.591 35.182 -26.336 1.00 88.25 364 SER A N 1
ATOM 2789 C CA . SER A 1 364 ? -23.034 35.465 -26.332 1.00 88.25 364 SER A CA 1
ATOM 2790 C C . SER A 1 364 ? -23.838 34.268 -26.858 1.00 88.25 364 SER A C 1
ATOM 2792 O O . SER A 1 364 ? -23.297 33.405 -27.543 1.00 88.25 364 SER A O 1
ATOM 2794 N N . ASN A 1 365 ? -25.135 34.208 -26.528 1.00 85.00 365 ASN A N 1
ATOM 2795 C CA . ASN A 1 365 ? -26.072 33.154 -26.961 1.00 85.00 365 ASN A CA 1
ATOM 2796 C C . ASN A 1 365 ? -25.681 31.718 -26.554 1.00 85.00 365 ASN A C 1
ATOM 2798 O O . ASN A 1 365 ? -25.975 30.761 -27.267 1.00 85.00 365 ASN A O 1
ATOM 2802 N N . VAL A 1 366 ? -25.036 31.559 -25.399 1.00 84.38 366 VAL A N 1
ATOM 2803 C CA . VAL A 1 366 ? -24.717 30.239 -24.841 1.00 84.38 366 VAL A CA 1
ATOM 2804 C C . VAL A 1 366 ? -25.936 29.682 -24.102 1.00 84.38 366 VAL A C 1
ATOM 2806 O O . VAL A 1 366 ? -26.495 30.353 -23.235 1.00 84.38 366 VAL A O 1
ATOM 2809 N N . GLY A 1 367 ? -26.336 28.452 -24.432 1.00 78.38 367 GLY A N 1
ATOM 2810 C CA . GLY A 1 367 ? -27.335 27.706 -23.667 1.00 78.38 367 GLY A CA 1
ATOM 2811 C C . GLY A 1 367 ? -26.742 27.219 -22.348 1.00 78.38 367 GLY A C 1
ATOM 2812 O O . GLY A 1 367 ? -25.688 26.586 -22.343 1.00 78.38 367 GLY A O 1
ATOM 2813 N N . ILE A 1 368 ? -27.403 27.527 -21.234 1.00 76.38 368 ILE A N 1
ATOM 2814 C CA . ILE A 1 368 ? -26.990 27.089 -19.899 1.00 76.38 368 ILE A CA 1
ATOM 2815 C C . ILE A 1 368 ? -28.108 26.235 -19.326 1.00 76.38 368 ILE A C 1
ATOM 2817 O O . ILE A 1 368 ? -29.226 26.717 -19.154 1.00 76.38 368 ILE A O 1
ATOM 2821 N N . THR A 1 369 ? -27.786 24.987 -19.004 1.00 71.38 369 THR A N 1
ATOM 2822 C CA . THR A 1 369 ? -28.685 24.092 -18.280 1.00 71.38 369 THR A CA 1
ATOM 2823 C C . THR A 1 369 ? -28.196 23.985 -16.846 1.00 71.38 369 THR A C 1
ATOM 2825 O O . THR A 1 369 ? -27.046 23.628 -16.597 1.00 71.38 369 THR A O 1
ATOM 2828 N N . LEU A 1 370 ? -29.066 24.343 -15.906 1.00 64.69 370 LEU A N 1
ATOM 2829 C CA . LEU A 1 370 ? -28.820 24.203 -14.479 1.00 64.69 370 LEU A CA 1
ATOM 2830 C C . LEU A 1 370 ? -29.436 22.899 -13.990 1.00 64.69 370 LEU A C 1
ATOM 2832 O O . LEU A 1 370 ? -30.641 22.701 -14.135 1.00 64.69 370 LEU A O 1
ATOM 2836 N N . TYR A 1 371 ? -28.624 22.059 -13.360 1.00 58.78 371 TYR A N 1
ATOM 2837 C CA . TYR A 1 371 ? -29.084 20.847 -12.694 1.00 58.78 371 TYR A CA 1
ATOM 2838 C C . TYR A 1 371 ? -29.089 21.091 -11.185 1.00 58.78 371 TYR A C 1
ATOM 2840 O O . TYR A 1 371 ? -28.106 21.576 -10.618 1.00 58.78 371 TYR A O 1
ATOM 2848 N N . LYS A 1 372 ? -30.219 20.813 -10.527 1.00 47.81 372 LYS A N 1
ATOM 2849 C CA . LYS A 1 372 ? -30.306 20.820 -9.064 1.00 47.81 372 LYS A CA 1
ATOM 2850 C C . LYS A 1 372 ? -29.846 19.439 -8.600 1.00 47.81 372 LYS A C 1
ATOM 2852 O O . LYS A 1 372 ? -30.597 18.480 -8.744 1.00 47.81 372 LYS A O 1
ATOM 2857 N N . ASN A 1 373 ? -28.632 19.386 -8.051 1.00 45.69 373 ASN A N 1
ATOM 2858 C CA . ASN A 1 373 ? -27.841 18.185 -7.753 1.00 45.69 373 ASN A CA 1
ATOM 2859 C C . ASN A 1 373 ? -27.176 17.586 -9.001 1.00 45.69 373 ASN A C 1
ATOM 2861 O O . ASN A 1 373 ? -27.752 17.595 -10.084 1.00 45.69 373 ASN A O 1
ATOM 2865 N N . SER A 1 374 ? -25.936 17.123 -8.829 1.00 39.03 374 SER A N 1
ATOM 2866 C CA . SER A 1 374 ? -25.006 16.629 -9.853 1.00 39.03 374 SER A CA 1
ATOM 2867 C C . SER A 1 374 ? -25.462 15.315 -10.504 1.00 39.03 374 SER A C 1
ATOM 2869 O O . SER A 1 374 ? -24.760 14.315 -10.434 1.00 39.03 374 SER A O 1
ATOM 2871 N N . ILE A 1 375 ? -26.652 15.297 -11.092 1.00 40.41 375 ILE A N 1
ATOM 2872 C CA . ILE A 1 375 ? -27.212 14.157 -11.812 1.00 40.41 375 ILE A CA 1
ATOM 2873 C C . ILE A 1 375 ? -27.415 14.638 -13.250 1.00 40.41 375 ILE A C 1
ATOM 2875 O O . ILE A 1 375 ? -28.183 15.579 -13.476 1.00 40.41 375 ILE A O 1
ATOM 2879 N N . PHE A 1 376 ? -26.648 14.063 -14.176 1.00 43.91 376 PHE A N 1
ATOM 2880 C CA . PHE A 1 376 ? -26.785 14.277 -15.617 1.00 43.91 376 PHE A CA 1
ATOM 2881 C C . PHE A 1 376 ? -27.910 13.421 -16.197 1.00 43.91 376 PHE A C 1
ATOM 2883 O O . PHE A 1 376 ? -28.140 12.311 -15.664 1.00 43.91 376 PHE A O 1
#

Foldseek 3Di:
DDPVVVLVVVVVVVVVVVVVVCVPPVCCVVCVVVCVPPNVVVVVVVVVVVVVVVVCCVPVVVVPDPQQKFKEFEAEPVRQGQFFKKKWKFWDDPPDPDPPPTDIDIDTAHNRNMDMDGDPDQKTWIWMWIGGPPDDIAIAIDMTGGPYYDYQYAYPDPLVVVPCPAWAKAKEAEAEPVRHGDQDQPKWKFKAQSNRDRVVDTDGAHSRRMDIDTDGCSRRPWIKIWIDDPQWDIDIDTRPDSYHYDYTYGDPPCLLKEKEKEWEAADDSQRTDWQWKKWKAAPVLPDIDIDTQHPSRIDMDTRDGWHKIKMKTADPVQRWMDIDIDTTDHYYYYHYDYTYRDPPVNPDDDDDDDWDADPVGTDPPDDDDDDPDPHD